Protein AF-A0A7S0RV40-F1 (afdb_monomer_lite)

Sequence (396 aa):
MDTGHDGCLHHLDVVRLVKSFLKDMLQREVRYLLARLQEWDVTGEGKASLEEIYQALELVKIFRVGQGMGGKARAVSPGRPVSPGRTSVAFAGIKAAERQSVAAGFKEGFLRERVAQLEAELTSAQRREGVLEGDAKRADILRRDLALAKARIEELEKDYMKLDVLAKMDAASASGDDKLHAAWEAASQFKKRYMEHKGELDTIRLAAARMQAQLDETHKLLHEEHKRRFKLEDDNTRLNLELQRIKDLENRLNQERTDRVKLEREYLTLQSKALSAPGAALGEVRQLREELFGLRRDKALAEQKEAEVRRELSAVREQLDGMSLEQYRGWQREYGELKKRVVALELELQAANDKLDVYRRTEPPPSSNIIFGGKEGPSFIDRRPDADKNEDEVRR

pLDDT: mean 75.07, std 17.57, range [32.22, 95.62]

Organism: NCBI:txid1034604

InterPro domains:
  IPR031139 RPGRIP1 family [PTHR14240] (6-364)

Secondary structure (DSSP, 8-state):
--SS-SSEEEHHHHHHHHHHH-TT--HHHHHHHHHHHHHH-TT-SSEEEHHHHHHHT---------S--------------------------S--SSSHHHHHHHHHHHHHHHHHHHHHHHHHHHHHHHHHHHHHHHHHHHHHHHHHHHHHHHHHHHHHHHHHHHHHHGGGSS-HHHHHHHHHHHHHHHHHHHHHHHHHHHHHHHHHHHHHHHHHHHHHHHHHHHHHHHHHHHHHHHHHHHHHHHHHHHHHHHHHHHHHHHHHHHHHHHHHHHHHS-HHHHHHHHHHHHHHHHHHHHHHHHHHHHHHHHHHHHHHHHHHTT--HHHHHHHHHHHHHHHHHHHHHHHHHHHHHHHHHHHHHHSPPP--------------------S---GGGS--

Structure (mmCIF, N/CA/C/O backbone):
data_AF-A0A7S0RV40-F1
#
_entry.id   AF-A0A7S0RV40-F1
#
loop_
_atom_site.group_PDB
_atom_site.id
_atom_site.type_symbol
_atom_site.label_atom_id
_atom_site.label_alt_id
_atom_site.label_comp_id
_atom_site.label_asym_id
_atom_site.label_entity_id
_atom_site.label_seq_id
_atom_site.pdbx_PDB_ins_code
_atom_site.Cartn_x
_atom_site.Cartn_y
_atom_site.Cartn_z
_atom_site.occupancy
_atom_site.B_iso_or_equiv
_atom_site.auth_seq_id
_atom_site.auth_comp_id
_atom_site.auth_asym_id
_atom_site.auth_atom_id
_atom_site.pdbx_PDB_model_num
ATOM 1 N N . MET A 1 1 ? -22.979 -16.112 -16.544 1.00 68.19 1 MET A N 1
ATOM 2 C CA . MET A 1 1 ? -22.748 -16.903 -15.314 1.00 68.19 1 MET A CA 1
ATOM 3 C C . MET A 1 1 ? -23.850 -16.594 -14.326 1.00 68.19 1 MET A C 1
ATOM 5 O O . MET A 1 1 ? -24.476 -17.532 -13.874 1.00 68.19 1 MET A O 1
ATOM 9 N N . ASP A 1 2 ? -24.179 -15.321 -14.116 1.00 80.25 2 ASP A N 1
ATOM 10 C CA . ASP A 1 2 ? -25.489 -14.935 -13.593 1.00 80.25 2 ASP A CA 1
ATOM 11 C C . ASP A 1 2 ? -26.547 -15.069 -14.708 1.00 80.25 2 ASP A C 1
ATOM 13 O O . ASP A 1 2 ? -26.546 -14.300 -15.671 1.00 80.25 2 ASP A O 1
ATOM 17 N N . THR A 1 3 ? -27.363 -16.123 -14.647 1.00 78.69 3 THR A N 1
ATOM 18 C CA . THR A 1 3 ? -28.486 -16.346 -15.576 1.00 78.69 3 THR A CA 1
ATOM 19 C C . THR A 1 3 ? -29.749 -15.587 -15.174 1.00 78.69 3 THR A C 1
ATOM 21 O O . THR A 1 3 ? -30.667 -15.495 -15.984 1.00 78.69 3 THR A O 1
ATOM 24 N N . GLY A 1 4 ? -29.811 -15.090 -13.935 1.00 81.19 4 GLY A N 1
ATOM 25 C CA . GLY A 1 4 ? -30.948 -14.341 -13.402 1.00 81.19 4 GLY A CA 1
ATOM 26 C C . GLY A 1 4 ? -30.826 -12.831 -13.593 1.00 81.19 4 GLY A C 1
ATOM 27 O O . GLY A 1 4 ? -31.834 -12.138 -13.502 1.00 81.19 4 GLY A O 1
ATOM 28 N N . HIS A 1 5 ? -29.620 -12.336 -13.887 1.00 84.19 5 HIS A N 1
ATOM 29 C CA . HIS A 1 5 ? -29.285 -10.911 -13.917 1.00 84.19 5 HIS A CA 1
ATOM 30 C C . HIS A 1 5 ? -29.636 -10.192 -12.604 1.00 84.19 5 HIS A C 1
ATOM 32 O O . HIS A 1 5 ? -29.938 -8.999 -12.613 1.00 84.19 5 HIS A O 1
ATOM 38 N N . ASP A 1 6 ? -29.613 -10.917 -11.482 1.00 86.88 6 ASP A N 1
ATOM 39 C CA . ASP A 1 6 ? -29.912 -10.384 -10.152 1.00 86.88 6 ASP A CA 1
ATOM 40 C C . ASP A 1 6 ? -28.658 -9.851 -9.438 1.00 86.88 6 ASP A C 1
ATOM 42 O O . ASP A 1 6 ? -28.760 -9.302 -8.343 1.00 86.88 6 ASP A O 1
ATOM 46 N N . GLY A 1 7 ? -27.482 -9.954 -10.073 1.00 86.38 7 GLY A N 1
ATOM 47 C CA . GLY A 1 7 ? -26.217 -9.474 -9.517 1.00 86.38 7 GLY A CA 1
ATOM 48 C C . GLY A 1 7 ? -25.623 -10.403 -8.457 1.00 86.38 7 GLY A C 1
ATOM 49 O O . GLY A 1 7 ? -24.577 -10.084 -7.886 1.00 86.38 7 GLY A O 1
ATOM 50 N N . CYS A 1 8 ? -26.245 -11.561 -8.231 1.00 90.00 8 CYS A N 1
ATOM 51 C CA . CYS A 1 8 ? -25.804 -12.575 -7.288 1.00 90.00 8 CYS A CA 1
ATOM 52 C C . CYS A 1 8 ? -25.516 -13.888 -8.026 1.00 90.00 8 CYS A C 1
ATOM 54 O O . CYS A 1 8 ? -26.046 -14.172 -9.098 1.00 90.00 8 CYS A O 1
ATOM 56 N N . LEU A 1 9 ? -24.648 -14.724 -7.459 1.00 92.12 9 LEU A N 1
ATOM 57 C CA . LEU A 1 9 ? -24.398 -16.061 -7.995 1.00 92.12 9 LEU A CA 1
ATOM 58 C C . LEU A 1 9 ? -24.955 -17.096 -7.030 1.00 92.12 9 LEU A C 1
ATOM 60 O O . LEU A 1 9 ? -24.603 -17.115 -5.851 1.00 92.12 9 LEU A O 1
ATOM 64 N N . HIS A 1 10 ? -25.798 -18.000 -7.530 1.00 92.38 10 HIS A N 1
ATOM 65 C CA . HIS A 1 10 ? -26.238 -19.128 -6.716 1.00 92.38 10 HIS A CA 1
ATOM 66 C C . HIS A 1 10 ? -25.048 -20.056 -6.473 1.00 92.38 10 HIS A C 1
ATOM 68 O O . HIS A 1 10 ? -24.167 -20.199 -7.327 1.00 92.38 10 HIS A O 1
ATOM 74 N N . HIS A 1 11 ? -25.034 -20.760 -5.341 1.00 91.69 11 HIS A N 1
ATOM 75 C CA . HIS A 1 11 ? -23.917 -21.652 -5.001 1.00 91.69 11 HIS A CA 1
ATOM 76 C C . HIS A 1 11 ? -23.616 -22.690 -6.099 1.00 91.69 11 HIS A C 1
ATOM 78 O O . HIS A 1 11 ? -22.458 -23.010 -6.367 1.00 91.69 11 HIS A O 1
ATOM 84 N N . LEU A 1 12 ? -24.645 -23.167 -6.809 1.00 91.62 12 LEU A N 1
ATOM 85 C CA . LEU A 1 12 ? -24.481 -24.080 -7.945 1.00 91.62 12 LEU A CA 1
ATOM 86 C C . LEU A 1 12 ? -23.835 -23.418 -9.171 1.00 91.62 12 LEU A C 1
ATOM 88 O O . LEU A 1 12 ? -23.134 -24.092 -9.928 1.00 91.62 12 LEU A O 1
ATOM 92 N N . ASP A 1 13 ? -24.038 -22.119 -9.374 1.00 91.94 13 ASP A N 1
ATOM 93 C CA . ASP A 1 13 ? -23.397 -21.356 -10.448 1.00 91.94 13 ASP A CA 1
ATOM 94 C C . ASP A 1 13 ? -21.918 -21.142 -10.148 1.00 91.94 13 ASP A C 1
ATOM 96 O O . ASP A 1 13 ? -21.081 -21.320 -11.034 1.00 91.94 13 ASP A O 1
ATOM 100 N N . VAL A 1 14 ? -21.581 -20.878 -8.881 1.00 90.19 14 VAL A N 1
ATOM 101 C CA . VAL A 1 14 ? -20.189 -20.811 -8.416 1.00 90.19 14 VAL A CA 1
ATOM 102 C C . VAL A 1 14 ? -19.493 -22.161 -8.603 1.00 90.19 14 VAL A C 1
ATOM 104 O O . VAL A 1 14 ? -18.389 -22.220 -9.140 1.00 90.19 14 VAL A O 1
ATOM 107 N N . VAL A 1 15 ? -20.149 -23.274 -8.260 1.00 91.12 15 VAL A N 1
ATOM 108 C CA . VAL A 1 15 ? -19.604 -24.621 -8.507 1.00 91.12 15 VAL A CA 1
ATOM 109 C C . VAL A 1 15 ? -19.392 -24.880 -10.000 1.00 91.12 15 VAL A C 1
ATOM 111 O O . VAL A 1 15 ? -18.350 -25.415 -10.385 1.00 91.12 15 VAL A O 1
ATOM 114 N N . ARG A 1 16 ? -20.352 -24.502 -10.857 1.00 92.06 16 ARG A N 1
ATOM 115 C CA . ARG A 1 16 ? -20.216 -24.627 -12.319 1.00 92.06 16 ARG A CA 1
ATOM 116 C C . ARG A 1 16 ? -19.048 -23.797 -12.845 1.00 92.06 16 ARG A C 1
ATOM 118 O O . ARG A 1 16 ? -18.283 -24.293 -13.674 1.00 92.06 16 ARG A O 1
ATOM 125 N N . LEU A 1 17 ? -18.877 -22.582 -12.328 1.00 89.56 17 LEU A N 1
ATOM 126 C CA . LEU A 1 17 ? -17.760 -21.703 -12.653 1.00 89.56 17 LEU A CA 1
ATOM 127 C C . LEU A 1 17 ? -16.426 -22.343 -12.256 1.00 89.56 17 LEU A C 1
ATOM 129 O O . LEU A 1 17 ? -15.554 -22.499 -13.108 1.00 89.56 17 LEU A O 1
ATOM 133 N N . VAL A 1 18 ? -16.277 -22.795 -11.009 1.00 89.56 18 VAL A N 1
ATOM 134 C CA . VAL A 1 18 ? -15.032 -23.421 -10.532 1.00 89.56 18 VAL A CA 1
ATOM 135 C C . VAL A 1 18 ? -14.717 -24.696 -11.316 1.00 89.56 18 VAL A C 1
ATOM 137 O O . VAL A 1 18 ? -13.581 -24.890 -11.741 1.00 89.56 18 VAL A O 1
ATOM 140 N N . LYS A 1 19 ? -15.726 -25.523 -11.614 1.00 91.50 19 LYS A N 1
ATOM 141 C CA . LYS A 1 19 ? -15.559 -26.739 -12.426 1.00 91.50 19 LYS A CA 1
ATOM 142 C C . LYS A 1 19 ? -15.162 -26.444 -13.879 1.00 91.50 19 LYS A C 1
ATOM 144 O O . LYS A 1 19 ? -14.525 -27.275 -14.520 1.00 91.50 19 LYS A O 1
ATOM 149 N N . SER A 1 20 ? -15.505 -25.265 -14.407 1.00 93.06 20 SER A N 1
ATOM 150 C CA . SER A 1 20 ? -15.051 -24.843 -15.740 1.00 93.06 20 SER A CA 1
ATOM 151 C C . SER A 1 20 ? -13.543 -24.561 -15.783 1.00 93.06 20 SER A C 1
ATOM 153 O O . SER A 1 20 ? -12.906 -24.830 -16.802 1.00 93.06 20 SER A O 1
ATOM 155 N N . PHE A 1 21 ? -12.967 -24.102 -14.665 1.00 89.94 21 PHE A N 1
ATOM 156 C CA . PHE A 1 21 ? -11.524 -23.889 -14.509 1.00 89.94 21 PHE A CA 1
ATOM 157 C C . PHE A 1 21 ? -10.781 -25.160 -14.075 1.00 89.94 21 PHE A C 1
ATOM 159 O O . PHE A 1 21 ? -9.658 -25.393 -14.514 1.00 89.94 21 PHE A O 1
ATOM 166 N N . LEU A 1 22 ? -11.414 -26.000 -13.253 1.00 91.56 22 LEU A N 1
ATOM 167 C CA . LEU A 1 22 ? -10.867 -27.252 -12.727 1.00 91.56 22 LEU A CA 1
ATOM 168 C C . LEU A 1 22 ? -11.712 -28.432 -13.220 1.00 91.56 22 LEU A C 1
ATOM 170 O O . LEU A 1 22 ? -12.614 -28.910 -12.529 1.00 91.56 22 LEU A O 1
ATOM 174 N N . LYS A 1 23 ? -11.420 -28.899 -14.440 1.00 90.94 23 LYS A N 1
ATOM 175 C CA . LYS A 1 23 ? -12.205 -29.952 -15.111 1.00 90.94 23 LYS A CA 1
ATOM 176 C C . LYS A 1 23 ? -12.227 -31.286 -14.351 1.00 90.94 23 LYS A C 1
ATOM 178 O O . LYS A 1 23 ? -13.223 -31.999 -14.445 1.00 90.94 23 LYS A O 1
ATOM 183 N N . ASP A 1 24 ? -11.203 -31.553 -13.540 1.00 92.56 24 ASP A N 1
ATOM 184 C CA . ASP A 1 24 ? -11.029 -32.804 -12.787 1.00 92.56 24 ASP A CA 1
ATOM 185 C C . ASP A 1 24 ? -11.409 -32.688 -11.301 1.00 92.56 24 ASP A C 1
ATOM 187 O O . ASP A 1 24 ? -10.968 -33.480 -10.472 1.00 92.56 24 ASP A O 1
ATOM 191 N N . MET A 1 25 ? -12.234 -31.699 -10.942 1.00 92.69 25 MET A N 1
ATOM 192 C CA . MET A 1 25 ? -12.665 -31.505 -9.558 1.00 92.69 25 MET A CA 1
ATOM 193 C C . MET A 1 25 ? -13.502 -32.698 -9.067 1.00 92.69 25 MET A C 1
ATOM 195 O O . MET A 1 25 ? -14.575 -33.006 -9.607 1.00 92.69 25 MET A O 1
ATOM 199 N N . LEU A 1 26 ? -13.017 -33.365 -8.020 1.00 93.25 26 LEU A N 1
ATOM 200 C CA . LEU A 1 26 ? -13.635 -34.555 -7.443 1.00 93.25 26 LEU A CA 1
ATOM 201 C C . LEU A 1 26 ? -14.956 -34.192 -6.752 1.00 93.25 26 LEU A C 1
ATOM 203 O O . LEU A 1 26 ? -15.130 -33.114 -6.185 1.00 93.25 26 LEU A O 1
ATOM 207 N N . GLN A 1 27 ? -15.902 -35.133 -6.701 1.00 92.75 27 GLN A N 1
ATOM 208 C CA . GLN A 1 27 ? -17.216 -34.878 -6.093 1.00 92.75 27 GLN A CA 1
ATOM 209 C C . GLN A 1 27 ? -17.134 -34.537 -4.593 1.00 92.75 27 GLN A C 1
ATOM 211 O O . GLN A 1 27 ? -17.989 -33.823 -4.066 1.00 92.75 27 GLN A O 1
ATOM 216 N N . ARG A 1 28 ? -16.082 -35.000 -3.907 1.00 90.31 28 ARG A N 1
ATOM 217 C CA . ARG A 1 28 ? -15.794 -34.638 -2.513 1.00 90.31 28 ARG A CA 1
ATOM 218 C C . ARG A 1 28 ? -15.360 -33.174 -2.373 1.00 90.31 28 ARG A C 1
ATOM 220 O O . ARG A 1 28 ? -15.757 -32.526 -1.412 1.00 90.31 28 ARG A O 1
ATOM 227 N N . GLU A 1 29 ? -14.614 -32.650 -3.341 1.00 87.44 29 GLU A N 1
ATOM 228 C CA . GLU A 1 29 ? -14.170 -31.250 -3.384 1.00 87.44 29 GLU A CA 1
ATOM 229 C C . GLU A 1 29 ? -15.336 -30.317 -3.711 1.00 87.44 29 GLU A C 1
ATOM 231 O O . GLU A 1 29 ? -15.474 -29.266 -3.095 1.00 87.44 29 GLU A O 1
ATOM 236 N N . VAL A 1 30 ? -16.249 -30.749 -4.588 1.00 90.44 30 VAL A N 1
ATOM 237 C CA . VAL A 1 30 ? -17.499 -30.022 -4.865 1.00 90.44 30 VAL A CA 1
ATOM 238 C C . VAL A 1 30 ? -18.345 -29.879 -3.596 1.00 90.44 30 VAL A C 1
ATOM 240 O O . VAL A 1 30 ? -18.838 -28.793 -3.300 1.00 90.44 30 VAL A O 1
ATOM 243 N N . ARG A 1 31 ? -18.500 -30.963 -2.819 1.00 90.06 31 ARG A N 1
ATOM 244 C CA . ARG A 1 31 ? -19.218 -30.919 -1.532 1.00 90.06 31 ARG A CA 1
ATOM 245 C C . ARG A 1 31 ? -18.524 -30.007 -0.524 1.00 90.06 31 ARG A C 1
ATOM 247 O O . ARG A 1 31 ? -19.204 -29.278 0.186 1.00 90.06 31 ARG A O 1
ATOM 254 N N . TYR A 1 32 ? -17.193 -30.040 -0.478 1.00 88.62 32 TYR A N 1
ATOM 255 C CA . TYR A 1 32 ? -16.414 -29.160 0.390 1.00 88.62 32 TYR A CA 1
ATOM 256 C C . TYR A 1 32 ? -16.593 -27.681 0.016 1.00 88.62 32 TYR A C 1
ATOM 258 O O . TYR A 1 32 ? -16.829 -26.856 0.893 1.00 88.62 32 TYR A O 1
ATOM 266 N N . LEU A 1 33 ? -16.555 -27.354 -1.280 1.00 86.31 33 LEU A N 1
ATOM 267 C CA . LEU A 1 33 ? -16.785 -26.000 -1.782 1.00 86.31 33 LEU A CA 1
ATOM 268 C C . LEU A 1 33 ? -18.194 -25.499 -1.441 1.00 86.31 33 LEU A C 1
ATOM 270 O O . LEU A 1 33 ? -18.339 -24.373 -0.983 1.00 86.31 33 LEU A O 1
ATOM 274 N N . LEU A 1 34 ? -19.221 -26.336 -1.612 1.00 89.38 34 LEU A N 1
ATOM 275 C CA . LEU A 1 34 ? -20.594 -25.985 -1.235 1.00 89.38 34 LEU A CA 1
ATOM 276 C C . LEU A 1 34 ? -20.742 -25.743 0.270 1.00 89.38 34 LEU A C 1
ATOM 278 O O . LEU A 1 34 ? -21.387 -24.776 0.656 1.00 89.38 34 LEU A O 1
ATOM 282 N N . ALA A 1 35 ? -20.120 -26.580 1.106 1.00 90.00 35 ALA A N 1
ATOM 283 C CA . ALA A 1 35 ? -20.128 -26.382 2.553 1.00 90.00 35 ALA A CA 1
ATOM 284 C C . ALA A 1 35 ? -19.457 -25.054 2.945 1.00 90.00 35 ALA A C 1
ATOM 286 O O . ALA A 1 35 ? -19.979 -24.332 3.786 1.00 90.00 35 ALA A O 1
ATOM 287 N N . ARG A 1 36 ? -18.349 -24.687 2.285 1.00 86.75 36 ARG A N 1
ATOM 288 C CA . ARG A 1 36 ? -17.683 -23.394 2.507 1.00 86.75 36 ARG A CA 1
ATOM 289 C C . ARG A 1 36 ? -18.497 -22.199 2.024 1.00 86.75 36 ARG A C 1
ATOM 291 O O . ARG A 1 36 ? -18.567 -21.209 2.737 1.00 86.75 36 ARG A O 1
ATOM 298 N N . LEU A 1 37 ? -19.142 -22.298 0.863 1.00 87.12 37 LEU A N 1
ATOM 299 C CA . LEU A 1 37 ? -20.047 -21.249 0.382 1.00 87.12 37 LEU A CA 1
ATOM 300 C C . LEU A 1 37 ? -21.222 -21.046 1.344 1.00 87.12 37 LEU A C 1
ATOM 302 O O . LEU A 1 37 ? -21.591 -19.914 1.620 1.00 87.12 37 LEU A O 1
ATOM 306 N N . GLN A 1 38 ? -21.749 -22.128 1.921 1.00 89.00 38 GLN A N 1
ATOM 307 C CA . GLN A 1 38 ? -22.815 -22.055 2.918 1.00 89.00 38 GLN A CA 1
ATOM 308 C C . GLN A 1 38 ? -22.361 -21.428 4.248 1.00 89.00 38 GLN A C 1
ATOM 310 O O . GLN A 1 38 ? -23.159 -20.775 4.906 1.00 89.00 38 GLN A O 1
ATOM 315 N N . GLU A 1 39 ? -21.098 -21.595 4.649 1.00 85.88 39 GLU A N 1
ATOM 316 C CA . GLU A 1 39 ? -20.540 -20.887 5.813 1.00 85.88 39 GLU A CA 1
ATOM 317 C C . GLU A 1 39 ? -20.381 -19.377 5.568 1.00 85.88 39 GLU A C 1
ATOM 319 O O . GLU A 1 39 ? -20.422 -18.598 6.520 1.00 85.88 39 GLU A O 1
ATOM 324 N N . TRP A 1 40 ? -20.176 -18.964 4.314 1.00 80.56 40 TRP A N 1
ATOM 325 C CA . TRP A 1 40 ? -20.038 -17.556 3.924 1.00 80.56 40 TRP A CA 1
ATOM 326 C C . TRP A 1 40 ? -21.368 -16.867 3.636 1.00 80.56 40 TRP A C 1
ATOM 328 O O . TRP A 1 40 ? -21.446 -15.646 3.736 1.00 80.56 40 TRP A O 1
ATOM 338 N N . ASP A 1 41 ? -22.407 -17.635 3.330 1.00 86.25 41 ASP A N 1
ATOM 339 C CA . ASP A 1 41 ? -23.774 -17.150 3.200 1.00 86.25 41 ASP A CA 1
ATOM 340 C C . ASP A 1 41 ? -24.376 -16.873 4.586 1.00 86.25 41 ASP A C 1
ATOM 342 O O . ASP A 1 41 ? -25.164 -17.646 5.135 1.00 86.25 41 ASP A O 1
ATOM 346 N N . VAL A 1 42 ? -23.974 -15.741 5.171 1.00 75.12 42 VAL A N 1
ATOM 347 C CA . VAL A 1 42 ? -24.464 -15.268 6.476 1.00 75.12 42 VAL A CA 1
ATOM 348 C C . VAL A 1 42 ? -25.978 -15.019 6.439 1.00 75.12 42 VAL A C 1
ATOM 350 O O . VAL A 1 42 ? -26.647 -15.121 7.468 1.00 75.12 42 VAL A O 1
ATOM 353 N N . THR A 1 43 ? -26.521 -14.711 5.258 1.00 80.62 43 THR A N 1
ATOM 354 C CA . THR A 1 43 ? -27.946 -14.427 5.050 1.00 80.62 43 THR A CA 1
ATOM 355 C C . THR A 1 43 ? -28.812 -15.680 4.904 1.00 80.62 43 THR A C 1
ATOM 357 O O . THR A 1 43 ? -30.011 -15.628 5.172 1.00 80.62 43 THR A O 1
ATOM 360 N N . GLY A 1 44 ? -28.214 -16.818 4.540 1.00 85.44 44 GLY A N 1
ATOM 361 C CA . GLY A 1 44 ? -28.905 -18.086 4.309 1.00 85.44 44 GLY A CA 1
ATOM 362 C C . GLY A 1 44 ? -29.765 -18.110 3.042 1.00 85.44 44 GLY A C 1
ATOM 363 O O . GLY A 1 44 ? -30.660 -18.951 2.933 1.00 85.44 44 GLY A O 1
ATOM 364 N N . GLU A 1 45 ? -29.534 -17.197 2.096 1.00 86.00 45 GLU A N 1
ATOM 365 C CA . GLU A 1 45 ? -30.343 -17.064 0.876 1.00 86.00 45 GLU A CA 1
ATOM 366 C C . GLU A 1 45 ? -29.947 -18.061 -0.229 1.00 86.00 45 GLU A C 1
ATOM 368 O O . GLU A 1 45 ? -30.623 -18.174 -1.255 1.00 86.00 45 GLU A O 1
ATOM 373 N N . GLY A 1 46 ? -28.861 -18.818 -0.038 1.00 88.31 46 GLY A N 1
ATOM 374 C CA . GLY A 1 46 ? -28.305 -19.750 -1.023 1.00 88.31 46 GLY A CA 1
ATOM 375 C C . GLY A 1 46 ? -27.618 -19.052 -2.200 1.00 88.31 46 GLY A C 1
ATOM 376 O O . GLY A 1 46 ? -27.368 -19.676 -3.244 1.00 88.31 46 GLY A O 1
ATOM 377 N N . LYS A 1 47 ? -27.339 -17.757 -2.043 1.00 91.38 47 LYS A N 1
ATOM 378 C CA . LYS A 1 47 ? -26.718 -16.882 -3.030 1.00 91.38 47 LYS A CA 1
ATOM 379 C C . LYS A 1 47 ? -25.507 -16.221 -2.392 1.00 91.38 47 LYS A C 1
ATOM 381 O O . LYS A 1 47 ? -25.565 -15.804 -1.247 1.00 91.38 47 LYS A O 1
ATOM 386 N N . ALA A 1 48 ? -24.440 -16.097 -3.167 1.00 86.31 48 ALA A N 1
ATOM 387 C CA . ALA A 1 48 ? -23.276 -15.325 -2.780 1.00 86.31 48 ALA A CA 1
ATOM 388 C C . ALA A 1 48 ? -23.228 -14.068 -3.649 1.00 86.31 48 ALA A C 1
ATOM 390 O O . ALA A 1 48 ? -23.234 -14.145 -4.888 1.00 86.31 48 ALA A O 1
ATOM 391 N N . SER A 1 49 ? -23.204 -12.908 -2.997 1.00 86.31 49 SER A N 1
ATOM 392 C CA . SER A 1 49 ? -22.964 -11.644 -3.682 1.00 86.31 49 SER A CA 1
ATOM 393 C C . SER A 1 49 ? -21.534 -11.609 -4.222 1.00 86.31 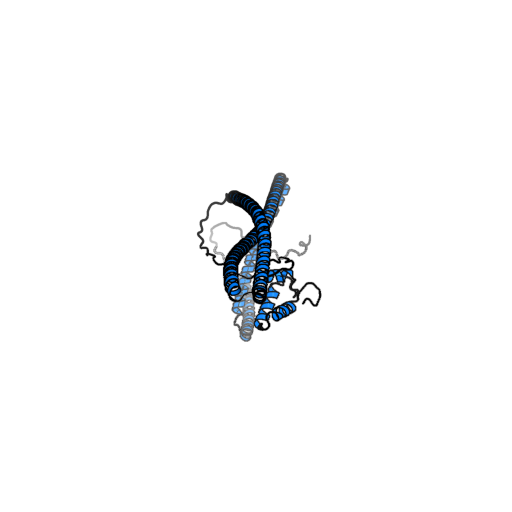49 SER A C 1
ATOM 395 O O . SER A 1 49 ? -20.624 -12.295 -3.743 1.00 86.31 49 SER A O 1
ATOM 397 N N . LEU A 1 50 ? -21.314 -10.790 -5.247 1.00 79.44 50 LEU A N 1
ATOM 398 C CA . LEU A 1 50 ? -19.989 -10.637 -5.840 1.00 79.44 50 LEU A CA 1
ATOM 399 C C . LEU A 1 50 ? -18.949 -10.171 -4.799 1.00 79.44 50 LEU A C 1
ATOM 401 O O . LEU A 1 50 ? -17.811 -10.638 -4.821 1.00 79.44 50 LEU A O 1
ATOM 405 N N . GLU A 1 51 ? -19.343 -9.291 -3.873 1.00 78.81 51 GLU A N 1
ATOM 406 C CA . GLU A 1 51 ? -18.483 -8.787 -2.795 1.00 78.81 51 GLU A CA 1
ATOM 407 C C . GLU A 1 51 ? -18.071 -9.892 -1.817 1.00 78.81 51 GLU A C 1
ATOM 409 O O . GLU A 1 51 ? -16.889 -10.003 -1.490 1.00 78.81 51 GLU A O 1
ATOM 414 N N . GLU A 1 52 ? -19.005 -10.757 -1.419 1.00 77.69 52 GLU A N 1
ATOM 415 C CA . GLU A 1 52 ? -18.724 -11.895 -0.535 1.00 77.69 52 GLU A CA 1
ATOM 416 C C . GLU A 1 52 ? -17.797 -12.907 -1.202 1.00 77.69 52 GLU A C 1
ATOM 418 O O . GLU A 1 52 ? -16.864 -13.386 -0.566 1.00 77.69 52 GLU A O 1
ATOM 423 N N . ILE A 1 53 ? -17.981 -13.187 -2.497 1.00 75.94 53 ILE A N 1
ATOM 424 C CA . ILE A 1 53 ? -17.071 -14.064 -3.249 1.00 75.94 53 ILE A CA 1
ATOM 425 C C . ILE A 1 53 ? -15.662 -13.457 -3.303 1.00 75.94 53 ILE A C 1
ATOM 427 O O . ILE A 1 53 ? -14.678 -14.175 -3.119 1.00 75.94 53 ILE A O 1
ATOM 431 N N . TYR A 1 54 ? -15.541 -12.143 -3.522 1.00 74.81 54 TYR A N 1
ATOM 432 C CA . TYR A 1 54 ? -14.243 -11.459 -3.505 1.00 74.81 54 TYR A CA 1
ATOM 433 C C . TYR A 1 54 ? -13.578 -11.499 -2.132 1.00 74.81 54 TYR A C 1
ATOM 435 O O . TYR A 1 54 ? -12.372 -11.733 -2.035 1.00 74.81 54 TYR A O 1
ATOM 443 N N . GLN A 1 55 ? -14.359 -11.291 -1.076 1.00 71.94 55 GLN A N 1
ATOM 444 C CA . GLN A 1 55 ? -13.875 -11.349 0.294 1.00 71.94 55 GLN A CA 1
ATOM 445 C C . GLN A 1 55 ? -13.428 -12.767 0.661 1.00 71.94 55 GLN A C 1
ATOM 447 O O . GLN A 1 55 ? -12.352 -12.957 1.223 1.00 71.94 55 GLN A O 1
ATOM 452 N N . ALA A 1 56 ? -14.225 -13.763 0.285 1.00 67.69 56 ALA A N 1
ATOM 453 C CA . ALA A 1 56 ? -14.019 -15.162 0.608 1.00 67.69 56 ALA A CA 1
ATOM 454 C C . ALA A 1 56 ? -12.859 -15.813 -0.146 1.00 67.69 56 ALA A C 1
ATOM 456 O O . ALA A 1 56 ? -12.177 -16.693 0.381 1.00 67.69 56 ALA A O 1
ATOM 457 N N . LEU A 1 57 ? -12.608 -15.375 -1.379 1.00 63.59 57 LEU A N 1
ATOM 458 C CA . LEU A 1 57 ? -11.445 -15.837 -2.115 1.00 63.59 57 LEU A CA 1
ATOM 459 C C . LEU A 1 57 ? -10.140 -15.297 -1.517 1.00 63.59 57 LEU A C 1
ATOM 461 O O . LEU A 1 57 ? -9.096 -15.822 -1.884 1.00 63.59 57 LEU A O 1
ATOM 465 N N . GLU A 1 58 ? -10.165 -14.263 -0.654 1.00 60.09 58 GLU A N 1
ATOM 466 C CA . GLU A 1 58 ? -8.983 -13.504 -0.179 1.00 60.09 58 GLU A CA 1
ATOM 467 C C . GLU A 1 58 ? -7.989 -13.155 -1.316 1.00 60.09 58 GLU A C 1
ATOM 469 O O . GLU A 1 58 ? -6.830 -12.786 -1.105 1.00 60.09 58 GLU A O 1
ATOM 474 N N . LEU A 1 59 ? -8.452 -13.256 -2.564 1.00 45.94 59 LEU A N 1
ATOM 475 C CA . LEU A 1 59 ? -7.670 -13.134 -3.771 1.00 45.94 59 LEU A CA 1
ATOM 476 C C . LEU A 1 59 ? -7.868 -11.711 -4.275 1.00 45.94 59 LEU A C 1
ATOM 478 O O . LEU A 1 59 ? -8.755 -11.419 -5.067 1.00 45.94 59 LEU A O 1
ATOM 482 N N . VAL A 1 60 ? -6.913 -10.881 -3.858 1.00 40.12 60 VAL A N 1
ATOM 483 C CA . VAL A 1 60 ? -6.320 -9.813 -4.669 1.00 40.12 60 VAL A CA 1
ATOM 484 C C . VAL A 1 60 ? -7.129 -8.509 -4.755 1.00 40.12 60 VAL A C 1
ATOM 486 O O . VAL A 1 60 ? -8.198 -8.429 -5.349 1.00 40.12 60 VAL A O 1
ATOM 489 N N . LYS A 1 61 ? -6.510 -7.436 -4.228 1.00 42.75 61 LYS A N 1
ATOM 490 C CA . LYS A 1 61 ? -6.735 -6.027 -4.600 1.00 42.75 61 LYS A CA 1
ATOM 491 C C . LYS A 1 61 ? -7.130 -5.922 -6.077 1.00 42.75 61 LYS A C 1
ATOM 493 O O . LYS A 1 61 ? -6.290 -6.134 -6.952 1.00 42.75 61 LYS A O 1
ATOM 498 N N . ILE A 1 62 ? -8.367 -5.523 -6.356 1.00 40.59 62 ILE A N 1
ATOM 499 C CA . ILE A 1 62 ? -8.774 -5.153 -7.709 1.00 40.59 62 ILE A CA 1
ATOM 500 C C . ILE A 1 62 ? -8.086 -3.826 -8.042 1.00 40.59 62 ILE A C 1
ATOM 502 O O . ILE A 1 62 ? -8.599 -2.745 -7.761 1.00 40.59 62 ILE A O 1
ATOM 506 N N . PHE A 1 63 ? -6.907 -3.897 -8.653 1.00 38.62 63 PHE A N 1
ATOM 507 C CA . PHE A 1 63 ? -6.462 -2.818 -9.519 1.00 38.62 63 PHE A CA 1
ATOM 508 C C . PHE A 1 63 ? -7.374 -2.850 -10.745 1.00 38.62 63 PHE A C 1
ATOM 510 O O . PHE A 1 63 ? -7.402 -3.835 -11.485 1.00 38.62 63 PHE A O 1
ATOM 517 N N . ARG A 1 64 ? -8.135 -1.775 -10.975 1.00 38.97 64 ARG A N 1
ATOM 518 C CA . ARG A 1 64 ? -8.691 -1.505 -12.305 1.00 38.97 64 ARG A CA 1
ATOM 519 C C . ARG A 1 64 ? -7.506 -1.289 -13.245 1.00 38.97 64 ARG A C 1
ATOM 521 O O . ARG A 1 64 ? -6.975 -0.189 -13.334 1.00 38.97 64 ARG A O 1
ATOM 528 N N . VAL A 1 65 ? -7.058 -2.351 -13.905 1.00 39.38 65 VAL A N 1
ATOM 529 C CA . VAL A 1 65 ? -6.008 -2.266 -14.919 1.00 39.38 65 VAL A CA 1
ATOM 530 C C . VAL A 1 65 ? -6.665 -1.848 -16.228 1.00 39.38 65 VAL A C 1
ATOM 532 O O . VAL A 1 65 ? -7.379 -2.627 -16.859 1.00 39.38 65 VAL A O 1
ATOM 535 N N . GLY A 1 66 ? -6.408 -0.608 -16.640 1.00 36.34 66 GLY A N 1
ATOM 536 C CA . GLY A 1 66 ? -6.404 -0.278 -18.057 1.00 36.34 66 GLY A CA 1
ATOM 537 C C . GLY A 1 66 ? -5.385 -1.179 -18.757 1.00 36.34 66 GLY A C 1
ATOM 538 O O . GLY A 1 66 ? -4.218 -1.199 -18.390 1.00 36.34 66 GLY A O 1
ATOM 539 N N . GLN A 1 67 ? -5.878 -1.985 -19.692 1.00 38.47 67 GLN A N 1
ATOM 540 C CA . GLN A 1 67 ? -5.184 -2.663 -20.790 1.00 38.47 67 GLN A CA 1
ATOM 541 C C . GLN A 1 67 ? -3.639 -2.532 -20.827 1.00 38.47 67 GLN A C 1
ATOM 543 O O . GLN A 1 67 ? -3.109 -1.542 -21.321 1.00 38.47 67 GLN A O 1
ATOM 548 N N . GLY A 1 68 ? -2.913 -3.579 -20.406 1.00 35.25 68 GLY A N 1
ATOM 549 C CA . GLY A 1 68 ? -1.473 -3.702 -20.679 1.00 35.25 68 GLY A CA 1
ATOM 550 C C . GLY A 1 68 ? -0.722 -4.763 -19.860 1.00 35.25 68 GLY A C 1
ATOM 551 O O . GLY A 1 68 ? -0.427 -4.534 -18.697 1.00 35.25 68 GLY A O 1
ATOM 552 N N . MET A 1 69 ? -0.432 -5.911 -20.496 1.00 40.38 69 MET A N 1
ATOM 553 C CA . MET A 1 69 ? 0.749 -6.808 -20.362 1.00 40.38 69 MET A CA 1
ATOM 554 C C . MET A 1 69 ? 1.628 -6.621 -19.095 1.00 40.38 69 MET A C 1
ATOM 556 O O . MET A 1 69 ? 2.218 -5.568 -18.915 1.00 40.38 69 MET A O 1
ATOM 560 N N . GLY A 1 70 ? 1.840 -7.573 -18.179 1.00 39.69 70 GLY A N 1
ATOM 561 C CA . GLY A 1 70 ? 2.270 -8.966 -18.351 1.00 39.69 70 GLY A CA 1
ATOM 562 C C . GLY A 1 70 ? 3.680 -9.162 -17.746 1.00 39.69 70 GLY A C 1
ATOM 563 O O . GLY A 1 70 ? 4.645 -8.648 -18.297 1.00 39.69 70 GLY A O 1
ATOM 564 N N . GLY A 1 71 ? 3.833 -9.909 -16.634 1.00 37.03 71 GLY A N 1
ATOM 565 C CA . GLY A 1 71 ? 5.171 -10.226 -16.086 1.00 37.03 71 GLY A CA 1
ATOM 566 C C . GLY A 1 71 ? 5.273 -10.799 -14.657 1.00 37.03 71 GLY A C 1
ATOM 567 O O . GLY A 1 71 ? 5.568 -10.071 -13.724 1.00 37.03 71 GLY A O 1
ATOM 568 N N . LYS A 1 72 ? 5.075 -12.121 -14.529 1.00 39.75 72 LYS A N 1
ATOM 569 C CA . LYS A 1 72 ? 5.692 -13.132 -13.620 1.00 39.75 72 LYS A CA 1
ATOM 570 C C . LYS A 1 72 ? 6.249 -12.749 -12.215 1.00 39.75 72 LYS A C 1
ATOM 572 O O . LYS A 1 72 ? 7.272 -12.088 -12.127 1.00 39.75 72 LYS A O 1
ATOM 577 N N . ALA A 1 73 ? 5.677 -13.415 -11.188 1.00 40.22 73 ALA A N 1
ATOM 578 C CA . ALA A 1 73 ? 6.251 -14.084 -9.982 1.00 40.22 73 ALA A CA 1
ATOM 579 C C . ALA A 1 73 ? 7.325 -13.356 -9.117 1.00 40.22 73 ALA A C 1
ATOM 581 O O . ALA A 1 73 ? 8.272 -12.783 -9.630 1.00 40.22 73 ALA A O 1
ATOM 582 N N . ARG A 1 74 ? 7.348 -13.433 -7.774 1.00 39.28 74 ARG A N 1
ATOM 583 C CA . ARG A 1 74 ? 7.267 -14.629 -6.908 1.00 39.28 74 ARG A CA 1
ATOM 584 C C . ARG A 1 74 ? 7.139 -14.221 -5.423 1.00 39.28 74 ARG A C 1
ATOM 586 O O . ARG A 1 74 ? 7.657 -13.186 -5.017 1.00 39.28 74 ARG A O 1
ATOM 593 N N . ALA A 1 75 ? 6.508 -15.087 -4.632 1.00 54.03 75 ALA A N 1
ATOM 594 C CA . ALA A 1 75 ? 6.370 -15.016 -3.177 1.00 54.03 75 ALA A CA 1
ATOM 595 C C . ALA A 1 75 ? 7.641 -15.446 -2.421 1.00 54.03 75 ALA A C 1
ATOM 597 O O . ALA A 1 75 ? 8.281 -16.406 -2.849 1.00 54.03 75 ALA A O 1
ATOM 598 N N . VAL A 1 76 ? 7.916 -14.818 -1.265 1.00 33.62 76 VAL A N 1
ATOM 599 C CA . VAL A 1 76 ? 8.575 -15.436 -0.094 1.00 33.62 76 VAL A CA 1
ATOM 600 C C . VAL A 1 76 ? 8.083 -14.746 1.191 1.00 33.62 76 VAL A C 1
ATOM 602 O O . VAL A 1 76 ? 8.285 -13.554 1.391 1.00 33.62 76 VAL A O 1
ATOM 605 N N . SER A 1 77 ? 7.465 -15.519 2.080 1.00 43.84 77 SER A N 1
ATOM 606 C CA . SER A 1 77 ? 7.567 -15.363 3.541 1.00 43.84 77 SER A CA 1
ATOM 607 C C . SER A 1 77 ? 8.274 -16.622 4.053 1.00 43.84 77 SER A C 1
ATOM 609 O O . SER A 1 77 ? 8.138 -17.665 3.404 1.00 43.84 77 SER A O 1
ATOM 611 N N . PRO A 1 78 ? 9.041 -16.572 5.158 1.00 52.12 78 PRO A N 1
ATOM 612 C CA . PRO A 1 78 ? 8.412 -16.930 6.438 1.00 52.12 78 PRO A CA 1
ATOM 613 C C . PRO A 1 78 ? 9.069 -16.312 7.693 1.00 52.12 78 PRO A C 1
ATOM 615 O O . PRO A 1 78 ? 10.239 -15.943 7.684 1.00 52.12 78 PRO A O 1
ATOM 618 N N . GLY A 1 79 ? 8.349 -16.317 8.821 1.00 32.22 79 GLY A N 1
ATOM 619 C CA . GLY A 1 79 ? 9.000 -16.308 10.139 1.00 32.22 79 GLY A CA 1
ATOM 620 C C . GLY A 1 79 ? 8.236 -15.603 11.253 1.00 32.22 79 GLY A C 1
ATOM 621 O O . GLY A 1 79 ? 8.421 -14.416 11.490 1.00 32.22 79 GLY A O 1
ATOM 622 N N . ARG A 1 80 ? 7.429 -16.368 11.988 1.00 47.19 80 ARG A N 1
ATOM 623 C CA . ARG A 1 80 ? 6.840 -16.013 13.287 1.00 47.19 80 ARG A CA 1
ATOM 624 C C . ARG A 1 80 ? 7.658 -16.723 14.374 1.00 47.19 80 ARG A C 1
ATOM 626 O O . ARG A 1 80 ? 7.929 -17.908 14.179 1.00 47.19 80 ARG A O 1
ATOM 633 N N . PRO A 1 81 ? 7.959 -16.102 15.528 1.00 40.91 81 PRO A N 1
ATOM 634 C CA . PRO A 1 81 ? 8.188 -16.878 16.733 1.00 40.91 81 PRO A CA 1
ATOM 635 C C . PRO A 1 81 ? 7.112 -16.646 17.795 1.00 40.91 81 PRO A C 1
ATOM 637 O O . PRO A 1 81 ? 6.478 -15.600 17.919 1.00 40.91 81 PRO A O 1
ATOM 640 N N . VAL A 1 82 ? 6.911 -17.749 18.497 1.00 41.22 82 VAL A N 1
ATOM 641 C CA . VAL A 1 82 ? 5.951 -18.101 19.533 1.00 41.22 82 VAL A CA 1
ATOM 642 C C . VAL A 1 82 ? 6.265 -17.375 20.847 1.00 41.22 82 VAL A C 1
ATOM 644 O O . VAL A 1 82 ? 7.426 -17.208 21.209 1.00 41.22 82 VAL A O 1
ATOM 647 N N . SER A 1 83 ? 5.222 -16.986 21.582 1.00 41.88 83 SER A N 1
ATOM 648 C CA . SER A 1 83 ? 5.308 -16.528 22.974 1.00 41.88 83 SER A CA 1
ATOM 649 C C . SER A 1 83 ? 5.474 -17.694 23.958 1.00 41.88 83 SER A C 1
ATOM 651 O O . SER A 1 83 ? 4.793 -18.707 23.818 1.00 41.88 83 SER A O 1
ATOM 653 N N . PRO A 1 84 ? 6.215 -17.484 25.054 1.00 48.03 84 PRO A N 1
ATOM 654 C CA . PRO A 1 84 ? 5.847 -17.980 26.379 1.00 48.03 84 PRO A CA 1
ATOM 655 C C . PRO A 1 84 ? 5.660 -16.760 27.304 1.00 48.03 84 PRO A C 1
ATOM 657 O O . PRO A 1 84 ? 6.343 -15.755 27.170 1.00 48.03 84 PRO A O 1
ATOM 660 N N . GLY A 1 85 ? 4.687 -16.675 28.198 1.00 34.53 85 GLY A N 1
ATOM 661 C CA . GLY A 1 85 ? 4.364 -17.608 29.264 1.00 34.53 85 GLY A CA 1
ATOM 662 C C . GLY A 1 85 ? 4.090 -16.735 30.497 1.00 34.53 85 GLY A C 1
ATOM 663 O O . GLY A 1 85 ? 4.834 -15.801 30.782 1.00 34.53 85 GLY A O 1
ATOM 664 N N . ARG A 1 86 ? 2.962 -16.978 31.162 1.00 41.66 86 ARG A N 1
ATOM 665 C CA . ARG A 1 86 ? 2.486 -16.262 32.354 1.00 41.66 86 ARG A CA 1
ATOM 666 C C . ARG A 1 86 ? 3.490 -16.332 33.510 1.00 41.66 86 ARG A C 1
ATOM 668 O O . ARG A 1 86 ? 3.911 -17.427 33.866 1.00 41.66 86 ARG A O 1
ATOM 675 N N . THR A 1 87 ? 3.648 -15.225 34.230 1.00 34.75 87 THR A N 1
ATOM 676 C CA . THR A 1 87 ? 3.752 -15.240 35.695 1.00 34.75 87 THR A CA 1
ATOM 677 C C . THR A 1 87 ? 2.861 -14.152 36.282 1.00 34.75 87 THR A C 1
ATOM 679 O O . THR A 1 87 ? 2.855 -12.996 35.865 1.00 34.75 87 THR A O 1
ATOM 682 N N . SER A 1 88 ? 2.033 -14.586 37.222 1.00 44.97 88 SER A N 1
ATOM 683 C CA . SER A 1 88 ? 1.154 -13.786 38.056 1.00 44.97 88 SER A CA 1
ATOM 684 C C . SER A 1 88 ? 1.951 -13.037 39.117 1.00 44.97 88 SER A C 1
ATOM 686 O O . SER A 1 88 ? 2.677 -13.673 39.879 1.00 44.97 88 SER A O 1
ATOM 688 N N . VAL A 1 89 ? 1.701 -11.738 39.271 1.00 34.91 89 VAL A N 1
ATOM 689 C CA . VAL A 1 89 ? 1.749 -11.098 40.589 1.00 34.91 89 VAL A CA 1
ATOM 690 C C . VAL A 1 89 ? 0.652 -10.045 40.654 1.00 34.91 89 VAL A C 1
ATOM 692 O O . VAL A 1 89 ? 0.582 -9.136 39.829 1.00 34.91 89 VAL A O 1
ATOM 695 N N . ALA A 1 90 ? -0.241 -10.217 41.621 1.00 45.06 90 ALA A N 1
ATOM 696 C CA . ALA A 1 90 ? -1.199 -9.214 42.035 1.00 45.06 90 ALA A CA 1
ATOM 697 C C . ALA A 1 90 ? -0.461 -8.112 42.803 1.00 45.06 90 ALA A C 1
ATOM 699 O O . ALA A 1 90 ? 0.249 -8.434 43.748 1.00 45.06 90 ALA A O 1
ATOM 700 N N . PHE A 1 91 ? -0.634 -6.850 42.405 1.00 39.44 91 PHE A N 1
ATOM 701 C CA . PHE A 1 91 ? -0.927 -5.692 43.266 1.00 39.44 91 PHE A CA 1
ATOM 702 C C . PHE A 1 91 ? -0.859 -4.390 42.447 1.00 39.44 91 PHE A C 1
ATOM 704 O O . PHE A 1 91 ? -0.112 -4.295 41.480 1.00 39.44 91 PHE A O 1
ATOM 711 N N . ALA A 1 92 ? -1.600 -3.382 42.913 1.00 36.22 92 ALA A N 1
ATOM 712 C CA . ALA A 1 92 ? -1.613 -1.983 42.472 1.00 36.22 92 ALA A CA 1
ATOM 713 C C . ALA A 1 92 ? -2.452 -1.655 41.222 1.00 36.22 92 ALA A C 1
ATOM 715 O O . ALA A 1 92 ? -1.975 -1.532 40.094 1.00 36.22 92 ALA A O 1
ATOM 716 N N . GLY A 1 93 ? -3.737 -1.402 41.481 1.00 49.75 93 GLY A N 1
ATOM 717 C CA . GLY A 1 93 ? -4.527 -0.482 40.674 1.00 49.75 93 GLY A CA 1
ATOM 718 C C . GLY A 1 93 ? -4.011 0.958 40.791 1.00 49.75 93 GLY A C 1
ATOM 719 O O . GLY A 1 93 ? -3.330 1.318 41.747 1.00 49.75 93 GLY A O 1
ATOM 720 N N . ILE A 1 94 ? -4.431 1.775 39.821 1.00 47.97 94 ILE A N 1
ATOM 721 C CA . ILE A 1 94 ? -4.197 3.222 39.688 1.00 47.97 94 ILE A CA 1
ATOM 722 C C . ILE A 1 94 ? -2.796 3.591 39.155 1.00 47.97 94 ILE A C 1
ATOM 724 O O . ILE A 1 94 ? -1.925 3.993 39.916 1.00 47.97 94 ILE A O 1
ATOM 728 N N . LYS A 1 95 ? -2.603 3.478 37.824 1.00 45.59 95 LYS A N 1
ATOM 729 C CA . LYS A 1 95 ? -1.793 4.373 36.939 1.00 45.59 95 LYS A CA 1
ATOM 730 C C . LYS A 1 95 ? -1.607 3.791 35.516 1.00 45.59 95 LYS A C 1
ATOM 732 O O . LYS A 1 95 ? -0.505 3.747 34.979 1.00 45.59 95 LYS A O 1
ATOM 737 N N . ALA A 1 96 ? -2.685 3.329 34.876 1.00 38.75 96 ALA A N 1
ATOM 738 C CA . ALA A 1 96 ? -2.622 2.753 33.521 1.00 38.75 96 ALA A CA 1
ATOM 739 C C . ALA A 1 96 ? -2.974 3.741 32.385 1.00 38.75 96 ALA A C 1
ATOM 741 O O . ALA A 1 96 ? -2.678 3.459 31.229 1.00 38.75 96 ALA A O 1
ATOM 742 N N . ALA A 1 97 ? -3.549 4.910 32.685 1.00 46.72 97 ALA A N 1
ATOM 743 C CA . ALA A 1 97 ? -4.033 5.842 31.656 1.00 46.72 97 ALA A CA 1
ATOM 744 C C . ALA A 1 97 ? -2.967 6.821 31.115 1.00 46.72 97 ALA A C 1
ATOM 746 O O . ALA A 1 97 ? -3.177 7.443 30.080 1.00 46.72 97 ALA A O 1
ATOM 747 N N . GLU A 1 98 ? -1.808 6.943 31.768 1.00 42.84 98 GLU A N 1
ATOM 748 C CA . GLU A 1 98 ? -0.814 7.984 31.446 1.00 42.84 98 GLU A CA 1
ATOM 749 C C . GLU A 1 98 ? 0.406 7.456 30.669 1.00 42.84 98 GLU A C 1
ATOM 751 O O . GLU A 1 98 ? 1.190 8.221 30.120 1.00 42.84 98 GLU A O 1
ATOM 756 N N . ARG A 1 99 ? 0.552 6.129 30.543 1.00 44.66 99 ARG A N 1
ATOM 757 C CA . ARG A 1 99 ? 1.643 5.506 29.766 1.00 44.66 99 ARG A CA 1
ATOM 758 C C . ARG A 1 99 ? 1.281 5.198 28.308 1.00 44.66 99 ARG A C 1
ATOM 760 O O . ARG A 1 99 ? 2.170 4.878 27.527 1.00 44.66 99 ARG A O 1
ATOM 767 N N . GLN A 1 100 ? 0.011 5.326 27.916 1.00 48.50 100 GLN A N 1
ATOM 768 C CA . GLN A 1 100 ? -0.421 5.132 26.523 1.00 48.50 100 GLN A CA 1
ATOM 769 C C . GLN A 1 100 ? -0.312 6.402 25.658 1.00 48.50 100 GLN A C 1
ATOM 771 O O . GLN A 1 100 ? -0.176 6.281 24.443 1.00 48.50 100 GLN A O 1
ATOM 776 N N . SER A 1 101 ? -0.291 7.607 26.244 1.00 48.59 101 SER A N 1
ATOM 777 C CA . SER A 1 101 ? -0.162 8.864 25.482 1.00 48.59 101 SER A CA 1
ATOM 778 C C . SER A 1 101 ? 1.257 9.098 24.947 1.00 48.59 101 SER A C 1
ATOM 780 O O . SER A 1 101 ? 1.421 9.574 23.826 1.00 48.59 101 SER A O 1
ATOM 782 N N . VAL A 1 102 ? 2.287 8.686 25.692 1.00 48.81 102 VAL A N 1
ATOM 783 C CA . VAL A 1 102 ? 3.698 8.844 25.288 1.00 48.81 102 VAL A CA 1
ATOM 784 C C . VAL A 1 102 ? 4.059 7.917 24.117 1.00 48.81 102 VAL A C 1
ATOM 786 O O . VAL A 1 102 ? 4.811 8.296 23.223 1.00 48.81 102 VAL A O 1
ATOM 789 N N . ALA A 1 103 ? 3.469 6.718 24.068 1.00 49.25 103 ALA A N 1
ATOM 790 C CA . ALA A 1 103 ? 3.683 5.760 22.980 1.00 49.25 103 ALA A CA 1
ATOM 791 C C . ALA A 1 103 ? 2.969 6.156 21.670 1.00 49.25 103 ALA A C 1
ATOM 793 O O . ALA A 1 103 ? 3.442 5.806 20.588 1.00 49.25 103 ALA A O 1
ATOM 794 N N . ALA A 1 104 ? 1.852 6.888 21.754 1.00 51.97 104 ALA A N 1
ATOM 795 C CA . ALA A 1 104 ? 1.143 7.405 20.583 1.00 51.97 104 ALA A CA 1
ATOM 796 C C . ALA A 1 104 ? 1.919 8.552 19.910 1.00 51.97 104 ALA A C 1
ATOM 798 O O . ALA A 1 104 ? 2.120 8.513 18.697 1.00 51.97 104 ALA A O 1
ATOM 799 N N . GLY A 1 105 ? 2.458 9.495 20.695 1.00 54.44 105 GLY A N 1
ATOM 800 C CA . GLY A 1 105 ? 3.272 10.602 20.171 1.00 54.44 105 GLY A CA 1
ATOM 801 C C . GLY A 1 105 ? 4.582 10.149 19.512 1.00 54.44 105 GLY A C 1
ATOM 802 O O . GLY A 1 105 ? 5.003 10.726 18.514 1.00 54.44 105 GLY A O 1
ATOM 803 N N . PHE A 1 106 ? 5.194 9.064 20.001 1.00 56.94 106 PHE A N 1
ATOM 804 C CA . PHE A 1 106 ? 6.393 8.482 19.379 1.00 56.94 106 PHE A CA 1
ATOM 805 C C . PHE A 1 106 ? 6.111 7.866 18.003 1.00 56.94 106 PHE A C 1
ATOM 807 O O . PHE A 1 106 ? 6.914 8.009 17.083 1.00 56.94 106 PHE A O 1
ATOM 814 N N . LYS A 1 107 ? 4.963 7.194 17.842 1.00 62.47 107 LYS A N 1
ATOM 815 C CA . LYS A 1 107 ? 4.550 6.637 16.546 1.00 62.47 107 LYS A CA 1
ATOM 816 C C . LYS A 1 107 ? 4.173 7.729 15.554 1.00 62.47 107 LYS A C 1
ATOM 818 O O . LYS A 1 107 ? 4.523 7.616 14.386 1.00 62.47 107 LYS A O 1
ATOM 823 N N . GLU A 1 108 ? 3.498 8.779 16.010 1.00 62.94 108 GLU A N 1
ATOM 824 C CA . GLU A 1 108 ? 3.155 9.921 15.163 1.00 62.94 108 GLU A CA 1
ATOM 825 C C . GLU A 1 108 ? 4.411 10.672 14.694 1.00 62.94 108 GLU A C 1
ATOM 827 O O . GLU A 1 108 ? 4.554 10.945 13.504 1.00 62.94 108 GLU A O 1
ATOM 832 N N . GLY A 1 109 ? 5.363 10.928 15.599 1.00 68.69 109 GLY A N 1
ATOM 833 C CA . GLY A 1 109 ? 6.656 11.528 15.257 1.00 68.69 109 GLY A CA 1
ATOM 834 C C . GLY A 1 109 ? 7.444 10.686 14.253 1.00 68.69 109 GLY A C 1
ATOM 835 O O . GLY A 1 109 ? 7.913 11.212 13.248 1.00 68.69 109 GLY A O 1
ATOM 836 N N . PHE A 1 110 ? 7.497 9.368 14.464 1.00 70.94 110 PHE A N 1
ATOM 837 C CA . PHE A 1 110 ? 8.153 8.436 13.544 1.00 70.94 110 PHE A CA 1
ATOM 838 C C . PHE A 1 110 ? 7.493 8.407 12.157 1.00 70.94 110 PHE A C 1
ATOM 840 O O . PHE A 1 110 ? 8.184 8.398 11.141 1.00 70.94 110 PHE A O 1
ATOM 847 N N . LEU A 1 111 ? 6.158 8.418 12.090 1.00 65.88 111 LEU A N 1
ATOM 848 C CA . LEU A 1 111 ? 5.436 8.451 10.816 1.00 65.88 111 LEU A CA 1
ATOM 849 C C . LEU A 1 111 ? 5.644 9.779 10.082 1.00 65.88 111 LEU A C 1
ATOM 851 O O . LEU A 1 111 ? 5.867 9.763 8.876 1.00 65.88 111 LEU A O 1
ATOM 855 N N . ARG A 1 112 ? 5.644 10.915 10.790 1.00 69.25 112 ARG A N 1
ATOM 856 C CA . ARG A 1 112 ? 5.949 12.229 10.197 1.00 69.25 112 ARG A CA 1
ATOM 857 C C . ARG A 1 112 ? 7.378 12.295 9.661 1.00 69.25 112 ARG A C 1
ATOM 859 O O . ARG A 1 112 ? 7.587 12.773 8.551 1.00 69.25 112 ARG A O 1
ATOM 866 N N . GLU A 1 113 ? 8.347 11.775 10.410 1.00 74.06 113 GLU A N 1
ATOM 867 C CA . GLU A 1 113 ? 9.741 11.694 9.966 1.00 74.06 113 GLU A CA 1
ATOM 868 C C . GLU A 1 113 ? 9.891 10.769 8.751 1.00 74.06 113 GLU A C 1
ATOM 870 O O . GLU A 1 113 ? 10.588 11.103 7.793 1.00 74.06 113 GLU A O 1
ATOM 875 N N . ARG A 1 114 ? 9.173 9.639 8.730 1.00 75.12 114 ARG A N 1
ATOM 876 C CA . ARG A 1 114 ? 9.174 8.724 7.586 1.00 75.12 114 ARG A CA 1
ATOM 877 C C . ARG A 1 114 ? 8.527 9.339 6.346 1.00 75.12 114 ARG A C 1
ATOM 879 O O . ARG A 1 114 ? 9.042 9.139 5.251 1.00 75.12 114 ARG A O 1
ATOM 886 N N . VAL A 1 115 ? 7.440 10.096 6.504 1.00 69.31 115 VAL A N 1
ATOM 887 C CA . VAL A 1 115 ? 6.813 10.850 5.407 1.00 69.31 115 VAL A CA 1
ATOM 888 C C . VAL A 1 115 ? 7.789 11.889 4.856 1.00 69.31 115 VAL A C 1
ATOM 890 O O . VAL A 1 115 ? 8.015 11.909 3.652 1.00 69.31 115 VAL A O 1
ATOM 893 N N . ALA A 1 116 ? 8.460 12.658 5.718 1.00 76.81 116 ALA A N 1
ATOM 894 C CA . ALA A 1 116 ? 9.468 13.628 5.286 1.00 76.81 116 ALA A CA 1
ATOM 895 C C . ALA A 1 116 ? 10.651 12.967 4.547 1.00 76.81 116 ALA A C 1
ATOM 897 O O . ALA A 1 116 ? 11.138 13.495 3.547 1.00 76.81 116 ALA A O 1
ATOM 898 N N . GLN A 1 117 ? 11.094 11.784 4.992 1.00 77.19 117 GLN A N 1
ATOM 899 C CA . GLN A 1 117 ? 12.106 10.994 4.279 1.00 77.19 117 GLN A CA 1
ATOM 900 C C . GLN A 1 117 ? 11.617 10.550 2.897 1.00 77.19 117 GLN A C 1
ATOM 902 O O . GLN A 1 117 ? 12.355 10.670 1.924 1.00 77.19 117 GLN A O 1
ATOM 907 N N . LEU A 1 118 ? 10.376 10.074 2.787 1.00 68.50 118 LEU A N 1
ATOM 908 C CA . LEU A 1 118 ? 9.804 9.637 1.513 1.00 68.50 118 LEU A CA 1
ATOM 909 C C . LEU A 1 118 ? 9.564 10.803 0.549 1.00 68.50 118 LEU A C 1
ATOM 911 O O . LEU A 1 118 ? 9.768 10.645 -0.649 1.00 68.50 11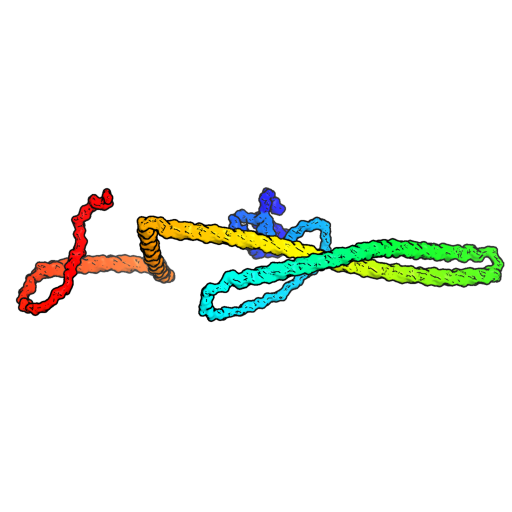8 LEU A O 1
ATOM 915 N N . GLU A 1 119 ? 9.197 11.984 1.045 1.00 74.31 119 GLU A N 1
ATOM 916 C CA . GLU A 1 119 ? 9.109 13.210 0.241 1.00 74.31 119 GLU A CA 1
ATOM 917 C C . GLU A 1 119 ? 10.493 13.647 -0.274 1.00 74.31 119 GLU A C 1
ATOM 919 O O . GLU A 1 119 ? 10.649 14.015 -1.444 1.00 74.31 119 GLU A O 1
ATOM 924 N N . ALA A 1 120 ? 11.534 13.541 0.558 1.00 79.50 120 ALA A N 1
ATOM 925 C CA . ALA A 1 120 ? 12.914 13.778 0.135 1.00 79.50 120 ALA A CA 1
ATOM 926 C C . ALA A 1 120 ? 13.388 12.737 -0.901 1.00 79.50 120 ALA A C 1
ATOM 928 O O . ALA A 1 120 ? 14.035 13.082 -1.893 1.00 79.50 120 ALA A O 1
ATOM 929 N N . GLU A 1 121 ? 13.026 11.466 -0.726 1.00 73.69 121 GLU A N 1
ATOM 930 C CA . GLU A 1 121 ? 13.313 10.407 -1.697 1.00 73.69 121 GLU A CA 1
ATOM 931 C C . GLU A 1 121 ? 12.556 10.631 -3.015 1.00 73.69 121 GLU A C 1
ATOM 933 O O . GLU A 1 121 ? 13.167 10.522 -4.080 1.00 73.69 121 GLU A O 1
ATOM 938 N N . LEU A 1 122 ? 11.283 11.038 -2.967 1.00 72.88 122 LEU A N 1
ATOM 939 C CA . LEU A 1 122 ? 10.466 11.364 -4.139 1.00 72.88 122 LEU A CA 1
ATOM 940 C C . LEU A 1 122 ? 11.060 12.536 -4.925 1.00 72.88 122 LEU A C 1
ATOM 942 O O . LEU A 1 122 ? 11.237 12.441 -6.136 1.00 72.88 122 LEU A O 1
ATOM 946 N N . THR A 1 123 ? 11.429 13.623 -4.246 1.00 75.25 123 THR A N 1
ATOM 947 C CA . THR A 1 123 ? 12.074 14.773 -4.903 1.00 75.25 123 THR A CA 1
ATOM 948 C C . THR A 1 123 ? 13.437 14.398 -5.486 1.00 75.25 123 THR A C 1
ATOM 950 O O . THR A 1 123 ? 13.798 14.859 -6.571 1.00 75.25 123 THR A O 1
ATOM 953 N N . SER A 1 124 ? 14.189 13.508 -4.828 1.00 76.50 124 SER A N 1
ATOM 954 C CA . SER A 1 124 ? 15.426 12.958 -5.391 1.00 76.50 124 SER A CA 1
ATOM 955 C C . SER A 1 124 ? 15.167 12.093 -6.633 1.00 76.50 124 SER A C 1
ATOM 957 O O . SER A 1 124 ? 15.912 12.191 -7.609 1.00 76.50 124 SER A O 1
ATOM 959 N N . ALA A 1 125 ? 14.088 11.303 -6.639 1.00 68.25 125 ALA A N 1
ATOM 960 C CA . ALA A 1 125 ? 13.679 10.466 -7.763 1.00 68.25 125 ALA A CA 1
ATOM 961 C C . ALA A 1 125 ? 13.195 11.311 -8.952 1.00 68.25 125 ALA A C 1
ATOM 963 O O . ALA A 1 125 ? 13.582 11.036 -10.084 1.00 68.25 125 ALA A O 1
ATOM 964 N N . GLN A 1 126 ? 12.456 12.393 -8.701 1.00 72.19 126 GLN A N 1
ATOM 965 C CA . GLN A 1 126 ? 12.051 13.373 -9.719 1.00 72.19 126 GLN A CA 1
ATOM 966 C C . GLN A 1 126 ? 13.251 14.123 -10.315 1.00 72.19 126 GLN A C 1
ATOM 968 O O . GLN A 1 126 ? 13.299 14.404 -11.509 1.00 72.19 126 GLN A O 1
ATOM 973 N N . ARG A 1 127 ? 14.283 14.423 -9.518 1.00 77.75 127 ARG A N 1
ATOM 974 C CA . ARG A 1 127 ? 15.530 14.986 -10.067 1.00 77.75 127 ARG A CA 1
ATOM 975 C C . ARG A 1 127 ? 16.262 13.981 -10.953 1.00 77.75 127 ARG A C 1
ATOM 977 O O . ARG A 1 127 ? 16.763 14.361 -12.008 1.00 77.75 127 ARG A O 1
ATOM 984 N N . ARG A 1 128 ? 16.306 12.705 -10.554 1.00 72.44 128 ARG A N 1
ATOM 985 C CA . ARG A 1 128 ? 16.870 11.628 -11.388 1.00 72.44 128 ARG A CA 1
ATOM 986 C C . ARG A 1 128 ? 16.058 11.416 -12.661 1.00 72.44 128 ARG A C 1
ATOM 988 O O . ARG A 1 128 ? 16.652 11.183 -13.702 1.00 72.44 128 ARG A O 1
ATOM 995 N N . GLU A 1 129 ? 14.738 11.568 -12.606 1.00 70.88 129 GLU A N 1
ATOM 996 C CA . GLU A 1 129 ? 13.874 11.572 -13.787 1.00 70.88 129 GLU A CA 1
ATOM 997 C C . GLU A 1 129 ? 14.298 12.620 -14.808 1.00 70.88 129 GLU A C 1
ATOM 999 O O . GLU A 1 129 ? 14.494 12.270 -15.965 1.00 70.88 129 GLU A O 1
ATOM 1004 N N . GLY A 1 130 ? 14.520 13.865 -14.381 1.00 76.81 130 GLY A N 1
ATOM 1005 C CA . GLY A 1 130 ? 14.989 14.914 -15.288 1.00 76.81 130 GLY A CA 1
ATOM 1006 C C . GLY A 1 130 ? 16.336 14.580 -15.942 1.00 76.81 130 GLY A C 1
ATOM 1007 O O . GLY A 1 130 ? 16.547 14.876 -17.118 1.00 76.81 130 GLY A O 1
ATOM 1008 N N . VAL A 1 131 ? 17.237 13.908 -15.215 1.00 78.50 131 VAL A N 1
ATOM 1009 C CA . VAL A 1 131 ? 18.514 13.418 -15.768 1.00 78.50 131 VAL A CA 1
ATOM 1010 C C . VAL A 1 131 ? 18.280 12.299 -16.788 1.00 78.50 131 VAL A C 1
ATOM 1012 O O . VAL A 1 131 ? 18.822 12.364 -17.889 1.00 78.50 131 VAL A O 1
ATOM 1015 N N . LEU A 1 132 ? 17.429 11.323 -16.464 1.00 69.50 132 LEU A N 1
ATOM 1016 C CA . LEU A 1 132 ? 17.090 10.202 -17.346 1.00 69.50 132 LEU A CA 1
ATOM 1017 C C . LEU A 1 132 ? 16.335 10.651 -18.598 1.00 69.50 132 LEU A C 1
ATOM 1019 O O . LEU A 1 132 ? 16.524 10.075 -19.662 1.00 69.50 132 LEU A O 1
ATOM 1023 N N . GLU A 1 133 ? 15.511 11.693 -18.506 1.00 75.56 133 GLU A N 1
ATOM 1024 C CA . GLU A 1 133 ? 14.850 12.298 -19.662 1.00 75.56 133 GLU A CA 1
ATOM 1025 C C . GLU A 1 133 ? 15.874 12.986 -20.583 1.00 75.56 133 GLU A C 1
ATOM 1027 O O . GLU A 1 133 ? 15.787 12.902 -21.811 1.00 75.56 133 GLU A O 1
ATOM 1032 N N . GLY A 1 134 ? 16.900 13.614 -19.998 1.00 77.88 134 GLY A N 1
ATOM 1033 C CA . GLY A 1 134 ? 18.074 14.094 -20.728 1.00 77.88 134 GLY A CA 1
ATOM 1034 C C . GLY A 1 134 ? 18.855 12.959 -21.398 1.00 77.88 134 GLY A C 1
ATOM 1035 O O . GLY A 1 134 ? 19.260 13.083 -22.555 1.00 77.88 134 GLY A O 1
ATOM 1036 N N . ASP A 1 135 ? 19.025 11.829 -20.712 1.00 73.56 135 ASP A N 1
ATOM 1037 C CA . ASP A 1 135 ? 19.684 10.635 -21.254 1.00 73.56 135 ASP A CA 1
ATOM 1038 C C . ASP A 1 135 ? 18.859 9.956 -22.350 1.00 73.56 135 ASP A C 1
ATOM 1040 O O . ASP A 1 135 ? 19.427 9.510 -23.343 1.00 73.56 135 ASP A O 1
ATOM 1044 N N . ALA A 1 136 ? 17.529 9.958 -22.248 1.00 72.81 136 ALA A N 1
ATOM 1045 C CA . ALA A 1 136 ? 16.632 9.474 -23.293 1.00 72.81 136 ALA A CA 1
ATOM 1046 C C . ALA A 1 136 ? 16.753 10.320 -24.570 1.00 72.81 136 ALA A C 1
ATOM 1048 O O . ALA A 1 136 ? 16.877 9.777 -25.667 1.00 72.81 136 ALA A O 1
ATOM 1049 N N . LYS A 1 137 ? 16.831 11.651 -24.434 1.00 82.56 137 LYS A N 1
ATOM 1050 C CA . LYS A 1 137 ? 17.102 12.552 -25.569 1.00 82.56 137 LYS A CA 1
ATOM 1051 C C . LYS A 1 137 ? 18.473 12.271 -26.191 1.00 82.56 137 LYS A C 1
ATOM 1053 O O . LYS A 1 137 ? 18.595 12.260 -27.414 1.00 82.56 137 LYS A O 1
ATOM 1058 N N . ARG A 1 138 ? 19.496 11.990 -25.372 1.00 79.62 138 ARG A N 1
ATOM 1059 C CA . ARG A 1 138 ? 20.826 11.565 -25.853 1.00 79.62 138 ARG A CA 1
ATOM 1060 C C . ARG A 1 138 ? 20.776 10.215 -26.573 1.00 79.62 138 ARG A C 1
ATOM 1062 O O . ARG A 1 138 ? 21.376 10.080 -27.634 1.00 79.62 138 ARG A O 1
ATOM 1069 N N . ALA A 1 139 ? 20.022 9.249 -26.056 1.00 73.38 139 ALA A N 1
ATOM 1070 C CA . ALA A 1 139 ? 19.801 7.956 -26.696 1.00 73.38 139 ALA A CA 1
ATOM 1071 C C . ALA A 1 139 ? 19.118 8.106 -28.066 1.00 73.38 139 ALA A C 1
ATOM 1073 O O . ALA A 1 139 ? 19.518 7.456 -29.029 1.00 73.38 139 ALA A O 1
ATOM 1074 N N . ASP A 1 140 ? 18.144 9.006 -28.197 1.00 80.81 140 ASP A N 1
ATOM 1075 C CA . ASP A 1 140 ? 17.499 9.281 -29.485 1.00 80.81 140 ASP A CA 1
ATOM 1076 C C . ASP A 1 140 ? 18.447 9.921 -30.506 1.00 80.81 140 ASP A C 1
ATOM 1078 O O . ASP A 1 140 ? 18.361 9.615 -31.696 1.00 80.81 140 ASP A O 1
ATOM 1082 N N . ILE A 1 141 ? 19.376 10.772 -30.062 1.00 86.06 141 ILE A N 1
ATOM 1083 C CA . ILE A 1 141 ? 20.447 11.303 -30.921 1.00 86.06 141 ILE A CA 1
ATOM 1084 C C . ILE A 1 141 ? 21.360 10.160 -31.379 1.00 86.06 141 ILE A C 1
ATOM 1086 O O . ILE A 1 141 ? 21.530 9.969 -32.579 1.00 86.06 141 ILE A O 1
ATOM 1090 N N . LEU A 1 142 ? 21.833 9.319 -30.453 1.00 79.62 142 LEU A N 1
ATOM 1091 C CA . LEU A 1 142 ? 22.680 8.166 -30.782 1.00 79.62 142 LEU A CA 1
ATOM 1092 C C .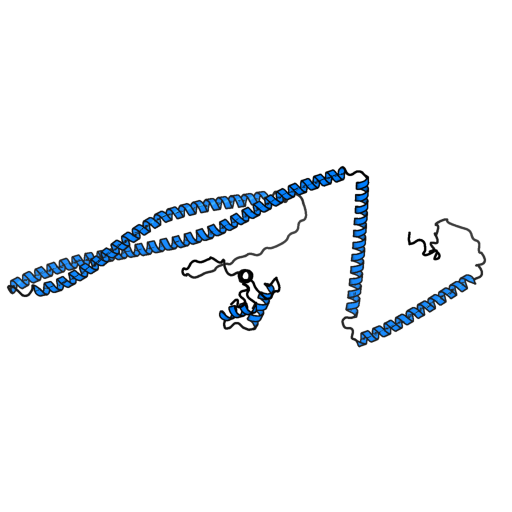 LEU A 1 142 ? 21.988 7.174 -31.729 1.00 79.62 142 LEU A C 1
ATOM 1094 O O . LEU A 1 142 ? 22.634 6.617 -32.611 1.00 79.62 142 LEU A O 1
ATOM 1098 N N . ARG A 1 143 ? 20.671 6.963 -31.602 1.00 81.81 143 ARG A N 1
ATOM 1099 C CA . ARG A 1 143 ? 19.894 6.135 -32.543 1.00 81.81 143 ARG A CA 1
ATOM 1100 C C . ARG A 1 143 ? 19.877 6.724 -33.950 1.00 81.81 143 ARG A C 1
ATOM 1102 O O . ARG A 1 143 ? 20.006 5.968 -34.913 1.00 81.81 143 ARG A O 1
ATOM 1109 N N . ARG A 1 144 ? 19.713 8.047 -34.076 1.00 88.44 144 ARG A N 1
ATOM 1110 C CA . ARG A 1 144 ? 19.792 8.735 -35.375 1.00 88.44 144 ARG A CA 1
ATOM 1111 C C . ARG A 1 144 ? 21.193 8.612 -35.966 1.00 88.44 144 ARG A C 1
ATOM 1113 O O . ARG A 1 144 ? 21.314 8.224 -37.123 1.00 88.44 144 ARG A O 1
ATOM 1120 N N . ASP A 1 145 ? 22.229 8.843 -35.168 1.00 81.94 145 ASP A N 1
ATOM 1121 C CA . ASP A 1 145 ? 23.623 8.752 -35.614 1.00 81.94 145 ASP A CA 1
ATOM 1122 C C . ASP A 1 145 ? 23.994 7.324 -36.037 1.00 81.94 145 ASP A C 1
ATOM 1124 O O . ASP A 1 145 ? 24.647 7.118 -37.059 1.00 81.94 145 ASP A O 1
ATOM 1128 N N . LEU A 1 146 ? 23.509 6.313 -35.311 1.00 79.75 146 LEU A N 1
ATOM 1129 C CA . LEU A 1 146 ? 23.683 4.903 -35.662 1.00 79.75 146 LEU A CA 1
ATOM 1130 C C . LEU A 1 146 ? 22.955 4.560 -36.972 1.00 79.75 146 LEU A C 1
ATOM 1132 O O . LEU A 1 146 ? 23.502 3.831 -37.800 1.00 79.75 146 LEU A O 1
ATOM 1136 N N . ALA A 1 147 ? 21.755 5.102 -37.199 1.00 86.12 147 ALA A N 1
ATOM 1137 C CA . ALA A 1 147 ? 21.043 4.939 -38.467 1.00 86.12 147 ALA A CA 1
ATOM 1138 C C . ALA A 1 147 ? 21.803 5.583 -39.642 1.00 86.12 147 ALA A C 1
ATOM 1140 O O . ALA A 1 147 ? 21.933 4.957 -40.694 1.00 86.12 147 ALA A O 1
ATOM 1141 N N . LEU A 1 148 ? 22.368 6.779 -39.447 1.00 87.31 148 LEU A N 1
ATOM 1142 C CA . LEU A 1 148 ? 23.210 7.448 -40.446 1.00 87.31 148 LEU A CA 1
ATOM 1143 C C . LEU A 1 148 ? 24.496 6.661 -40.729 1.00 87.31 148 LEU A C 1
ATOM 1145 O O . LEU A 1 148 ? 24.862 6.469 -41.887 1.00 87.31 148 LEU A O 1
ATOM 1149 N N . ALA A 1 149 ? 25.152 6.145 -39.689 1.00 79.00 149 ALA A N 1
ATOM 1150 C CA . ALA A 1 149 ? 26.337 5.303 -39.825 1.00 79.00 149 ALA A CA 1
ATOM 1151 C C . ALA A 1 149 ? 26.038 4.007 -40.597 1.00 79.00 149 ALA A C 1
ATOM 1153 O O . ALA A 1 149 ? 26.817 3.618 -41.466 1.00 79.00 149 ALA A O 1
ATOM 1154 N N . LYS A 1 150 ? 24.894 3.360 -40.329 1.00 80.69 150 LYS A N 1
ATOM 1155 C CA . LYS A 1 150 ? 24.432 2.181 -41.083 1.00 80.69 150 LYS A CA 1
ATOM 1156 C C . LYS A 1 150 ? 24.177 2.504 -42.553 1.00 80.69 150 LYS A C 1
ATOM 1158 O O . LYS A 1 150 ? 24.674 1.786 -43.413 1.00 80.69 150 LYS A O 1
ATOM 1163 N N . ALA A 1 151 ? 23.483 3.604 -42.840 1.00 86.56 151 ALA A N 1
ATOM 1164 C CA . ALA A 1 151 ? 23.250 4.044 -44.214 1.00 86.56 151 ALA A CA 1
ATOM 1165 C C . ALA A 1 151 ? 24.570 4.326 -44.953 1.00 86.56 151 ALA A C 1
ATOM 1167 O O . ALA A 1 151 ? 24.741 3.918 -46.100 1.00 86.56 151 ALA A O 1
ATOM 1168 N N . ARG A 1 152 ? 25.547 4.948 -44.277 1.00 83.62 152 ARG A N 1
ATOM 1169 C CA . ARG A 1 152 ? 26.871 5.205 -44.855 1.00 83.62 152 ARG A CA 1
ATOM 1170 C C . ARG A 1 152 ? 27.652 3.921 -45.141 1.00 83.62 152 ARG A C 1
ATOM 1172 O O . ARG A 1 152 ? 28.339 3.855 -46.158 1.00 83.62 152 ARG A O 1
ATOM 1179 N N . ILE A 1 153 ? 27.545 2.910 -44.276 1.00 77.00 153 ILE A N 1
ATOM 1180 C CA . ILE A 1 153 ? 28.119 1.579 -44.532 1.00 77.00 153 ILE A CA 1
ATOM 1181 C C . ILE A 1 153 ? 27.504 0.983 -45.804 1.00 77.00 153 ILE A C 1
ATOM 1183 O O . ILE A 1 153 ? 28.245 0.554 -46.683 1.00 77.00 153 ILE A O 1
ATOM 1187 N N . GLU A 1 154 ? 26.177 1.018 -45.943 1.00 84.38 154 GLU A N 1
ATOM 1188 C CA . GLU A 1 154 ? 25.489 0.487 -47.128 1.00 84.38 154 GLU A CA 1
ATOM 1189 C C . GLU A 1 154 ? 25.870 1.224 -48.425 1.00 84.38 154 GLU A C 1
ATOM 1191 O O . GLU A 1 154 ? 25.969 0.606 -49.486 1.00 84.38 154 GLU A O 1
ATOM 1196 N N . GLU A 1 155 ? 26.088 2.541 -48.370 1.00 85.69 155 GLU A N 1
ATOM 1197 C CA . GLU A 1 155 ? 26.590 3.322 -49.510 1.00 85.69 155 GLU A CA 1
ATOM 1198 C C . GLU A 1 155 ? 28.011 2.916 -49.906 1.00 85.69 155 GLU A C 1
ATOM 1200 O O . GLU A 1 155 ? 28.260 2.638 -51.079 1.00 85.69 155 GLU A O 1
ATOM 1205 N N . LEU A 1 156 ? 28.928 2.837 -48.938 1.00 75.50 156 LEU A N 1
ATOM 1206 C CA . LEU A 1 156 ? 30.317 2.444 -49.190 1.00 75.50 156 LEU A CA 1
ATOM 1207 C C . LEU A 1 156 ? 30.409 1.013 -49.736 1.00 75.50 156 LEU A C 1
ATOM 1209 O O . LEU A 1 156 ? 31.201 0.750 -50.641 1.00 75.50 156 LEU A O 1
ATOM 1213 N N . GLU A 1 157 ? 29.566 0.100 -49.247 1.00 76.81 157 GLU A N 1
ATOM 1214 C CA . GLU A 1 157 ? 29.456 -1.261 -49.781 1.00 76.81 157 GLU A CA 1
ATOM 1215 C C . GLU A 1 157 ? 28.957 -1.263 -51.241 1.00 76.81 157 GLU A C 1
ATOM 1217 O O . GLU A 1 157 ? 29.484 -2.007 -52.071 1.00 76.81 157 GLU A O 1
ATOM 1222 N N . LYS A 1 158 ? 28.002 -0.394 -51.607 1.00 79.75 158 LYS A N 1
ATOM 1223 C CA . LYS A 1 158 ? 27.531 -0.246 -53.001 1.00 79.75 158 LYS A CA 1
ATOM 1224 C C . LYS A 1 158 ? 28.585 0.370 -53.919 1.00 79.75 158 LYS A C 1
ATOM 1226 O O . LYS A 1 158 ? 28.732 -0.078 -55.057 1.00 79.75 158 LYS A O 1
ATOM 1231 N N . ASP A 1 159 ? 29.299 1.389 -53.456 1.00 75.44 159 ASP A N 1
ATOM 1232 C CA . ASP A 1 159 ? 30.339 2.057 -54.243 1.00 75.44 159 ASP A CA 1
ATOM 1233 C C . ASP A 1 159 ? 31.547 1.143 -54.469 1.00 75.44 159 ASP A C 1
ATOM 1235 O O . ASP A 1 159 ? 32.090 1.095 -55.576 1.00 75.44 159 ASP A O 1
ATOM 1239 N N . TYR A 1 160 ? 31.894 0.325 -53.472 1.00 69.25 160 TYR A N 1
ATOM 1240 C CA . TYR A 1 160 ? 32.884 -0.740 -53.618 1.00 69.25 160 TYR A CA 1
ATOM 1241 C C . TYR A 1 160 ? 32.521 -1.712 -54.752 1.00 69.25 160 TYR A C 1
ATOM 1243 O O . TYR A 1 160 ? 33.351 -1.995 -55.618 1.00 69.25 160 TYR A O 1
ATOM 1251 N N . MET A 1 161 ? 31.260 -2.155 -54.808 1.00 73.31 161 MET A N 1
ATOM 1252 C CA . MET A 1 161 ? 30.786 -3.067 -55.857 1.00 73.31 161 MET A CA 1
ATOM 1253 C C . MET A 1 161 ? 30.813 -2.435 -57.258 1.00 73.31 161 MET A C 1
ATOM 1255 O O . MET A 1 161 ? 31.020 -3.141 -58.242 1.00 73.31 161 MET A O 1
ATOM 1259 N N . LYS A 1 162 ? 30.638 -1.112 -57.378 1.00 73.38 162 LYS A N 1
ATOM 1260 C CA . LYS A 1 162 ? 30.708 -0.398 -58.668 1.00 73.38 162 LYS A CA 1
ATOM 1261 C C . LYS A 1 162 ? 32.140 -0.201 -59.163 1.00 73.38 162 LYS A C 1
ATOM 1263 O O . LYS A 1 162 ? 32.385 -0.299 -60.366 1.00 73.38 162 LYS A O 1
ATOM 1268 N N . LEU A 1 163 ? 33.085 0.065 -58.262 1.00 63.97 163 LEU A N 1
ATOM 1269 C CA . LEU A 1 163 ? 34.491 0.244 -58.633 1.00 63.97 163 LEU A CA 1
ATOM 1270 C C . LEU A 1 163 ? 35.118 -1.048 -59.185 1.00 63.97 163 LEU A C 1
ATOM 1272 O O . LEU A 1 163 ? 35.894 -0.977 -60.136 1.00 63.97 163 LEU A O 1
ATOM 1276 N N . ASP A 1 164 ? 34.725 -2.218 -58.667 1.00 61.22 164 ASP A N 1
ATOM 1277 C CA . ASP A 1 164 ? 35.156 -3.523 -59.205 1.00 61.22 164 ASP A CA 1
ATOM 1278 C C . ASP A 1 164 ? 34.649 -3.778 -60.644 1.00 61.22 164 ASP A C 1
ATOM 1280 O O . ASP A 1 164 ? 35.252 -4.533 -61.407 1.00 61.22 164 ASP A O 1
ATOM 1284 N N . VAL A 1 165 ? 33.554 -3.127 -61.055 1.00 59.44 165 VAL A N 1
ATOM 1285 C CA . VAL A 1 165 ? 33.014 -3.216 -62.425 1.00 59.44 165 VAL A CA 1
ATOM 1286 C C . VAL A 1 165 ? 33.747 -2.268 -63.378 1.00 59.44 165 VAL A C 1
ATOM 1288 O O . VAL A 1 165 ? 34.078 -2.663 -64.494 1.00 59.44 165 VAL A O 1
ATOM 1291 N N . LEU A 1 166 ? 34.055 -1.044 -62.942 1.00 56.69 166 LEU A N 1
ATOM 1292 C CA . LEU A 1 166 ? 34.750 -0.047 -63.769 1.00 56.69 166 LEU A CA 1
ATOM 1293 C C . LEU A 1 166 ? 36.217 -0.417 -64.028 1.00 56.69 166 LEU A C 1
ATOM 1295 O O . LEU A 1 166 ? 36.689 -0.290 -65.156 1.00 56.69 166 LEU A O 1
ATOM 1299 N N . ALA A 1 167 ? 36.907 -0.987 -63.034 1.00 59.34 167 ALA A N 1
ATOM 1300 C CA . ALA A 1 167 ? 38.272 -1.491 -63.201 1.00 59.34 167 ALA A CA 1
ATOM 1301 C C . ALA A 1 167 ? 38.386 -2.594 -64.278 1.00 59.34 167 ALA A C 1
ATOM 1303 O O . ALA A 1 167 ? 39.443 -2.762 -64.883 1.00 59.34 167 ALA A O 1
ATOM 1304 N N . LYS A 1 168 ? 37.295 -3.323 -64.561 1.00 58.84 168 LYS A N 1
ATOM 1305 C CA . LYS A 1 168 ? 37.239 -4.343 -65.624 1.00 58.84 168 LYS A CA 1
ATOM 1306 C C . LYS A 1 168 ? 37.037 -3.745 -67.024 1.00 58.84 168 LYS A C 1
ATOM 1308 O O . LYS A 1 168 ? 37.349 -4.423 -67.998 1.00 58.84 168 LYS A O 1
ATOM 1313 N N . MET A 1 169 ? 36.541 -2.508 -67.144 1.00 57.66 169 MET A N 1
ATOM 1314 C CA . MET A 1 169 ? 36.252 -1.864 -68.437 1.00 57.66 169 MET A CA 1
ATOM 1315 C C . MET A 1 169 ? 37.434 -1.058 -69.003 1.00 57.66 169 MET A C 1
ATOM 1317 O O . MET A 1 169 ? 37.668 -1.110 -70.209 1.00 57.66 169 MET A O 1
ATOM 1321 N N . ASP A 1 170 ? 38.223 -0.379 -68.164 1.00 55.22 170 ASP A N 1
ATOM 1322 C CA . ASP A 1 170 ? 39.340 0.472 -68.626 1.00 55.22 170 ASP A CA 1
ATOM 1323 C C . ASP A 1 170 ? 40.570 -0.315 -69.133 1.00 55.22 170 ASP A C 1
ATOM 1325 O O . ASP A 1 170 ? 41.443 0.233 -69.808 1.00 55.22 170 ASP A O 1
ATOM 1329 N N . ALA A 1 171 ? 40.626 -1.631 -68.902 1.00 55.75 171 ALA A N 1
ATOM 1330 C CA . ALA A 1 171 ? 41.704 -2.504 -69.377 1.00 55.75 171 ALA A CA 1
ATOM 1331 C C . ALA A 1 171 ? 41.737 -2.705 -70.916 1.00 55.75 171 ALA A C 1
ATOM 1333 O O . ALA A 1 171 ? 42.683 -3.295 -71.447 1.00 55.75 171 ALA A O 1
ATOM 1334 N N . ALA A 1 172 ? 40.739 -2.215 -71.663 1.00 56.06 172 ALA A N 1
ATOM 1335 C CA . ALA A 1 172 ? 40.552 -2.560 -73.074 1.00 56.06 172 ALA A CA 1
ATOM 1336 C C . ALA A 1 172 ? 41.408 -1.762 -74.102 1.00 56.06 172 ALA A C 1
ATOM 1338 O O . ALA A 1 172 ? 41.629 -2.273 -75.200 1.00 56.06 172 ALA A O 1
ATOM 1339 N N . SER A 1 173 ? 41.977 -0.578 -73.801 1.00 55.72 173 SER A N 1
ATOM 1340 C CA . SER A 1 173 ? 42.200 0.445 -74.870 1.00 55.72 173 SER A CA 1
ATOM 1341 C C . SER A 1 173 ? 43.633 0.930 -75.239 1.00 55.72 173 SER A C 1
ATOM 1343 O O . SER A 1 173 ? 43.751 1.758 -76.131 1.00 55.72 173 SER A O 1
ATOM 1345 N N . ALA A 1 174 ? 44.733 0.475 -74.623 1.00 55.56 174 ALA A N 1
ATOM 1346 C CA . ALA A 1 174 ? 46.111 1.046 -74.779 1.00 55.56 174 ALA A CA 1
ATOM 1347 C C . ALA A 1 174 ? 47.298 0.094 -75.196 1.00 55.56 174 ALA A C 1
ATOM 1349 O O . ALA A 1 174 ? 47.107 -1.091 -75.446 1.00 55.56 174 ALA A O 1
ATOM 1350 N N . SER A 1 175 ? 48.530 0.628 -75.296 1.00 61.62 175 SER A N 1
ATOM 1351 C CA . SER A 1 175 ? 49.873 -0.020 -75.385 1.00 61.62 175 SER A CA 1
ATOM 1352 C C . SER A 1 175 ? 50.125 -1.254 -74.500 1.00 61.62 175 SER A C 1
ATOM 1354 O O . SER A 1 175 ? 49.898 -1.111 -73.316 1.00 61.62 175 SER A O 1
ATOM 1356 N N . GLY A 1 176 ? 50.628 -2.410 -74.960 1.00 61.97 176 GLY A N 1
ATOM 1357 C CA . GLY A 1 176 ? 50.782 -3.629 -74.129 1.00 61.97 176 GLY A CA 1
ATOM 1358 C C . GLY A 1 176 ? 51.595 -3.472 -72.827 1.00 61.97 176 GLY A C 1
ATOM 1359 O O . GLY A 1 176 ? 51.137 -3.918 -71.775 1.00 61.97 176 GLY A O 1
ATOM 1360 N N . ASP A 1 177 ? 52.744 -2.792 -72.875 1.00 68.50 177 ASP A N 1
ATOM 1361 C CA . ASP A 1 177 ? 53.629 -2.621 -71.706 1.00 68.50 177 ASP A CA 1
ATOM 1362 C C . ASP A 1 177 ? 53.255 -1.404 -70.845 1.00 68.50 177 ASP A C 1
ATOM 1364 O O . ASP A 1 177 ? 53.198 -1.505 -69.617 1.00 68.50 177 ASP A O 1
ATOM 1368 N N . ASP A 1 178 ? 52.878 -0.282 -71.465 1.00 68.50 178 ASP A N 1
ATOM 1369 C CA . ASP A 1 178 ? 52.347 0.884 -70.742 1.00 68.50 178 ASP A CA 1
ATOM 1370 C C . ASP A 1 178 ? 51.022 0.551 -70.038 1.00 68.50 178 ASP A C 1
ATOM 1372 O O . ASP A 1 178 ? 50.755 1.036 -68.938 1.00 68.50 178 ASP A O 1
ATOM 1376 N N . LYS A 1 179 ? 50.213 -0.351 -70.619 1.00 65.31 179 LYS A N 1
ATOM 1377 C CA . LYS A 1 179 ? 49.034 -0.941 -69.970 1.00 65.31 179 LYS A CA 1
ATOM 1378 C C . LYS A 1 179 ? 49.405 -1.691 -68.710 1.00 65.31 179 LYS A C 1
ATOM 1380 O O . LYS A 1 179 ? 48.682 -1.570 -67.732 1.00 65.31 179 LYS A O 1
ATOM 1385 N N . LEU A 1 180 ? 50.467 -2.495 -68.733 1.00 71.38 180 LEU A N 1
ATOM 1386 C CA . LEU A 1 180 ? 50.848 -3.304 -67.578 1.00 71.38 180 LEU A CA 1
ATOM 1387 C C . LEU A 1 180 ? 51.316 -2.421 -66.423 1.00 71.38 180 LEU A C 1
ATOM 1389 O O . LEU A 1 180 ? 50.875 -2.629 -65.293 1.00 71.38 180 LEU A O 1
ATOM 1393 N N . HIS A 1 181 ? 52.128 -1.399 -66.704 1.00 75.12 181 HIS A N 1
ATOM 1394 C CA . HIS A 1 181 ? 52.558 -0.448 -65.679 1.00 75.12 181 HIS A CA 1
ATOM 1395 C C . HIS A 1 181 ? 51.400 0.403 -65.148 1.00 75.12 181 HIS A C 1
ATOM 1397 O O . HIS A 1 181 ? 51.203 0.466 -63.932 1.00 75.12 181 HIS A O 1
ATOM 1403 N N . ALA A 1 182 ? 50.579 0.981 -66.030 1.00 74.06 182 ALA A N 1
ATOM 1404 C CA . ALA A 1 182 ? 49.412 1.764 -65.624 1.00 74.06 182 ALA A CA 1
ATOM 1405 C C . ALA A 1 182 ? 48.377 0.912 -64.865 1.00 74.06 182 ALA A C 1
ATOM 1407 O O . ALA A 1 182 ? 47.823 1.361 -63.862 1.00 74.06 182 ALA A O 1
ATOM 1408 N N . ALA A 1 183 ? 48.152 -0.340 -65.282 1.00 73.38 183 ALA A N 1
ATOM 1409 C CA . ALA A 1 183 ? 47.269 -1.271 -64.582 1.00 73.38 183 ALA A CA 1
ATOM 1410 C C . ALA A 1 183 ? 47.823 -1.661 -63.209 1.00 73.38 183 ALA A C 1
ATOM 1412 O O . ALA A 1 183 ? 47.055 -1.789 -62.256 1.00 73.38 183 ALA A O 1
ATOM 1413 N N . TRP A 1 184 ? 49.141 -1.822 -63.076 1.00 79.06 184 TRP A N 1
ATOM 1414 C CA . TRP A 1 184 ? 49.766 -2.140 -61.795 1.00 79.06 184 TRP A CA 1
ATOM 1415 C C . TRP A 1 184 ? 49.701 -0.963 -60.813 1.00 79.06 184 TRP A C 1
ATOM 1417 O O . TRP A 1 184 ? 49.351 -1.154 -59.646 1.00 79.06 184 TRP A O 1
ATOM 1427 N N . GLU A 1 185 ? 49.953 0.264 -61.277 1.00 80.00 185 GLU A N 1
ATOM 1428 C CA . GLU A 1 185 ? 49.785 1.471 -60.460 1.00 80.00 185 GLU A CA 1
ATOM 1429 C C . GLU A 1 185 ? 48.322 1.688 -60.058 1.00 80.00 185 GLU A C 1
ATOM 1431 O O . GLU A 1 185 ? 48.042 1.939 -58.882 1.00 80.00 185 GLU A O 1
ATOM 1436 N N . ALA A 1 186 ? 47.378 1.508 -60.987 1.00 76.50 186 ALA A N 1
ATOM 1437 C CA . ALA A 1 186 ? 45.946 1.577 -60.700 1.00 76.50 186 ALA A CA 1
ATOM 1438 C C . ALA A 1 186 ? 45.514 0.505 -59.685 1.00 76.50 186 ALA A C 1
ATOM 1440 O O . ALA A 1 186 ? 44.800 0.812 -58.728 1.00 76.50 186 ALA A O 1
ATOM 1441 N N . ALA A 1 187 ? 46.000 -0.734 -59.822 1.00 75.50 187 ALA A N 1
ATOM 1442 C CA . ALA A 1 187 ? 45.731 -1.814 -58.873 1.00 75.50 187 ALA A CA 1
ATOM 1443 C C . ALA A 1 187 ? 46.323 -1.527 -57.481 1.00 75.50 187 ALA A C 1
ATOM 1445 O O . ALA A 1 187 ? 45.684 -1.802 -56.463 1.00 75.50 187 ALA A O 1
ATOM 1446 N N . SER A 1 188 ? 47.518 -0.932 -57.416 1.00 81.81 188 SER A N 1
ATOM 1447 C CA . SER A 1 188 ? 48.156 -0.525 -56.158 1.00 81.81 188 SER A CA 1
ATOM 1448 C C . SER A 1 188 ? 47.381 0.603 -55.464 1.00 81.81 188 SER A C 1
ATOM 1450 O O . SER A 1 188 ? 47.088 0.518 -54.267 1.00 81.81 188 SER A O 1
ATOM 1452 N N . GLN A 1 189 ? 46.955 1.622 -56.220 1.00 79.31 189 GLN A N 1
ATOM 1453 C CA . GLN A 1 189 ? 46.104 2.701 -55.710 1.00 79.31 189 GLN A CA 1
ATOM 1454 C C . GLN A 1 189 ? 44.739 2.180 -55.245 1.00 79.31 189 GLN A C 1
ATOM 1456 O O . GLN A 1 189 ? 44.261 2.581 -54.182 1.00 79.31 189 GLN A O 1
ATOM 1461 N N . PHE A 1 190 ? 44.135 1.248 -55.989 1.00 80.75 190 PHE A N 1
ATOM 1462 C CA . PHE A 1 190 ? 42.883 0.604 -55.598 1.00 80.75 190 PHE A CA 1
ATOM 1463 C C . PHE A 1 190 ? 43.042 -0.189 -54.300 1.00 80.75 190 PHE A C 1
ATOM 1465 O O . PHE A 1 190 ? 42.245 -0.029 -53.379 1.00 80.75 190 PHE A O 1
ATOM 1472 N N . LYS A 1 191 ? 44.113 -0.981 -54.175 1.00 86.12 191 LYS A N 1
ATOM 1473 C CA . LYS A 1 191 ? 44.422 -1.722 -52.945 1.00 86.12 191 LYS A CA 1
ATOM 1474 C C . LYS A 1 191 ? 44.601 -0.785 -51.751 1.00 86.12 191 LYS A C 1
ATOM 1476 O O . LYS A 1 191 ? 44.108 -1.095 -50.669 1.00 86.12 191 LYS A O 1
ATOM 1481 N N . LYS A 1 192 ? 45.274 0.356 -51.935 1.00 90.00 192 LYS A N 1
ATOM 1482 C CA . LYS A 1 192 ? 45.437 1.365 -50.879 1.00 90.00 192 LYS A CA 1
ATOM 1483 C C . LYS A 1 192 ? 44.084 1.932 -50.436 1.00 90.00 192 LYS A C 1
ATOM 1485 O O . LYS A 1 192 ? 43.770 1.843 -49.253 1.00 90.00 192 LYS A O 1
ATOM 1490 N N . ARG A 1 193 ? 43.257 2.405 -51.379 1.00 84.75 193 ARG A N 1
ATOM 1491 C CA . ARG A 1 193 ? 41.903 2.918 -51.084 1.00 84.75 193 ARG A CA 1
ATOM 1492 C C . ARG A 1 193 ? 41.011 1.858 -50.444 1.00 84.75 193 ARG A C 1
ATOM 1494 O O . ARG A 1 193 ? 40.265 2.157 -49.523 1.00 84.75 193 ARG A O 1
ATOM 1501 N N . TYR A 1 194 ? 41.115 0.606 -50.885 1.00 86.25 194 TYR A N 1
ATOM 1502 C CA . TYR A 1 194 ? 40.391 -0.508 -50.281 1.00 86.25 194 TYR A CA 1
ATOM 1503 C C . TYR A 1 194 ? 40.790 -0.725 -48.820 1.00 86.25 194 TYR A C 1
ATOM 1505 O O . TYR A 1 194 ? 39.922 -0.893 -47.969 1.00 86.25 194 TYR A O 1
ATOM 1513 N N . MET A 1 195 ? 42.090 -0.706 -48.511 1.00 91.38 195 MET A N 1
ATOM 1514 C CA . MET A 1 195 ? 42.561 -0.859 -47.133 1.00 91.38 195 MET A CA 1
ATOM 1515 C C . MET A 1 195 ? 42.145 0.325 -46.249 1.00 91.38 195 MET A C 1
ATOM 1517 O O . MET A 1 195 ? 41.767 0.103 -45.100 1.00 91.38 195 MET A O 1
ATOM 1521 N N . GLU A 1 196 ? 42.159 1.549 -46.783 1.00 89.19 196 GLU A N 1
ATOM 1522 C CA . GLU A 1 196 ? 41.668 2.754 -46.098 1.00 89.19 196 GLU A CA 1
ATOM 1523 C C . GLU A 1 196 ? 40.163 2.648 -45.807 1.00 89.19 196 GLU A C 1
ATOM 1525 O O . GLU A 1 196 ? 39.765 2.704 -44.644 1.00 89.19 196 GLU A O 1
ATOM 1530 N N . HIS A 1 197 ? 39.336 2.363 -46.819 1.00 88.12 197 HIS A N 1
ATOM 1531 C CA . HIS A 1 197 ? 37.889 2.199 -46.643 1.00 88.12 197 HIS A CA 1
ATOM 1532 C C . HIS A 1 197 ? 37.522 1.019 -45.747 1.00 88.12 197 HIS A C 1
ATOM 1534 O O . HIS A 1 197 ? 36.575 1.108 -44.969 1.00 88.12 197 HIS A O 1
ATOM 1540 N N . LYS A 1 198 ? 38.274 -0.085 -45.805 1.00 90.62 198 LYS A N 1
ATOM 1541 C CA . LYS A 1 198 ? 38.084 -1.203 -44.878 1.00 90.62 198 LYS A CA 1
ATOM 1542 C C . LYS A 1 198 ? 38.361 -0.768 -43.436 1.00 90.62 198 LYS A C 1
ATOM 1544 O O . LYS A 1 198 ? 37.573 -1.092 -42.553 1.00 90.62 198 LYS A O 1
ATOM 1549 N N . GLY A 1 199 ? 39.429 -0.003 -43.204 1.00 92.44 199 GLY A N 1
ATOM 1550 C CA . GLY A 1 199 ? 39.745 0.557 -41.887 1.00 92.44 199 GLY A CA 1
ATOM 1551 C C . GLY A 1 199 ? 38.683 1.538 -41.379 1.00 92.44 199 GLY A C 1
ATOM 1552 O O . GLY A 1 199 ? 38.287 1.469 -40.212 1.00 92.44 199 GLY A O 1
ATOM 1553 N N . GLU A 1 200 ? 38.169 2.411 -42.250 1.00 92.06 200 GLU A N 1
ATOM 1554 C CA . GLU A 1 200 ? 37.045 3.307 -41.942 1.00 92.06 200 GLU A CA 1
ATOM 1555 C C . GLU A 1 200 ? 35.791 2.512 -41.566 1.00 92.06 200 GLU A C 1
ATOM 1557 O O . GLU A 1 200 ? 35.165 2.776 -40.540 1.00 92.06 200 GLU A O 1
ATOM 1562 N N . LEU A 1 201 ? 35.455 1.492 -42.354 1.00 88.62 201 LEU A N 1
ATOM 1563 C CA . LEU A 1 201 ? 34.277 0.661 -42.147 1.00 88.62 201 LEU A CA 1
ATOM 1564 C C . LEU A 1 201 ? 34.366 -0.147 -40.844 1.00 88.62 201 LEU A C 1
ATOM 1566 O O . LEU A 1 201 ? 33.393 -0.196 -40.090 1.00 88.62 201 LEU A O 1
ATOM 1570 N N . ASP A 1 202 ? 35.532 -0.708 -40.523 1.00 91.75 202 ASP A N 1
ATOM 1571 C CA . ASP A 1 202 ? 35.773 -1.382 -39.241 1.00 91.75 202 ASP A CA 1
ATOM 1572 C C . ASP A 1 202 ? 35.662 -0.399 -38.058 1.00 91.75 202 ASP A C 1
ATOM 1574 O O . ASP A 1 202 ? 35.086 -0.731 -37.017 1.00 91.75 202 ASP A O 1
ATOM 1578 N N . THR A 1 203 ? 36.121 0.844 -38.235 1.00 94.19 203 THR A N 1
ATOM 1579 C CA . THR A 1 203 ? 35.994 1.908 -37.224 1.00 94.19 203 THR A CA 1
ATOM 1580 C C . THR A 1 203 ? 34.532 2.298 -36.995 1.00 94.19 203 THR A C 1
ATOM 1582 O O . THR A 1 203 ? 34.095 2.404 -35.845 1.00 94.19 203 THR A O 1
ATOM 1585 N N . ILE A 1 204 ? 33.744 2.448 -38.067 1.00 91.12 204 ILE A N 1
ATOM 1586 C CA . ILE A 1 204 ? 32.307 2.746 -37.980 1.00 91.12 204 ILE A CA 1
ATOM 1587 C C . ILE A 1 204 ? 31.558 1.574 -37.335 1.00 91.12 204 ILE A C 1
ATOM 1589 O O . ILE A 1 204 ? 30.721 1.797 -36.461 1.00 91.12 204 ILE A O 1
ATOM 1593 N N . ARG A 1 205 ? 31.882 0.321 -37.690 1.00 90.06 205 ARG A N 1
ATOM 1594 C CA . ARG A 1 205 ? 31.293 -0.873 -37.054 1.00 90.06 205 ARG A CA 1
ATOM 1595 C C . ARG A 1 205 ? 31.570 -0.910 -35.554 1.00 90.06 205 ARG A C 1
ATOM 1597 O O . ARG A 1 205 ? 30.654 -1.165 -34.771 1.00 90.06 205 ARG A O 1
ATOM 1604 N N . LEU A 1 206 ? 32.801 -0.608 -35.141 1.00 93.94 206 LEU A N 1
ATOM 1605 C CA . LEU A 1 206 ? 33.165 -0.544 -33.726 1.00 93.94 206 LEU A CA 1
ATOM 1606 C C . LEU A 1 206 ? 32.417 0.583 -32.995 1.00 93.94 206 LEU A C 1
ATOM 1608 O O . LEU A 1 206 ? 31.926 0.374 -31.885 1.00 93.94 206 LEU A O 1
ATOM 1612 N N . ALA A 1 207 ? 32.295 1.761 -33.613 1.00 91.00 207 ALA A N 1
ATOM 1613 C CA . ALA A 1 207 ? 31.529 2.876 -33.059 1.00 91.00 207 ALA A CA 1
ATOM 1614 C C . ALA A 1 207 ? 30.037 2.530 -32.920 1.00 91.00 207 ALA A C 1
ATOM 1616 O O . ALA A 1 207 ? 29.453 2.753 -31.861 1.00 91.00 207 ALA A O 1
ATOM 1617 N N . ALA A 1 208 ? 29.438 1.908 -33.939 1.00 88.38 208 ALA A N 1
ATOM 1618 C CA . ALA A 1 208 ? 28.052 1.449 -33.906 1.00 88.38 208 ALA A CA 1
ATOM 1619 C C . ALA A 1 208 ? 27.815 0.405 -32.803 1.00 88.38 208 ALA A C 1
ATOM 1621 O O . ALA A 1 208 ? 26.823 0.496 -32.084 1.00 88.38 208 ALA A O 1
ATOM 1622 N N . ALA A 1 209 ? 28.743 -0.539 -32.613 1.00 92.88 209 ALA A N 1
ATOM 1623 C CA . ALA A 1 209 ? 28.663 -1.523 -31.532 1.00 92.88 209 ALA A CA 1
ATOM 1624 C C . ALA A 1 209 ? 28.725 -0.867 -30.141 1.00 92.88 209 ALA A C 1
ATOM 1626 O O . ALA A 1 209 ? 27.965 -1.242 -29.248 1.00 92.88 209 ALA A O 1
ATOM 1627 N N . ARG A 1 210 ? 29.582 0.148 -29.957 1.00 94.19 210 ARG A N 1
ATOM 1628 C CA . ARG A 1 210 ? 29.647 0.923 -28.704 1.00 94.19 210 ARG A CA 1
ATOM 1629 C C . ARG A 1 210 ? 28.361 1.705 -28.446 1.00 94.19 210 ARG A C 1
ATOM 1631 O O . ARG A 1 210 ? 27.848 1.654 -27.333 1.00 94.19 210 ARG A O 1
ATOM 1638 N N . MET A 1 211 ? 27.826 2.383 -29.463 1.00 90.81 211 MET A N 1
ATOM 1639 C CA . MET A 1 211 ? 26.552 3.104 -29.347 1.00 90.81 211 MET A CA 1
ATOM 1640 C C . MET A 1 211 ? 25.400 2.152 -29.013 1.00 90.81 211 MET A C 1
ATOM 1642 O O . MET A 1 211 ? 24.582 2.459 -28.151 1.00 90.81 211 MET A O 1
ATOM 1646 N N . GLN A 1 212 ? 25.365 0.966 -29.627 1.00 92.31 212 GLN A N 1
ATOM 1647 C CA . GLN A 1 212 ? 24.367 -0.055 -29.310 1.00 92.31 212 GLN A CA 1
ATOM 1648 C C . GLN A 1 212 ? 24.468 -0.518 -27.849 1.00 92.31 212 GLN A C 1
ATOM 1650 O O . GLN A 1 212 ? 23.453 -0.577 -27.162 1.00 92.31 212 GLN A O 1
ATOM 1655 N N . ALA A 1 213 ? 25.679 -0.780 -27.347 1.00 93.75 213 ALA A N 1
ATOM 1656 C CA . ALA A 1 213 ? 25.881 -1.169 -25.952 1.00 93.75 213 ALA A CA 1
ATOM 1657 C C . ALA A 1 213 ? 25.420 -0.077 -24.965 1.00 93.75 213 ALA A C 1
ATOM 1659 O O . ALA A 1 213 ? 24.787 -0.390 -23.958 1.00 93.75 213 ALA A O 1
ATOM 1660 N N . GLN A 1 214 ? 25.675 1.199 -25.279 1.00 93.12 214 GLN A N 1
ATOM 1661 C CA . GLN A 1 214 ? 25.192 2.335 -24.484 1.00 93.12 214 GLN A CA 1
ATOM 1662 C C . GLN A 1 214 ? 23.658 2.441 -24.496 1.00 93.12 214 GLN A C 1
ATOM 1664 O O . GLN A 1 214 ? 23.044 2.712 -23.463 1.00 93.12 214 GLN A O 1
ATOM 1669 N N . LEU A 1 215 ? 23.013 2.193 -25.640 1.00 91.25 215 LEU A N 1
ATOM 1670 C CA . LEU A 1 215 ? 21.550 2.147 -25.725 1.00 91.25 215 LEU A CA 1
ATOM 1671 C C . LEU A 1 215 ? 20.970 1.012 -24.872 1.00 91.25 215 LEU A C 1
ATOM 1673 O O . LEU A 1 215 ? 20.013 1.223 -24.129 1.00 91.25 215 LEU A O 1
ATOM 1677 N N . ASP A 1 216 ? 21.577 -0.171 -24.914 1.00 94.00 216 ASP A N 1
ATOM 1678 C CA . ASP A 1 216 ? 21.121 -1.307 -24.113 1.00 94.00 216 ASP A CA 1
ATOM 1679 C C . ASP A 1 216 ? 21.304 -1.056 -22.604 1.00 94.00 216 ASP A C 1
ATOM 1681 O O . ASP A 1 216 ? 20.463 -1.458 -21.796 1.00 94.00 216 ASP A O 1
ATOM 1685 N N . GLU A 1 217 ? 22.376 -0.368 -22.201 1.00 94.31 217 GLU A N 1
ATOM 1686 C CA . GLU A 1 217 ? 22.618 0.026 -20.809 1.00 94.31 217 GLU A CA 1
ATOM 1687 C C . GLU A 1 217 ? 21.617 1.083 -20.321 1.00 94.31 217 GLU A C 1
ATOM 1689 O O . GLU A 1 217 ? 20.999 0.904 -19.270 1.00 94.31 217 GLU A O 1
ATOM 1694 N N . THR A 1 218 ? 21.371 2.135 -21.108 1.00 93.25 218 THR A N 1
ATOM 1695 C CA . THR A 1 218 ? 20.365 3.160 -20.766 1.00 93.25 218 THR A CA 1
ATOM 1696 C C . THR A 1 218 ? 18.960 2.568 -20.660 1.00 93.25 218 THR A C 1
ATOM 1698 O O . THR A 1 218 ? 18.219 2.911 -19.740 1.00 93.25 218 THR A O 1
ATOM 1701 N N . HIS A 1 219 ? 18.603 1.611 -21.524 1.00 92.06 219 HIS A N 1
ATOM 1702 C CA . HIS A 1 219 ? 17.335 0.884 -21.423 1.00 92.06 219 HIS A CA 1
ATOM 1703 C C . HIS A 1 219 ? 17.219 0.075 -20.129 1.00 92.06 219 HIS A C 1
ATOM 1705 O O . HIS A 1 219 ? 16.156 0.068 -19.504 1.00 92.06 219 HIS A O 1
ATOM 1711 N N . LYS A 1 220 ? 18.297 -0.602 -19.711 1.00 95.44 220 LYS A N 1
ATOM 1712 C CA . LYS A 1 220 ? 18.320 -1.344 -18.441 1.00 95.44 220 LYS A CA 1
ATOM 1713 C C . LYS A 1 220 ? 18.131 -0.406 -17.251 1.00 95.44 220 LYS A C 1
ATOM 1715 O O . LYS A 1 220 ? 17.277 -0.679 -16.411 1.00 95.44 220 LYS A O 1
ATOM 1720 N N . LEU A 1 221 ? 18.861 0.710 -17.215 1.00 91.38 221 LEU A N 1
ATOM 1721 C CA . LEU A 1 221 ? 18.744 1.713 -16.151 1.00 91.38 221 LEU A CA 1
ATOM 1722 C C . LEU A 1 221 ? 17.334 2.313 -16.089 1.00 91.38 221 LEU A C 1
ATOM 1724 O O . LEU A 1 221 ? 16.748 2.404 -15.011 1.00 91.38 221 LEU A O 1
ATOM 1728 N N . LEU A 1 222 ? 16.748 2.644 -17.241 1.00 90.25 222 LEU A N 1
ATOM 1729 C CA . LEU A 1 222 ? 15.381 3.160 -17.320 1.00 90.25 222 LEU A CA 1
ATOM 1730 C C . LEU A 1 222 ? 14.353 2.134 -16.816 1.00 90.25 222 LEU A C 1
ATOM 1732 O O . LEU A 1 222 ? 13.438 2.483 -16.071 1.00 90.25 222 LEU A O 1
ATOM 1736 N N . HIS A 1 223 ? 14.525 0.853 -17.154 1.00 93.19 223 HIS A N 1
ATOM 1737 C CA . HIS A 1 223 ? 13.654 -0.214 -16.661 1.00 93.19 223 HIS A CA 1
ATOM 1738 C C . HIS A 1 223 ? 13.757 -0.408 -15.138 1.00 93.19 223 HIS A C 1
ATOM 1740 O O . HIS A 1 223 ? 12.740 -0.590 -14.462 1.00 93.19 223 HIS A O 1
ATOM 1746 N N . GLU A 1 224 ? 14.967 -0.343 -14.575 1.00 91.94 224 GLU A N 1
ATOM 1747 C CA . GLU A 1 224 ? 15.169 -0.393 -13.124 1.00 91.94 224 GLU A CA 1
ATOM 1748 C C . GLU A 1 224 ? 14.515 0.790 -12.409 1.00 91.94 224 GLU A C 1
ATOM 1750 O O . GLU A 1 224 ? 13.886 0.607 -11.365 1.00 91.94 224 GLU A O 1
ATOM 1755 N N . GLU A 1 225 ? 14.613 1.986 -12.982 1.00 89.62 225 GLU A N 1
ATOM 1756 C CA . GLU A 1 225 ? 13.989 3.193 -12.443 1.00 89.62 225 GLU A CA 1
ATOM 1757 C C . GLU A 1 225 ? 12.461 3.124 -12.515 1.00 89.62 225 GLU A C 1
ATOM 1759 O O . GLU A 1 225 ? 11.798 3.400 -11.518 1.00 89.62 225 GLU A O 1
ATOM 1764 N N . HIS A 1 226 ? 11.883 2.627 -13.614 1.00 90.19 226 HIS A N 1
ATOM 1765 C CA . HIS A 1 226 ? 10.441 2.359 -13.690 1.00 90.19 226 HIS A CA 1
ATOM 1766 C C . HIS A 1 226 ? 9.991 1.373 -12.603 1.00 90.19 226 HIS A C 1
ATOM 1768 O O . HIS A 1 226 ? 8.985 1.593 -11.930 1.00 90.19 226 HIS A O 1
ATOM 1774 N N . LYS A 1 227 ? 10.769 0.309 -12.365 1.00 93.25 227 LYS A N 1
ATOM 1775 C CA . LYS A 1 227 ? 10.485 -0.665 -11.302 1.00 93.25 227 LYS A CA 1
ATOM 1776 C C . LYS A 1 227 ? 10.595 -0.052 -9.903 1.00 93.25 227 LYS A C 1
ATOM 1778 O O . LYS A 1 227 ? 9.829 -0.430 -9.018 1.00 93.25 227 LYS A O 1
ATOM 1783 N N . ARG A 1 228 ? 11.547 0.861 -9.677 1.00 91.25 228 ARG A N 1
ATOM 1784 C CA . ARG A 1 228 ? 11.682 1.599 -8.408 1.00 91.25 228 ARG A CA 1
ATOM 1785 C C . ARG A 1 228 ? 10.504 2.544 -8.192 1.00 91.25 228 ARG A C 1
ATOM 1787 O O . ARG A 1 228 ? 9.934 2.523 -7.108 1.00 91.25 228 ARG A O 1
ATOM 1794 N N . ARG A 1 229 ? 10.099 3.299 -9.216 1.00 87.69 229 ARG A N 1
ATOM 1795 C CA . ARG A 1 229 ? 8.934 4.196 -9.146 1.00 87.69 229 ARG A CA 1
ATOM 1796 C C . ARG A 1 229 ? 7.654 3.454 -8.826 1.00 87.69 229 ARG A C 1
ATOM 1798 O O . ARG A 1 229 ? 6.983 3.823 -7.875 1.00 87.69 229 ARG A O 1
ATOM 1805 N N . PHE A 1 230 ? 7.388 2.360 -9.534 1.00 91.62 230 PHE A N 1
ATOM 1806 C CA . PHE A 1 230 ? 6.199 1.549 -9.288 1.00 91.62 230 PHE A CA 1
ATOM 1807 C C . PHE A 1 230 ? 6.117 1.075 -7.826 1.00 91.62 230 PHE A C 1
ATOM 1809 O O . PHE A 1 230 ? 5.069 1.156 -7.196 1.00 91.62 230 PHE A O 1
ATOM 1816 N N . LYS A 1 231 ? 7.248 0.652 -7.239 1.00 91.88 231 LYS A N 1
ATOM 1817 C CA . LYS A 1 231 ? 7.305 0.289 -5.812 1.00 91.88 231 LYS A CA 1
ATOM 1818 C C . LYS A 1 231 ? 7.033 1.473 -4.885 1.00 91.88 231 LYS A C 1
ATOM 1820 O O . LYS A 1 231 ? 6.307 1.318 -3.912 1.00 91.88 231 LYS A O 1
ATOM 1825 N N . LEU A 1 232 ? 7.621 2.633 -5.173 1.00 88.44 232 LEU A N 1
ATOM 1826 C CA . LEU A 1 232 ? 7.411 3.840 -4.371 1.00 88.44 232 LEU A CA 1
ATOM 1827 C C . LEU A 1 232 ? 5.961 4.338 -4.457 1.00 88.44 232 LEU A C 1
ATOM 1829 O O . LEU A 1 232 ? 5.427 4.805 -3.457 1.00 88.44 232 LEU A O 1
ATOM 1833 N N . GLU A 1 233 ? 5.308 4.208 -5.611 1.00 90.06 233 GLU A N 1
ATOM 1834 C CA . GLU A 1 233 ? 3.883 4.513 -5.789 1.00 90.06 233 GLU A CA 1
ATOM 1835 C C . GLU A 1 233 ? 2.994 3.552 -4.987 1.00 90.06 233 GLU A C 1
ATOM 1837 O O . GLU A 1 233 ? 2.102 3.996 -4.260 1.00 90.06 233 GLU A O 1
ATOM 1842 N N . ASP A 1 234 ? 3.275 2.247 -5.035 1.00 91.94 234 ASP A N 1
ATOM 1843 C CA . ASP A 1 234 ? 2.584 1.244 -4.214 1.00 91.94 234 ASP A CA 1
ATOM 1844 C C . ASP A 1 234 ? 2.742 1.525 -2.707 1.00 91.94 234 ASP A C 1
ATOM 1846 O O . ASP A 1 234 ? 1.763 1.480 -1.954 1.00 91.94 234 ASP A O 1
ATOM 1850 N N . ASP A 1 235 ? 3.950 1.870 -2.255 1.00 89.75 235 ASP A N 1
ATOM 1851 C CA . ASP A 1 235 ? 4.205 2.226 -0.856 1.00 89.75 235 ASP A CA 1
ATOM 1852 C C . ASP A 1 235 ? 3.508 3.540 -0.466 1.00 89.75 235 ASP A C 1
ATOM 1854 O O . ASP A 1 235 ? 2.931 3.634 0.619 1.00 89.75 235 ASP A O 1
ATOM 1858 N N . ASN A 1 236 ? 3.486 4.537 -1.355 1.00 88.25 236 ASN A N 1
ATOM 1859 C CA . ASN A 1 236 ? 2.789 5.806 -1.137 1.00 88.25 236 ASN A CA 1
ATOM 1860 C C . ASN A 1 236 ? 1.274 5.592 -0.988 1.00 88.25 236 ASN A C 1
ATOM 1862 O O . ASN A 1 236 ? 0.670 6.059 -0.021 1.00 88.25 236 ASN A O 1
ATOM 1866 N N . THR A 1 237 ? 0.655 4.808 -1.880 1.00 92.81 237 THR A N 1
ATOM 1867 C CA . THR A 1 237 ? -0.780 4.486 -1.769 1.00 92.81 237 THR A CA 1
ATOM 1868 C C . THR A 1 237 ? -1.096 3.745 -0.472 1.00 92.81 237 THR A C 1
ATOM 1870 O O . THR A 1 237 ? -2.078 4.070 0.198 1.00 92.81 237 THR A O 1
ATOM 1873 N N . ARG A 1 238 ? -0.245 2.796 -0.062 1.00 93.31 238 ARG A N 1
ATOM 1874 C CA . ARG A 1 238 ? -0.389 2.095 1.219 1.00 93.31 238 ARG A CA 1
ATOM 1875 C C . ARG A 1 238 ? -0.297 3.054 2.407 1.00 93.31 238 ARG A C 1
ATOM 1877 O O . ARG A 1 238 ? -1.148 2.993 3.292 1.00 93.31 238 ARG A O 1
ATOM 1884 N N . LEU A 1 239 ? 0.706 3.928 2.433 1.00 90.25 239 LEU A N 1
ATOM 1885 C CA . LEU A 1 239 ? 0.897 4.881 3.528 1.00 90.25 239 LEU A CA 1
ATOM 1886 C C . LEU A 1 239 ? -0.237 5.906 3.604 1.00 90.25 239 LEU A C 1
ATOM 1888 O O . LEU A 1 239 ? -0.659 6.250 4.704 1.00 90.25 239 LEU A O 1
ATOM 1892 N N . ASN A 1 240 ? -0.803 6.328 2.472 1.00 90.06 240 ASN A N 1
ATOM 1893 C CA . ASN A 1 240 ? -1.984 7.195 2.462 1.00 90.06 240 ASN A CA 1
ATOM 1894 C C . ASN A 1 240 ? -3.209 6.521 3.092 1.00 90.06 240 ASN A C 1
ATOM 1896 O O . ASN A 1 240 ? -3.935 7.164 3.850 1.00 90.06 240 ASN A O 1
ATOM 1900 N N . LEU A 1 241 ? -3.416 5.222 2.844 1.00 91.69 241 LEU A N 1
ATOM 1901 C CA . LEU A 1 241 ? -4.480 4.455 3.503 1.00 91.69 241 LEU A CA 1
ATOM 1902 C C . LEU A 1 241 ? -4.233 4.321 5.013 1.00 91.69 241 LEU A C 1
ATOM 1904 O O . LEU A 1 241 ? -5.166 4.444 5.807 1.00 91.69 241 LEU A O 1
ATOM 1908 N N . GLU A 1 242 ? -2.982 4.097 5.428 1.00 91.19 242 GLU A N 1
ATOM 1909 C CA . GLU A 1 242 ? -2.612 4.053 6.849 1.00 91.19 242 GLU A CA 1
ATOM 1910 C C . GLU A 1 242 ? -2.821 5.421 7.529 1.00 91.19 242 GLU A C 1
ATOM 1912 O O . GLU A 1 242 ? -3.395 5.478 8.618 1.00 91.19 242 GLU A O 1
ATOM 1917 N N . LEU A 1 243 ? -2.464 6.526 6.867 1.00 90.69 243 LEU A N 1
ATOM 1918 C CA . LEU A 1 243 ? -2.728 7.890 7.341 1.00 90.69 243 LEU A CA 1
ATOM 1919 C C . LEU A 1 243 ? -4.226 8.187 7.453 1.00 90.69 243 LEU A C 1
ATOM 1921 O O . LEU A 1 243 ? -4.658 8.782 8.440 1.00 90.69 243 LEU A O 1
ATOM 1925 N N . GLN A 1 244 ? -5.032 7.766 6.476 1.00 91.31 244 GLN A N 1
ATOM 1926 C CA . GLN A 1 244 ? -6.486 7.929 6.532 1.00 91.31 244 GLN A CA 1
ATOM 1927 C C . GLN A 1 244 ? -7.081 7.156 7.715 1.00 91.31 244 GLN A C 1
ATOM 1929 O O . GLN A 1 244 ? -7.861 7.709 8.487 1.00 91.31 244 GLN A O 1
ATOM 1934 N N . ARG A 1 245 ? -6.625 5.918 7.935 1.00 93.31 245 ARG A N 1
ATOM 1935 C CA . ARG A 1 245 ? -7.035 5.114 9.091 1.00 93.31 245 ARG A CA 1
ATOM 1936 C C . ARG A 1 245 ? -6.660 5.771 10.422 1.00 93.31 245 ARG A C 1
ATOM 1938 O O . ARG A 1 245 ? -7.437 5.693 11.370 1.00 93.31 245 ARG A O 1
ATOM 1945 N N . ILE A 1 246 ? -5.487 6.400 10.514 1.00 90.62 246 ILE A N 1
ATOM 1946 C CA . ILE A 1 246 ? -5.076 7.139 11.718 1.00 90.62 246 ILE A CA 1
ATOM 1947 C C . ILE A 1 246 ? -5.996 8.339 11.948 1.00 90.62 246 ILE A C 1
ATOM 1949 O O . ILE A 1 246 ? -6.497 8.489 13.058 1.00 90.62 246 ILE A O 1
ATOM 1953 N N . LYS A 1 247 ? -6.305 9.122 10.907 1.00 92.44 247 LYS A N 1
ATOM 1954 C CA . LYS A 1 247 ? -7.255 10.245 11.003 1.00 92.44 247 LYS A CA 1
ATOM 1955 C C . LYS A 1 247 ? -8.636 9.796 11.486 1.00 92.44 247 LYS A C 1
ATOM 1957 O O . LYS A 1 247 ? -9.227 10.442 12.347 1.00 92.44 247 LYS A O 1
ATOM 1962 N N . ASP A 1 248 ? -9.135 8.663 10.996 1.00 93.25 248 ASP A N 1
ATOM 1963 C CA . ASP A 1 248 ? -10.413 8.106 11.454 1.00 93.25 248 ASP A CA 1
ATOM 1964 C C . ASP A 1 248 ? -10.367 7.705 12.936 1.00 93.25 248 ASP A C 1
ATOM 1966 O O . ASP A 1 248 ? -11.324 7.938 13.679 1.00 93.25 248 ASP A O 1
ATOM 1970 N N . LEU A 1 249 ? -9.250 7.127 13.392 1.00 92.19 249 LEU A N 1
ATOM 1971 C CA . LEU A 1 249 ? -9.045 6.785 14.802 1.00 92.19 249 LEU A CA 1
ATOM 1972 C C . LEU A 1 249 ? -8.911 8.028 15.690 1.00 92.19 249 LEU A C 1
ATOM 1974 O O . LEU A 1 249 ? -9.462 8.038 16.788 1.00 92.19 249 LEU A O 1
ATOM 1978 N N . GLU A 1 250 ? -8.230 9.076 15.228 1.00 92.00 250 GLU A N 1
ATOM 1979 C CA . GLU A 1 250 ? -8.135 10.363 15.927 1.00 92.00 250 GLU A CA 1
ATOM 1980 C C . GLU A 1 250 ? -9.507 11.025 16.065 1.00 92.00 250 GLU A C 1
ATOM 1982 O O . GLU A 1 250 ? -9.869 11.480 17.150 1.00 92.00 250 GLU A O 1
ATOM 1987 N N . ASN A 1 251 ? -10.309 11.009 14.998 1.00 93.56 251 ASN A N 1
ATOM 1988 C CA . ASN A 1 251 ? -11.678 11.518 15.024 1.00 93.56 251 ASN A CA 1
ATOM 1989 C C . ASN A 1 251 ? -12.548 10.740 16.018 1.00 93.56 251 ASN A C 1
ATOM 1991 O O . ASN A 1 251 ? -13.241 11.353 16.830 1.00 93.56 251 ASN A O 1
ATOM 1995 N N . ARG A 1 252 ? -12.460 9.402 16.027 1.00 92.25 252 ARG A N 1
ATOM 1996 C CA . ARG A 1 252 ? -13.155 8.561 17.020 1.00 92.25 252 ARG A CA 1
ATOM 1997 C C . ARG A 1 252 ? -12.686 8.851 18.443 1.00 92.25 252 ARG A C 1
ATOM 1999 O O . ARG A 1 252 ? -13.510 8.991 19.336 1.00 92.25 252 ARG A O 1
ATOM 2006 N N . LEU A 1 253 ? -11.380 8.994 18.661 1.00 92.06 253 LEU A N 1
ATOM 2007 C CA . LEU A 1 253 ? -10.830 9.324 19.976 1.00 92.06 253 LEU A CA 1
ATOM 2008 C C . LEU A 1 253 ? -11.323 10.690 20.469 1.00 92.06 253 LEU A C 1
ATOM 2010 O O . LEU A 1 253 ? -11.643 10.844 21.646 1.00 92.06 253 LEU A O 1
ATOM 2014 N N . ASN A 1 254 ? -11.385 11.683 19.583 1.00 92.62 254 ASN A N 1
ATOM 2015 C CA . ASN A 1 254 ? -11.914 13.002 19.911 1.00 92.62 254 ASN A CA 1
ATOM 2016 C C . ASN A 1 254 ? -13.411 12.938 20.227 1.00 92.62 254 ASN A C 1
ATOM 2018 O O . ASN A 1 254 ? -13.835 13.536 21.215 1.00 92.62 254 ASN A O 1
ATOM 2022 N N . GLN A 1 255 ? -14.184 12.157 19.470 1.00 95.00 255 GLN A N 1
ATOM 2023 C CA . GLN A 1 255 ? -15.596 11.913 19.757 1.00 95.00 255 GLN A CA 1
ATOM 2024 C C . GLN A 1 255 ? -15.784 11.301 21.155 1.00 95.00 255 GLN A C 1
ATOM 2026 O O . GLN A 1 255 ? -16.474 11.889 21.987 1.00 95.00 255 GLN A O 1
ATOM 2031 N N . GLU A 1 256 ? -15.070 10.219 21.472 1.00 94.38 256 GLU A N 1
ATOM 2032 C CA . GLU A 1 256 ? -15.101 9.570 22.794 1.00 94.38 256 GLU A CA 1
ATOM 2033 C C . GLU A 1 256 ? -14.700 10.523 23.931 1.00 94.38 256 GLU A C 1
ATOM 2035 O O . GLU A 1 256 ? -15.307 10.530 25.002 1.00 94.38 256 GLU A O 1
ATOM 2040 N N . ARG A 1 257 ? -13.702 11.390 23.707 1.00 93.94 257 ARG A N 1
ATOM 2041 C CA . ARG A 1 257 ? -13.328 12.437 24.675 1.00 93.94 257 ARG A CA 1
ATOM 2042 C C . ARG A 1 257 ? -14.469 13.423 24.908 1.00 93.94 257 ARG A C 1
ATOM 2044 O O . ARG A 1 257 ? -14.722 13.786 26.055 1.00 93.94 257 ARG A O 1
ATOM 2051 N N . THR A 1 258 ? -15.156 13.858 23.851 1.00 95.62 258 THR A N 1
ATOM 2052 C CA . THR A 1 258 ? -16.297 14.772 23.996 1.00 95.62 258 THR A CA 1
ATOM 2053 C C . THR A 1 258 ? -17.473 14.112 24.703 1.00 95.62 258 THR A C 1
ATOM 2055 O O . THR A 1 258 ? -18.080 14.737 25.573 1.00 95.62 258 THR A O 1
ATOM 2058 N N . ASP A 1 259 ? -17.763 12.850 24.393 1.00 94.50 259 ASP A N 1
ATOM 2059 C CA . ASP A 1 259 ? -18.873 12.117 24.997 1.00 94.50 259 ASP A CA 1
ATOM 2060 C C . ASP A 1 259 ? -18.593 11.788 26.463 1.00 94.50 259 ASP A C 1
ATOM 2062 O O . ASP A 1 259 ? -19.468 11.967 27.309 1.00 94.50 259 ASP A O 1
ATOM 2066 N N . ARG A 1 260 ? -17.342 11.475 26.815 1.00 93.12 260 ARG A N 1
ATOM 2067 C CA . ARG A 1 260 ? -16.918 11.376 28.215 1.00 93.12 260 ARG A CA 1
ATOM 2068 C C . ARG A 1 260 ? -17.163 12.672 28.989 1.00 93.12 260 ARG A C 1
ATOM 2070 O O . ARG A 1 260 ? -17.712 12.620 30.084 1.00 93.12 260 ARG A O 1
ATOM 2077 N N . VAL A 1 261 ? -16.796 13.829 28.434 1.00 95.00 261 VAL A N 1
ATOM 2078 C CA . VAL A 1 261 ? -17.040 15.128 29.091 1.00 95.00 261 VAL A CA 1
ATOM 2079 C C . VAL A 1 261 ? -18.541 15.400 29.254 1.00 95.00 261 VAL A C 1
ATOM 2081 O O . VAL A 1 261 ? -18.953 15.946 30.278 1.00 95.00 261 VAL A O 1
ATOM 2084 N N . LYS A 1 262 ? -19.378 15.016 28.279 1.00 95.06 262 LYS A N 1
ATOM 2085 C CA . LYS A 1 262 ? -20.844 15.116 28.408 1.00 95.06 262 LYS A CA 1
ATOM 2086 C C . LYS A 1 262 ? -21.364 14.227 29.537 1.00 95.06 262 LYS A C 1
ATOM 2088 O O . LYS A 1 262 ? -22.070 14.729 30.407 1.00 95.06 262 LYS A O 1
ATOM 2093 N N . LEU A 1 263 ? -20.951 12.961 29.574 1.00 93.62 263 LEU A N 1
ATOM 2094 C CA . LEU A 1 263 ? -21.341 12.014 30.621 1.00 93.62 263 LEU A CA 1
ATOM 2095 C C . LEU A 1 263 ? -20.877 12.464 32.011 1.00 93.62 263 LEU A C 1
ATOM 2097 O O . LEU A 1 263 ? -21.628 12.351 32.973 1.00 93.62 263 LEU A O 1
ATOM 2101 N N . GLU A 1 264 ? -19.674 13.030 32.134 1.00 93.38 264 GLU A N 1
ATOM 2102 C CA . GLU A 1 264 ? -19.184 13.600 33.396 1.00 93.38 264 GLU A CA 1
ATOM 2103 C C . GLU A 1 264 ? -20.052 14.787 33.856 1.00 93.38 264 GLU A C 1
ATOM 2105 O O . GLU A 1 264 ? -20.386 14.888 35.039 1.00 93.38 264 GLU A O 1
ATOM 2110 N N . ARG A 1 265 ? -20.498 15.657 32.936 1.00 95.50 265 ARG A N 1
ATOM 2111 C CA . ARG A 1 265 ? -21.436 16.752 33.255 1.00 95.50 265 ARG A CA 1
ATOM 2112 C C . ARG A 1 265 ? -22.812 16.238 33.670 1.00 95.50 265 ARG A C 1
ATOM 2114 O O . ARG A 1 265 ? -23.386 16.748 34.633 1.00 95.50 265 ARG A O 1
ATOM 2121 N N . GLU A 1 266 ? -23.345 15.245 32.966 1.00 93.56 266 GLU A N 1
ATOM 2122 C CA . GLU A 1 266 ? -24.622 14.610 33.307 1.00 93.56 266 GLU A CA 1
ATOM 2123 C C . GLU A 1 266 ? -24.551 13.930 34.673 1.00 93.56 266 GLU A C 1
ATOM 2125 O O . GLU A 1 266 ? -25.436 14.133 35.504 1.00 93.56 266 GLU A O 1
ATOM 2130 N N . TYR A 1 267 ? -23.461 13.210 34.946 1.00 92.75 267 TYR A N 1
ATOM 2131 C CA . TYR A 1 267 ? -23.199 12.590 36.240 1.00 92.75 267 TYR A CA 1
ATOM 2132 C C . TYR A 1 267 ? -23.186 13.624 37.370 1.00 92.75 267 TYR A C 1
ATOM 2134 O O . TYR A 1 267 ? -23.903 13.456 38.354 1.00 92.75 267 TYR A O 1
ATOM 2142 N N . LEU A 1 268 ? -22.441 14.726 37.220 1.00 93.25 268 LEU A N 1
ATOM 2143 C CA . LEU A 1 268 ? -22.412 15.805 38.216 1.00 93.25 268 LEU A CA 1
ATOM 2144 C C . LEU A 1 268 ? -23.789 16.460 38.397 1.00 93.25 268 LEU A C 1
ATOM 2146 O O . LEU A 1 268 ? -24.178 16.795 39.515 1.00 93.25 268 LEU A O 1
ATOM 2150 N N . THR A 1 269 ? -24.553 16.603 37.313 1.00 92.06 269 THR A N 1
ATOM 2151 C CA . THR A 1 269 ? -25.920 17.142 37.359 1.00 92.06 269 THR A CA 1
ATOM 2152 C C . THR A 1 269 ? -26.859 16.209 38.123 1.00 92.06 269 THR A C 1
ATOM 2154 O O . THR A 1 269 ? -27.626 16.665 38.969 1.00 92.06 269 THR A O 1
ATOM 2157 N N . LEU A 1 270 ? -26.794 14.900 37.865 1.00 87.62 270 LEU A N 1
ATOM 2158 C CA . LEU A 1 270 ? -27.560 13.887 38.593 1.00 87.62 270 LEU A CA 1
ATOM 2159 C C . LEU A 1 270 ? -27.144 13.817 40.062 1.00 87.62 270 LEU A C 1
ATOM 2161 O O . LEU A 1 270 ? -28.005 13.745 40.934 1.00 87.62 270 LEU A O 1
ATOM 2165 N N . GLN A 1 271 ? -25.844 13.900 40.344 1.00 88.38 271 GLN A N 1
ATOM 2166 C CA . GLN A 1 271 ? -25.320 13.947 41.704 1.00 88.38 271 GLN A CA 1
ATOM 2167 C C . GLN A 1 271 ? -25.844 15.178 42.454 1.00 88.38 271 GLN A C 1
ATOM 2169 O O . GLN A 1 271 ? -26.312 15.052 43.583 1.00 88.38 271 GLN A O 1
ATOM 2174 N N . SER A 1 272 ? -25.824 16.355 41.822 1.00 87.44 272 SER A N 1
ATOM 2175 C CA . SER A 1 272 ? -26.394 17.578 42.393 1.00 87.44 272 SER A CA 1
ATOM 2176 C C . SER A 1 272 ? -27.894 17.430 42.653 1.00 87.44 272 SER A C 1
ATOM 2178 O O . SER A 1 272 ? -28.334 17.714 43.764 1.00 87.44 272 SER A O 1
ATOM 2180 N N . LYS A 1 273 ? -28.657 16.901 41.684 1.00 82.75 273 LYS A N 1
ATOM 2181 C CA . LYS A 1 273 ? -30.094 16.624 41.842 1.00 82.75 273 LYS A CA 1
ATOM 2182 C C . LYS A 1 273 ? -30.378 15.665 42.996 1.00 82.75 273 LYS A C 1
ATOM 2184 O O . LYS A 1 273 ? -31.298 15.920 43.763 1.00 82.75 273 LYS A O 1
ATOM 2189 N N . ALA A 1 274 ? -29.586 14.602 43.139 1.00 78.75 274 ALA A N 1
ATOM 2190 C CA . ALA A 1 274 ? -29.717 13.633 44.224 1.00 78.75 274 ALA A CA 1
ATOM 2191 C C . ALA A 1 274 ? -29.436 14.260 45.599 1.00 78.75 274 ALA A C 1
ATOM 2193 O O . ALA A 1 274 ? -30.137 13.958 46.559 1.00 78.75 274 ALA A O 1
ATOM 2194 N N . LEU A 1 275 ? -28.450 15.159 45.690 1.00 79.75 275 LEU A N 1
ATOM 2195 C CA . LEU A 1 275 ? -28.144 15.897 46.921 1.00 79.75 275 LEU A CA 1
ATOM 2196 C C . LEU A 1 275 ? -29.197 16.966 47.250 1.00 79.75 275 LEU A C 1
ATOM 2198 O O . LEU A 1 275 ? -29.437 17.236 48.423 1.00 79.75 275 LEU A O 1
ATOM 2202 N N . SER A 1 276 ? -29.828 17.568 46.237 1.00 78.69 276 SER A N 1
ATOM 2203 C CA . SER A 1 276 ? -30.900 18.558 46.406 1.00 78.69 276 SER A CA 1
ATOM 2204 C C . SER A 1 276 ? -32.298 17.947 46.533 1.00 78.69 276 SER A C 1
ATOM 2206 O O . SER A 1 276 ? -33.266 18.679 46.737 1.00 78.69 276 SER A O 1
ATOM 2208 N N . ALA A 1 277 ? -32.433 16.632 46.357 1.00 74.38 277 ALA A N 1
ATOM 2209 C CA . ALA A 1 277 ? -33.722 15.969 46.429 1.00 74.38 277 ALA A CA 1
ATOM 2210 C C . ALA A 1 277 ? -34.248 16.046 47.878 1.00 74.38 277 ALA A C 1
ATOM 2212 O O . ALA A 1 277 ? -33.533 15.656 48.806 1.00 74.38 277 ALA A O 1
ATOM 2213 N N . PRO A 1 278 ? -35.473 16.557 48.110 1.00 69.44 278 PRO A N 1
ATOM 2214 C CA . PRO A 1 278 ? -36.044 16.633 49.450 1.00 69.44 278 PRO A CA 1
ATOM 2215 C C . PRO A 1 278 ? -36.142 15.232 50.067 1.00 69.44 278 PRO A C 1
ATOM 2217 O O . PRO A 1 278 ? -36.307 14.242 49.354 1.00 69.44 278 PRO A O 1
ATOM 2220 N N . GLY A 1 279 ? -36.059 15.140 51.399 1.00 61.03 279 GLY A N 1
ATOM 2221 C CA . GLY A 1 279 ? -35.919 13.876 52.142 1.00 61.03 279 GLY A CA 1
ATOM 2222 C C . GLY A 1 279 ? -36.932 12.768 51.805 1.00 61.03 279 GLY A C 1
ATOM 2223 O O . GLY A 1 279 ? -36.628 11.599 52.025 1.00 61.03 279 GLY A O 1
ATOM 2224 N N . ALA A 1 280 ? -38.082 13.104 51.213 1.00 58.69 280 ALA A N 1
ATOM 2225 C CA . ALA A 1 280 ? -39.053 12.147 50.681 1.00 58.69 280 ALA A CA 1
ATOM 2226 C C . ALA A 1 280 ? -38.496 11.284 49.525 1.00 58.69 280 ALA A C 1
ATOM 2228 O O . ALA A 1 280 ? -38.650 10.067 49.543 1.00 58.69 280 ALA A O 1
ATOM 2229 N N . ALA A 1 281 ? -37.752 11.873 48.582 1.00 62.69 281 ALA A N 1
ATOM 2230 C CA . ALA A 1 281 ? -37.140 11.144 47.465 1.00 62.69 281 ALA A CA 1
ATOM 2231 C C . ALA A 1 281 ? -35.950 10.270 47.914 1.00 62.69 281 ALA A C 1
ATOM 2233 O O . ALA A 1 281 ? -35.687 9.215 47.341 1.00 62.69 281 ALA A O 1
ATOM 2234 N N . LEU A 1 282 ? -35.250 10.657 48.989 1.00 64.50 282 LEU A N 1
ATOM 2235 C CA . LEU A 1 282 ? -34.260 9.790 49.646 1.00 64.50 282 LEU A CA 1
ATOM 2236 C C . LEU A 1 282 ? -34.916 8.574 50.324 1.00 64.50 282 LEU A C 1
ATOM 2238 O O . LEU A 1 282 ? -34.282 7.522 50.422 1.00 64.50 282 LEU A O 1
ATOM 2242 N N . GLY A 1 283 ? -36.169 8.710 50.772 1.00 67.88 283 GLY A N 1
ATOM 2243 C CA . GLY A 1 283 ? -36.998 7.604 51.252 1.00 67.88 283 GLY A CA 1
ATOM 2244 C C . GLY A 1 283 ? -37.304 6.602 50.141 1.00 67.88 283 GLY A C 1
ATOM 2245 O O . GLY A 1 283 ? -36.999 5.422 50.293 1.00 67.88 283 GLY A O 1
ATOM 2246 N N . GLU A 1 284 ? -37.781 7.081 48.991 1.00 68.38 284 GLU A N 1
ATOM 2247 C CA . GLU A 1 284 ? -38.061 6.236 47.819 1.00 68.38 284 GLU A CA 1
ATOM 2248 C C . GLU A 1 284 ? -36.801 5.526 47.296 1.00 68.38 284 GLU A C 1
ATOM 2250 O O . GLU A 1 284 ? -36.839 4.338 46.990 1.00 68.38 284 GLU A O 1
ATOM 2255 N N . VAL A 1 285 ? -35.640 6.193 47.277 1.00 69.56 285 VAL A N 1
ATOM 2256 C CA . VAL A 1 285 ? -34.367 5.555 46.880 1.00 69.56 285 VAL A CA 1
ATOM 2257 C C . VAL A 1 285 ? -33.933 4.464 47.867 1.00 69.56 285 VAL A C 1
ATOM 2259 O O . VAL A 1 285 ? -33.366 3.451 47.450 1.00 69.56 285 VAL A O 1
ATOM 2262 N N . ARG A 1 286 ? -34.184 4.629 49.174 1.00 76.12 286 ARG A N 1
ATOM 2263 C CA . ARG A 1 286 ? -33.933 3.561 50.161 1.00 76.12 286 ARG A CA 1
ATOM 2264 C C . ARG A 1 286 ? -34.881 2.386 49.958 1.00 76.12 286 ARG A C 1
ATOM 2266 O O . ARG A 1 286 ? -34.416 1.252 49.963 1.00 76.12 286 ARG A O 1
ATOM 2273 N N . GLN A 1 287 ? -36.155 2.668 49.713 1.00 78.19 287 GLN A N 1
ATOM 2274 C CA . GLN A 1 287 ? -37.183 1.659 49.487 1.00 78.19 287 GLN A CA 1
ATOM 2275 C C . GLN A 1 287 ? -36.893 0.840 48.220 1.00 78.19 287 GLN A C 1
ATOM 2277 O O . GLN A 1 287 ? -36.789 -0.381 48.285 1.00 78.19 287 GLN A O 1
ATOM 2282 N N . LEU A 1 288 ? -36.578 1.505 47.103 1.00 79.25 288 LEU A N 1
ATOM 2283 C CA . LEU A 1 288 ? -36.154 0.843 45.865 1.00 79.25 288 LEU A CA 1
ATOM 2284 C C . LEU A 1 288 ? -34.865 0.034 46.049 1.00 79.25 288 LEU A C 1
ATOM 2286 O O . LEU A 1 288 ? -34.700 -1.020 45.441 1.00 79.25 288 LEU A O 1
ATOM 2290 N N . ARG A 1 289 ? -33.930 0.495 46.891 1.00 81.19 289 ARG A N 1
ATOM 2291 C CA . ARG A 1 289 ? -32.705 -0.255 47.207 1.00 81.19 289 ARG A CA 1
ATOM 2292 C C . ARG A 1 289 ? -33.009 -1.525 48.004 1.00 81.19 289 ARG A C 1
ATOM 2294 O O . ARG A 1 289 ? -32.394 -2.553 47.726 1.00 81.19 289 ARG A O 1
ATOM 2301 N N . GLU A 1 290 ? -33.924 -1.465 48.968 1.00 83.50 290 GLU A N 1
ATOM 2302 C CA . GLU A 1 290 ? -34.394 -2.633 49.724 1.00 83.50 290 GLU A CA 1
ATOM 2303 C C . GLU A 1 290 ? -35.110 -3.637 48.817 1.00 83.50 290 GLU A C 1
ATOM 2305 O O . GLU A 1 290 ? -34.783 -4.824 48.856 1.00 83.50 290 GLU A O 1
ATOM 2310 N N . GLU A 1 291 ? -35.977 -3.165 47.919 1.00 82.50 291 GLU A N 1
ATOM 2311 C CA . GLU A 1 291 ? -36.634 -3.996 46.904 1.00 82.50 291 GLU A CA 1
ATOM 2312 C C . GLU A 1 291 ? -35.619 -4.667 45.967 1.00 82.50 291 GLU A C 1
ATOM 2314 O O . GLU A 1 291 ? -35.704 -5.867 45.711 1.00 82.50 291 GLU A O 1
ATOM 2319 N N . LEU A 1 292 ? -34.586 -3.945 45.515 1.00 82.19 292 LEU A N 1
ATOM 2320 C CA . LEU A 1 292 ? -33.523 -4.505 44.668 1.00 82.19 292 LEU A CA 1
ATOM 2321 C C . LEU A 1 292 ? -32.698 -5.574 45.403 1.00 82.19 292 LEU A C 1
ATOM 2323 O O . LEU A 1 292 ? -32.283 -6.568 44.800 1.00 82.19 292 LEU A O 1
ATOM 2327 N N . PHE A 1 293 ? -32.452 -5.398 46.705 1.00 86.25 293 PHE A N 1
ATOM 2328 C CA . PHE A 1 293 ? -31.811 -6.427 47.526 1.00 86.25 293 PHE A CA 1
ATOM 2329 C C . PHE A 1 293 ? -32.722 -7.638 47.755 1.00 86.25 293 PHE A C 1
ATOM 2331 O O . PHE A 1 293 ? -32.222 -8.763 47.699 1.00 86.25 293 PHE A O 1
ATOM 2338 N N . GLY A 1 294 ? -34.028 -7.425 47.949 1.00 87.94 294 GLY A N 1
ATOM 2339 C CA . GLY A 1 294 ? -35.036 -8.487 47.995 1.00 87.94 294 GLY A CA 1
ATOM 2340 C C . GLY A 1 294 ? -35.038 -9.308 46.708 1.00 87.94 294 GLY A C 1
ATOM 2341 O O . GLY A 1 294 ? -34.771 -10.504 46.740 1.00 87.94 294 GLY A O 1
ATOM 2342 N N . LEU A 1 295 ? -35.154 -8.643 45.557 1.00 82.62 295 LEU A N 1
ATOM 2343 C CA . LEU A 1 295 ? -35.125 -9.285 44.241 1.00 82.62 295 LEU A CA 1
ATOM 2344 C C . LEU A 1 295 ? -33.819 -10.041 43.970 1.00 82.62 295 LEU A C 1
ATOM 2346 O O . LEU A 1 295 ? -33.839 -11.124 43.389 1.00 82.62 295 LEU A O 1
ATOM 2350 N N . ARG A 1 296 ? -32.663 -9.514 44.398 1.00 83.31 296 ARG A N 1
ATOM 2351 C CA . ARG A 1 296 ? -31.383 -10.240 44.288 1.00 83.31 296 ARG A CA 1
ATOM 2352 C C . ARG A 1 296 ? -31.350 -11.492 45.160 1.00 83.31 296 ARG A C 1
ATOM 2354 O O . ARG A 1 296 ? -30.784 -12.498 44.737 1.00 83.31 296 ARG A O 1
ATOM 2361 N N . ARG A 1 297 ? -31.932 -11.433 46.359 1.00 89.56 297 ARG A N 1
ATOM 2362 C CA . ARG A 1 297 ? -32.034 -12.581 47.267 1.00 89.56 297 ARG A CA 1
ATOM 2363 C C . ARG A 1 297 ? -32.967 -13.645 46.701 1.00 89.56 297 ARG A C 1
ATOM 2365 O O . ARG A 1 297 ? -32.586 -14.810 46.655 1.00 89.56 297 ARG A O 1
ATOM 2372 N N . ASP A 1 298 ? -34.131 -13.236 46.215 1.00 86.12 298 ASP A N 1
ATOM 2373 C CA . ASP A 1 298 ? -35.118 -14.132 45.614 1.00 86.12 298 ASP A CA 1
ATOM 2374 C C . ASP A 1 298 ? -34.574 -14.777 44.340 1.00 86.12 298 ASP A C 1
ATOM 2376 O O . ASP A 1 298 ? -34.736 -15.979 44.139 1.00 86.12 298 ASP A O 1
ATOM 2380 N N . LYS A 1 299 ? -33.830 -14.016 43.527 1.00 87.19 299 LYS A N 1
ATOM 2381 C CA . LYS A 1 299 ? -33.110 -14.552 42.369 1.00 87.19 299 LYS A CA 1
ATOM 2382 C C . LYS A 1 299 ? -32.074 -15.604 42.775 1.00 87.19 299 LYS A C 1
ATOM 2384 O O . LYS A 1 299 ? -32.042 -16.667 42.168 1.00 87.19 299 LYS A O 1
ATOM 2389 N N . ALA A 1 300 ? -31.269 -15.350 43.807 1.00 85.31 300 ALA A N 1
ATOM 2390 C CA . ALA A 1 300 ? -30.292 -16.328 44.292 1.00 85.31 300 ALA A CA 1
ATOM 2391 C C . ALA A 1 300 ? -30.966 -17.610 44.821 1.00 85.31 300 ALA A C 1
ATOM 2393 O O . ALA A 1 300 ? -30.491 -18.714 44.563 1.00 85.31 300 ALA A O 1
ATOM 2394 N N . LEU A 1 301 ? -32.104 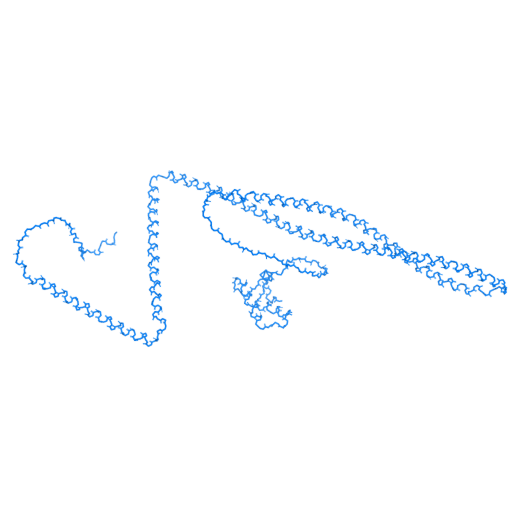-17.478 45.514 1.00 88.31 301 LEU A N 1
ATOM 2395 C CA . LEU A 1 301 ? -32.905 -18.621 45.960 1.00 88.31 301 LEU A CA 1
ATOM 2396 C C . LEU A 1 301 ? -33.517 -19.390 44.782 1.00 88.31 301 LEU A C 1
ATOM 2398 O O . LEU A 1 301 ? -33.555 -20.619 44.808 1.00 88.31 301 LEU A O 1
ATOM 2402 N N . ALA A 1 302 ? -33.983 -18.691 43.747 1.00 86.19 302 ALA A N 1
ATOM 2403 C CA . ALA A 1 302 ? -34.509 -19.311 42.537 1.00 86.19 302 ALA A CA 1
ATOM 2404 C C . ALA A 1 302 ? -33.417 -20.072 41.769 1.00 86.19 302 ALA A C 1
ATOM 2406 O O . ALA A 1 302 ? -33.637 -21.218 41.391 1.00 86.19 302 ALA A O 1
ATOM 2407 N N . GLU A 1 303 ? -32.226 -19.487 41.612 1.00 86.62 303 GLU A N 1
ATOM 2408 C CA . GLU A 1 303 ? -31.070 -20.140 40.981 1.00 86.62 303 GLU A CA 1
ATOM 2409 C C . GLU A 1 303 ? -30.620 -21.384 41.765 1.00 86.62 303 GLU A C 1
ATOM 2411 O O . GLU A 1 303 ? -30.295 -22.411 41.167 1.00 86.62 303 GLU A O 1
ATOM 2416 N N . GLN A 1 304 ? -30.650 -21.333 43.103 1.00 87.19 304 GLN A N 1
ATOM 2417 C CA . GLN A 1 304 ? -30.361 -22.500 43.940 1.00 87.19 304 GLN A CA 1
ATOM 2418 C C . GLN A 1 304 ? -31.388 -23.620 43.722 1.00 87.19 304 GLN A C 1
ATOM 2420 O O . GLN A 1 304 ? -30.997 -24.767 43.500 1.00 87.19 304 GLN A O 1
ATOM 2425 N N . LYS A 1 305 ? -32.685 -23.291 43.730 1.00 90.12 305 LYS A N 1
ATOM 2426 C CA . LYS A 1 305 ? -33.760 -24.261 43.459 1.00 90.12 305 LYS A CA 1
ATOM 2427 C C . LYS A 1 305 ? -33.655 -24.845 42.052 1.00 90.12 305 LYS A C 1
ATOM 2429 O O . LYS A 1 305 ? -33.819 -26.044 41.868 1.00 90.12 305 LYS A O 1
ATOM 2434 N N . GLU A 1 306 ? -33.336 -24.026 41.053 1.00 84.94 306 GLU A N 1
ATOM 2435 C CA . GLU A 1 306 ? -33.116 -24.489 39.680 1.00 84.94 306 GLU A CA 1
ATOM 2436 C C . GLU A 1 306 ? -31.918 -25.447 39.594 1.00 84.94 306 GLU A C 1
ATOM 2438 O O . GLU A 1 306 ? -31.975 -26.456 38.889 1.00 84.94 306 GLU A O 1
ATOM 2443 N N . ALA A 1 307 ? -30.838 -25.175 40.333 1.00 83.75 307 ALA A N 1
ATOM 2444 C CA . ALA A 1 307 ? -29.694 -26.076 40.420 1.00 83.75 307 ALA A CA 1
ATOM 2445 C C . ALA A 1 307 ? -30.046 -27.408 41.105 1.00 83.75 307 ALA A C 1
ATOM 2447 O O . ALA A 1 307 ? -29.566 -28.452 40.666 1.00 83.75 307 ALA A O 1
ATOM 2448 N N . GLU A 1 308 ? -30.887 -27.391 42.142 1.00 87.25 308 GLU A N 1
ATOM 2449 C CA . GLU A 1 308 ? -31.411 -28.602 42.791 1.00 87.25 308 GLU A CA 1
ATOM 2450 C C . GLU A 1 308 ? -32.266 -29.423 41.817 1.00 87.25 308 GLU A C 1
ATOM 2452 O O . GLU A 1 308 ? -31.959 -30.592 41.589 1.00 87.25 308 GLU A O 1
ATOM 2457 N N . VAL A 1 309 ? -33.217 -28.792 41.119 1.00 87.12 309 VAL A N 1
ATOM 2458 C CA . VAL A 1 309 ? -34.037 -29.451 40.085 1.00 87.12 309 VAL A CA 1
ATOM 2459 C C . VAL A 1 309 ? -33.170 -30.026 38.963 1.00 87.12 309 VAL A C 1
ATOM 2461 O O . VAL A 1 309 ? -33.420 -31.132 38.490 1.00 87.12 309 VAL A O 1
ATOM 2464 N N . ARG A 1 310 ? -32.112 -29.325 38.536 1.00 85.38 310 ARG A N 1
ATOM 2465 C CA . ARG A 1 310 ? -31.168 -29.860 37.540 1.00 85.38 310 ARG A CA 1
ATOM 2466 C C . ARG A 1 310 ? -30.444 -31.114 38.032 1.00 85.38 310 ARG A C 1
ATOM 2468 O O . ARG A 1 310 ? -30.283 -32.036 37.237 1.00 85.38 310 ARG A O 1
ATOM 2475 N N . ARG A 1 311 ? -30.025 -31.159 39.304 1.00 85.69 311 ARG A N 1
ATOM 2476 C CA . ARG A 1 311 ? -29.390 -32.350 39.905 1.00 85.69 311 ARG A CA 1
ATOM 2477 C C . ARG A 1 311 ? -30.371 -33.515 40.023 1.00 85.69 311 ARG A C 1
ATOM 2479 O O . ARG A 1 311 ? -30.006 -34.652 39.740 1.00 85.69 311 ARG A O 1
ATOM 2486 N N . GLU A 1 312 ? -31.613 -33.238 40.406 1.00 87.19 312 GLU A N 1
ATOM 2487 C CA . GLU A 1 312 ? -32.668 -34.252 40.461 1.00 87.19 312 GLU A CA 1
ATOM 2488 C C . GLU A 1 312 ? -32.974 -34.802 39.065 1.00 87.19 312 GLU A C 1
ATOM 2490 O O . GLU A 1 312 ? -33.012 -36.014 38.870 1.00 87.19 312 GLU A O 1
ATOM 2495 N N . LEU A 1 313 ? -33.096 -33.931 38.060 1.00 80.12 313 LEU A N 1
ATOM 2496 C CA . LEU A 1 313 ? -33.297 -34.343 36.671 1.00 80.12 313 LEU A CA 1
ATOM 2497 C C . LEU A 1 313 ? -32.118 -35.153 36.124 1.00 80.12 313 LEU A C 1
ATOM 2499 O O . LEU A 1 313 ? -32.351 -36.100 35.374 1.00 80.12 313 LEU A O 1
ATOM 2503 N N . SER A 1 314 ? -30.870 -34.818 36.473 1.00 81.25 314 SER A N 1
ATOM 2504 C CA . SER A 1 314 ? -29.720 -35.642 36.082 1.00 81.25 314 SER A CA 1
ATOM 2505 C C . SER A 1 314 ? -29.739 -37.004 36.770 1.00 81.25 314 SER A C 1
ATOM 2507 O O . SER A 1 314 ? -29.523 -38.001 36.093 1.00 81.25 314 SER A O 1
ATOM 2509 N N . ALA A 1 315 ? -30.083 -37.070 38.060 1.00 82.00 315 ALA A N 1
ATOM 2510 C CA . ALA A 1 315 ? -30.200 -38.337 38.782 1.00 82.00 315 ALA A CA 1
ATOM 2511 C C . ALA A 1 315 ? -31.306 -39.232 38.194 1.00 82.00 315 ALA A C 1
ATOM 2513 O O . ALA A 1 315 ? -31.102 -40.426 37.995 1.00 82.00 315 ALA A O 1
ATOM 2514 N N . VAL A 1 316 ? -32.458 -38.650 37.842 1.00 81.12 316 VAL A N 1
ATOM 2515 C CA . VAL A 1 316 ? -33.550 -39.373 37.168 1.00 81.12 316 VAL A CA 1
ATOM 2516 C C . VAL A 1 316 ? -33.125 -39.844 35.775 1.00 81.12 316 VAL A C 1
ATOM 2518 O O . VAL A 1 316 ? -33.459 -40.956 35.377 1.00 81.12 316 VAL A O 1
ATOM 2521 N N . ARG A 1 317 ? -32.367 -39.032 35.026 1.00 79.00 317 ARG A N 1
ATOM 2522 C CA . ARG A 1 317 ? -31.830 -39.435 33.716 1.00 79.00 317 ARG A CA 1
ATOM 2523 C C . ARG A 1 317 ? -30.819 -40.570 33.831 1.00 79.00 317 ARG A C 1
ATOM 2525 O O . ARG A 1 317 ? -30.931 -41.506 33.058 1.00 79.00 317 ARG A O 1
ATOM 2532 N N . GLU A 1 318 ? -29.902 -40.529 34.794 1.00 78.62 318 GLU A N 1
ATOM 2533 C CA . GLU A 1 318 ? -28.956 -41.626 35.054 1.00 78.62 318 GLU A CA 1
ATOM 2534 C C . GLU A 1 318 ? -29.670 -42.923 35.450 1.00 78.62 318 GLU A C 1
ATOM 2536 O O . GLU A 1 318 ? -29.261 -44.000 35.033 1.00 78.62 318 GLU A O 1
ATOM 2541 N N . GLN A 1 319 ? -30.765 -42.833 36.210 1.00 75.62 319 GLN A N 1
ATOM 2542 C CA . GLN A 1 319 ? -31.596 -43.997 36.537 1.00 75.62 319 GLN A CA 1
ATOM 2543 C C . GLN A 1 319 ? -32.341 -44.561 35.318 1.00 75.62 319 GLN A C 1
ATOM 2545 O O . GLN A 1 319 ? -32.657 -45.749 35.291 1.00 75.62 319 GLN A O 1
ATOM 2550 N N . LEU A 1 320 ? -32.644 -43.722 34.3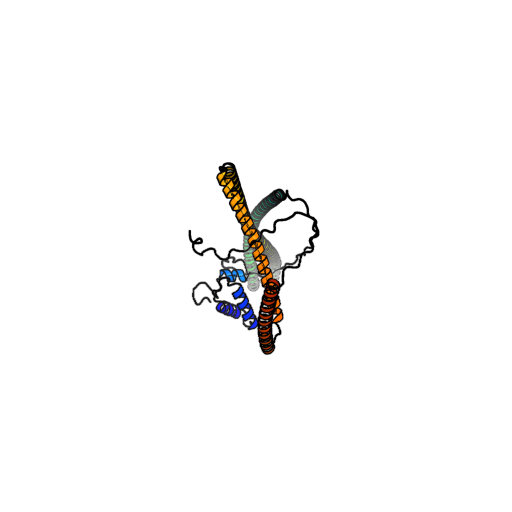24 1.00 72.88 320 LEU A N 1
ATOM 2551 C CA . LEU A 1 320 ? -33.337 -44.118 33.096 1.00 72.88 320 LEU A CA 1
ATOM 2552 C C . LEU A 1 320 ? -32.376 -44.578 31.988 1.00 72.88 320 LEU A C 1
ATOM 2554 O O . LEU A 1 320 ? -32.773 -45.394 31.153 1.00 72.88 320 LEU A O 1
ATOM 2558 N N . ASP A 1 321 ? -31.134 -44.091 31.966 1.00 69.62 321 ASP A N 1
ATOM 2559 C CA . ASP A 1 321 ? -30.125 -44.481 30.981 1.00 69.62 321 ASP A CA 1
ATOM 2560 C C . ASP A 1 321 ? -29.686 -45.936 31.213 1.00 69.62 321 ASP A C 1
ATOM 2562 O O . ASP A 1 321 ? -29.116 -46.296 32.240 1.00 69.62 321 ASP A O 1
ATOM 2566 N N . GLY A 1 322 ? -29.973 -46.801 30.237 1.00 66.44 322 GLY A N 1
ATOM 2567 C CA . GLY A 1 322 ? -29.693 -48.240 30.305 1.00 66.44 322 GLY A CA 1
ATOM 2568 C C . GLY A 1 322 ? -30.843 -49.099 30.842 1.00 66.44 322 GLY A C 1
ATOM 2569 O O . GLY A 1 322 ? -30.722 -50.326 30.844 1.00 66.44 322 GLY A O 1
ATOM 2570 N N . MET A 1 323 ? -31.971 -48.496 31.232 1.00 75.25 323 MET A N 1
ATOM 2571 C CA . MET A 1 323 ? -33.142 -49.239 31.695 1.00 75.25 323 MET A CA 1
ATOM 2572 C C . MET A 1 323 ? -33.983 -49.725 30.505 1.00 75.25 323 MET A C 1
ATOM 2574 O O . MET A 1 323 ? -34.417 -48.943 29.657 1.00 75.25 323 MET A O 1
ATOM 2578 N N . SER A 1 324 ? -34.220 -51.034 30.414 1.00 77.94 324 SER A N 1
ATOM 2579 C CA . SER A 1 324 ? -35.052 -51.600 29.346 1.00 77.94 324 SER A CA 1
ATOM 2580 C C . SER A 1 324 ? -36.536 -51.269 29.552 1.00 77.94 324 SER A C 1
ATOM 2582 O O . SER A 1 324 ? -36.998 -51.022 30.668 1.00 77.94 324 SER A O 1
ATOM 2584 N N . LEU A 1 325 ? -37.326 -51.303 28.474 1.00 72.81 325 LEU A N 1
ATOM 2585 C CA . LEU A 1 325 ? -38.765 -51.005 28.533 1.00 72.81 325 LEU A CA 1
ATOM 2586 C C . LEU A 1 325 ? -39.523 -51.944 29.496 1.00 72.81 325 LEU A C 1
ATOM 2588 O O . LEU A 1 325 ? -40.519 -51.555 30.107 1.00 72.81 325 LEU A O 1
ATOM 2592 N N . GLU A 1 326 ? -39.045 -53.181 29.643 1.00 76.50 326 GLU A N 1
ATOM 2593 C CA . GLU A 1 326 ? -39.587 -54.171 30.577 1.00 76.50 326 GLU A CA 1
ATOM 2594 C C . GLU A 1 326 ? -39.198 -53.871 32.027 1.00 76.50 326 GLU A C 1
ATOM 2596 O O . GLU A 1 326 ? -40.049 -53.965 32.913 1.00 76.50 326 GLU A O 1
ATOM 2601 N N . GLN A 1 327 ? -37.960 -53.426 32.265 1.00 78.75 327 GLN A N 1
ATOM 2602 C CA . GLN A 1 327 ? -37.503 -52.966 33.580 1.00 78.75 327 GLN A CA 1
ATOM 2603 C C . GLN A 1 327 ? -38.265 -51.716 34.032 1.00 78.75 327 GLN A C 1
ATOM 2605 O O . GLN A 1 327 ? -38.689 -51.652 35.181 1.00 78.75 327 GLN A O 1
ATOM 2610 N N . TYR A 1 328 ? -38.548 -50.773 33.127 1.00 79.12 328 TYR A N 1
ATOM 2611 C CA . TYR A 1 328 ? -39.386 -49.605 33.423 1.00 79.12 328 TYR A CA 1
ATOM 2612 C C . TYR A 1 328 ? -40.817 -49.981 33.819 1.00 79.12 328 TYR A C 1
ATOM 2614 O O . TYR A 1 328 ? -41.350 -49.466 34.801 1.00 79.12 328 TYR A O 1
ATOM 2622 N N . ARG A 1 329 ? -41.434 -50.937 33.113 1.00 81.00 329 ARG A N 1
ATOM 2623 C CA . ARG A 1 329 ? -42.765 -51.460 33.472 1.00 81.00 329 ARG A CA 1
ATOM 2624 C C . ARG A 1 329 ? -42.758 -52.271 34.771 1.00 81.00 329 ARG A C 1
ATOM 2626 O O . ARG A 1 329 ? -43.771 -52.303 35.468 1.00 81.00 329 ARG A O 1
ATOM 2633 N N . GLY A 1 330 ? -41.662 -52.964 35.085 1.00 83.25 330 GLY A N 1
ATOM 2634 C CA . GLY A 1 330 ? -41.446 -53.615 36.382 1.00 83.25 330 GLY A CA 1
ATOM 2635 C C . GLY A 1 330 ? -41.380 -52.586 37.507 1.00 83.25 330 GLY A C 1
ATOM 2636 O O . GLY A 1 330 ? -42.212 -52.612 38.409 1.00 83.25 330 GLY A O 1
ATOM 2637 N N . TRP A 1 331 ? -40.492 -51.604 37.363 1.00 84.69 331 TRP A N 1
ATOM 2638 C CA . TRP A 1 331 ? -40.311 -50.505 38.307 1.00 84.69 331 TRP A CA 1
ATOM 2639 C C . TRP A 1 331 ? -41.597 -49.697 38.534 1.00 84.69 331 TRP A C 1
ATOM 2641 O O . TRP A 1 331 ? -41.940 -49.401 39.671 1.00 84.69 331 TRP A O 1
ATOM 2651 N N . GLN A 1 332 ? -42.382 -49.405 37.488 1.00 83.31 332 GLN A N 1
ATOM 2652 C CA . GLN A 1 332 ? -43.688 -48.745 37.637 1.00 83.31 332 GLN A CA 1
ATOM 2653 C C . GLN A 1 332 ? -44.693 -49.567 38.458 1.00 83.31 332 GLN A C 1
ATOM 2655 O O . GLN A 1 332 ? -45.482 -48.993 39.212 1.00 83.31 332 GLN A O 1
ATOM 2660 N N . ARG A 1 333 ? -44.691 -50.900 38.312 1.00 85.12 333 ARG A N 1
ATOM 2661 C CA . ARG A 1 333 ? -45.564 -51.785 39.097 1.00 85.12 333 ARG A CA 1
ATOM 2662 C C . ARG A 1 333 ? -45.129 -51.821 40.555 1.00 85.12 333 ARG A C 1
ATOM 2664 O O . ARG A 1 333 ? -45.963 -51.576 41.421 1.00 85.12 333 ARG A O 1
ATOM 2671 N N . GLU A 1 334 ? -43.838 -52.025 40.804 1.00 85.62 334 GLU A N 1
ATOM 2672 C CA . GLU A 1 334 ? -43.253 -52.007 42.150 1.00 85.62 334 GLU A CA 1
ATOM 2673 C C . GLU A 1 334 ? -43.477 -50.657 42.841 1.00 85.62 334 GLU A C 1
ATOM 2675 O O . GLU A 1 334 ? -43.905 -50.609 43.991 1.00 85.62 334 GLU A O 1
ATOM 2680 N N . TYR A 1 335 ? -43.295 -49.546 42.123 1.00 85.56 335 TYR A N 1
ATOM 2681 C CA . TYR A 1 335 ? -43.582 -48.202 42.624 1.00 85.56 335 TYR A CA 1
ATOM 2682 C C . TYR A 1 335 ? -45.070 -48.018 42.959 1.00 85.56 335 TYR A C 1
ATOM 2684 O O . TYR A 1 335 ? -45.416 -47.447 43.995 1.00 85.56 335 TYR A O 1
ATOM 2692 N N . GLY A 1 336 ? -45.973 -48.532 42.118 1.00 88.56 336 GLY A N 1
ATOM 2693 C CA . GLY A 1 336 ? -47.413 -48.523 42.380 1.00 88.56 336 GLY A CA 1
ATOM 2694 C C . GLY A 1 336 ? -47.811 -49.363 43.599 1.00 88.56 336 GLY A C 1
ATOM 2695 O O . GLY A 1 336 ? -48.679 -48.953 44.372 1.00 88.56 336 GLY A O 1
ATOM 2696 N N . GLU A 1 337 ? -47.173 -50.515 43.798 1.00 89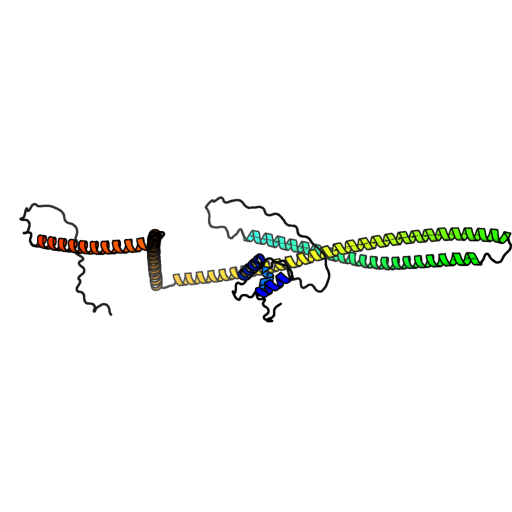.19 337 GLU A N 1
ATOM 2697 C CA . GLU A 1 337 ? -47.358 -51.369 44.976 1.00 89.19 337 GLU A CA 1
ATOM 2698 C C . GLU A 1 337 ? -46.811 -50.713 46.245 1.00 89.19 337 GLU A C 1
ATOM 2700 O O . GLU A 1 337 ? -47.522 -50.665 47.252 1.00 89.19 337 GLU A O 1
ATOM 2705 N N . LEU A 1 338 ? -45.614 -50.117 46.184 1.00 88.50 338 LEU A N 1
ATOM 2706 C CA . LEU A 1 338 ? -45.056 -49.326 47.280 1.00 88.50 338 LEU A CA 1
ATOM 2707 C C . LEU A 1 338 ? -45.980 -48.169 47.646 1.00 88.50 338 LEU A C 1
ATOM 2709 O O . LEU A 1 338 ? -46.263 -47.974 48.821 1.00 88.50 338 LEU A O 1
ATOM 2713 N N . LYS A 1 339 ? -46.505 -47.431 46.662 1.00 90.38 339 LYS A N 1
ATOM 2714 C CA . LYS A 1 339 ? -47.425 -46.316 46.920 1.00 90.38 339 LYS A CA 1
ATOM 2715 C C . LYS A 1 339 ? -48.690 -46.783 47.641 1.00 90.38 339 LYS A C 1
ATOM 2717 O O . LYS A 1 339 ? -49.115 -46.148 48.601 1.00 90.38 339 LYS A O 1
ATOM 2722 N N . LYS A 1 340 ? -49.270 -47.915 47.227 1.00 91.25 340 LYS A N 1
ATOM 2723 C CA . LYS A 1 340 ? -50.409 -48.529 47.933 1.00 91.25 340 LYS A CA 1
ATOM 2724 C C . LYS A 1 340 ? -50.033 -48.948 49.357 1.00 91.25 340 LYS A C 1
ATOM 2726 O O . LYS A 1 340 ? -50.828 -48.750 50.270 1.00 91.25 340 LYS A O 1
ATOM 2731 N N . ARG A 1 341 ? -48.829 -49.497 49.553 1.00 90.88 341 ARG A N 1
ATOM 2732 C CA . ARG A 1 341 ? -48.307 -49.894 50.869 1.00 90.88 341 ARG A CA 1
ATOM 2733 C C . ARG A 1 341 ? -48.096 -48.691 51.788 1.00 90.88 341 ARG A C 1
ATOM 2735 O O . ARG A 1 341 ? -48.462 -48.774 52.951 1.00 90.88 341 ARG A O 1
ATOM 2742 N N . VAL A 1 342 ? -47.555 -47.587 51.271 1.00 88.75 342 VAL A N 1
ATOM 2743 C CA . VAL A 1 342 ? -47.367 -46.335 52.020 1.00 88.75 342 VAL A CA 1
ATOM 2744 C C . VAL A 1 342 ? -48.714 -45.785 52.475 1.00 88.75 342 VAL A C 1
ATOM 2746 O O . VAL A 1 342 ? -48.879 -45.559 53.663 1.00 88.75 342 VAL A O 1
ATOM 2749 N N . VAL A 1 343 ? -49.704 -45.683 51.582 1.00 91.12 343 VAL A N 1
ATOM 2750 C CA . VAL A 1 343 ? -51.055 -45.218 51.955 1.00 91.12 343 VAL A CA 1
ATOM 2751 C C . VAL A 1 343 ? -51.703 -46.135 53.001 1.00 91.12 343 VAL A C 1
ATOM 2753 O O . VAL A 1 343 ? -52.348 -45.656 53.930 1.00 91.12 343 VAL A O 1
ATOM 2756 N N . ALA A 1 344 ? -51.522 -47.454 52.889 1.00 89.94 344 ALA A N 1
ATOM 2757 C CA . ALA A 1 344 ? -52.011 -48.397 53.894 1.00 89.94 344 ALA A CA 1
ATOM 2758 C C . ALA A 1 344 ? -51.333 -48.191 55.260 1.00 89.94 344 ALA A C 1
ATOM 2760 O O . ALA A 1 344 ? -52.018 -48.160 56.277 1.00 89.94 344 ALA A O 1
ATOM 2761 N N . LEU A 1 345 ? -50.011 -47.994 55.283 1.00 90.12 345 LEU A N 1
ATOM 2762 C CA . LEU A 1 345 ? -49.258 -47.711 56.508 1.00 90.12 345 LEU A CA 1
ATOM 2763 C C . LEU A 1 345 ? -49.612 -46.346 57.107 1.00 90.12 345 LEU A C 1
ATOM 2765 O O . LEU A 1 345 ? -49.693 -46.231 58.323 1.00 90.12 345 LEU A O 1
ATOM 2769 N N . GLU A 1 346 ? -49.853 -45.323 56.285 1.00 89.69 346 GLU A N 1
ATOM 2770 C CA . GLU A 1 346 ? -50.340 -44.014 56.738 1.00 89.69 346 GLU A CA 1
ATOM 2771 C C . GLU A 1 346 ? -51.719 -44.138 57.393 1.00 89.69 346 GLU A C 1
ATOM 2773 O O . GLU A 1 346 ? -51.934 -43.582 58.466 1.00 89.69 346 GLU A O 1
ATOM 2778 N N . LEU A 1 347 ? -52.631 -44.920 56.805 1.00 90.12 347 LEU A N 1
ATOM 2779 C CA . LEU A 1 347 ? -53.939 -45.221 57.396 1.00 90.12 347 LEU A CA 1
ATOM 2780 C C . LEU A 1 347 ? -53.820 -46.018 58.702 1.00 90.12 347 LEU A C 1
ATOM 2782 O O . LEU A 1 347 ? -54.521 -45.716 59.665 1.00 90.12 347 LEU A O 1
ATOM 2786 N N . GLU A 1 348 ? -52.938 -47.018 58.760 1.00 89.81 348 GLU A N 1
ATOM 2787 C CA . GLU A 1 348 ? -52.663 -47.780 59.984 1.00 89.81 348 GLU A CA 1
ATOM 2788 C C . GLU A 1 348 ? -52.059 -46.894 61.081 1.00 89.81 348 GLU A C 1
ATOM 2790 O O . GLU A 1 348 ? -52.456 -46.999 62.243 1.00 89.81 348 GLU A O 1
ATOM 2795 N N . LEU A 1 349 ? -51.142 -45.993 60.719 1.00 89.75 349 LEU A N 1
ATOM 2796 C CA . LEU A 1 349 ? -50.518 -45.033 61.629 1.00 89.75 349 LEU A CA 1
ATOM 2797 C C . LEU A 1 349 ? -51.542 -44.014 62.132 1.00 89.75 349 LEU A C 1
ATOM 2799 O O . LEU A 1 349 ? -51.590 -43.744 63.331 1.00 89.75 349 LEU A O 1
ATOM 2803 N N . GLN A 1 350 ? -52.400 -43.502 61.249 1.00 89.75 350 GLN A N 1
ATOM 2804 C CA . GLN A 1 350 ? -53.510 -42.628 61.617 1.00 89.75 350 GLN A CA 1
ATOM 2805 C C . GLN A 1 350 ? -54.460 -43.343 62.586 1.00 89.75 350 GLN A C 1
ATOM 2807 O O . GLN A 1 350 ? -54.751 -42.821 63.657 1.00 89.75 350 GLN A O 1
ATOM 2812 N N . ALA A 1 351 ? -54.855 -44.583 62.282 1.00 88.19 351 ALA A N 1
ATOM 2813 C CA . ALA A 1 351 ? -55.709 -45.383 63.156 1.00 88.19 351 ALA A CA 1
ATOM 2814 C C . ALA A 1 351 ? -55.046 -45.703 64.511 1.00 88.19 351 ALA A C 1
ATOM 2816 O O . ALA A 1 351 ? -55.730 -45.791 65.533 1.00 88.19 351 ALA A O 1
ATOM 2817 N N . ALA A 1 352 ? -53.724 -45.891 64.546 1.00 86.69 352 ALA A N 1
ATOM 2818 C CA . ALA A 1 352 ? -52.971 -46.080 65.784 1.00 86.69 352 ALA A CA 1
ATOM 2819 C C . ALA A 1 352 ? -52.900 -44.790 66.617 1.00 86.69 352 ALA A C 1
ATOM 2821 O O . ALA A 1 352 ? -53.082 -44.851 67.834 1.00 86.69 352 ALA A O 1
ATOM 2822 N N . ASN A 1 353 ? -52.695 -43.637 65.976 1.00 85.44 353 ASN A N 1
ATOM 2823 C CA . ASN A 1 353 ? -52.743 -42.329 66.629 1.00 85.44 353 ASN A CA 1
ATOM 2824 C C . ASN A 1 353 ? -54.136 -42.034 67.192 1.00 85.44 353 ASN A C 1
ATOM 2826 O O . ASN A 1 353 ? -54.245 -41.650 68.353 1.00 85.44 353 ASN A O 1
ATOM 2830 N N . ASP A 1 354 ? -55.195 -42.310 66.429 1.00 85.06 354 ASP A N 1
ATOM 2831 C CA . ASP A 1 354 ? -56.576 -42.147 66.890 1.00 85.06 354 ASP A CA 1
ATOM 2832 C C . ASP A 1 354 ? -56.869 -43.054 68.098 1.00 85.06 354 ASP A C 1
ATOM 2834 O O . ASP A 1 354 ? -57.476 -42.620 69.078 1.00 85.06 354 ASP A O 1
ATOM 2838 N N . LYS A 1 355 ? -56.378 -44.306 68.092 1.00 87.69 355 LYS A N 1
ATOM 2839 C CA . LYS A 1 355 ? -56.460 -45.203 69.261 1.00 87.69 355 LYS A CA 1
ATOM 2840 C C . LYS A 1 355 ? -55.692 -44.661 70.465 1.00 87.69 355 LYS A C 1
ATOM 2842 O O . LYS A 1 355 ? -56.215 -44.717 71.575 1.00 87.69 355 LYS A O 1
ATOM 2847 N N . LEU A 1 356 ? -54.472 -44.158 70.271 1.00 82.81 356 LEU A N 1
ATOM 2848 C CA . LEU A 1 356 ? -53.680 -43.546 71.343 1.00 82.81 356 LEU A CA 1
ATOM 2849 C C . LEU A 1 356 ? -54.382 -42.325 71.932 1.00 82.81 356 LEU A C 1
ATOM 2851 O O . LEU A 1 356 ? -54.387 -42.159 73.148 1.00 82.81 356 LEU A O 1
ATOM 2855 N N . ASP A 1 357 ? -55.015 -41.505 71.101 1.00 83.62 357 ASP A N 1
ATOM 2856 C CA . ASP A 1 357 ? -55.787 -40.357 71.562 1.00 83.62 357 ASP A CA 1
ATOM 2857 C C . ASP A 1 357 ? -57.045 -40.773 72.332 1.00 83.62 357 ASP A C 1
ATOM 2859 O O . ASP A 1 357 ? -57.391 -40.123 73.318 1.00 83.62 357 ASP A O 1
ATOM 2863 N N . VAL A 1 358 ? -57.699 -41.882 71.965 1.00 83.31 358 VAL A N 1
ATOM 2864 C CA . VAL A 1 358 ? -58.769 -42.474 72.787 1.00 83.31 358 VAL A CA 1
ATOM 2865 C C . VAL A 1 358 ? -58.218 -42.956 74.130 1.00 83.31 358 VAL A C 1
ATOM 2867 O O . VAL A 1 358 ? -58.777 -42.586 75.159 1.00 83.31 358 VAL A O 1
ATOM 2870 N N . TYR A 1 359 ? -57.102 -43.697 74.151 1.00 81.38 359 TYR A N 1
ATOM 2871 C CA . TYR A 1 359 ? -56.479 -44.146 75.402 1.00 81.38 359 TYR A CA 1
ATOM 2872 C C . TYR A 1 359 ? -56.087 -42.975 76.305 1.00 81.38 359 TYR A C 1
ATOM 2874 O O . TYR A 1 359 ? -56.444 -42.986 77.477 1.00 81.38 359 TYR A O 1
ATOM 2882 N N . ARG A 1 360 ? -55.475 -41.919 75.754 1.00 82.06 360 ARG A N 1
ATOM 2883 C CA . ARG A 1 360 ? -55.158 -40.674 76.477 1.00 82.06 360 ARG A CA 1
ATOM 2884 C C . ARG A 1 360 ? -56.392 -39.976 77.050 1.00 82.06 360 ARG A C 1
ATOM 2886 O O . ARG A 1 360 ? -56.281 -39.278 78.050 1.00 82.06 360 ARG A O 1
ATOM 2893 N N . ARG A 1 361 ? -57.560 -40.127 76.417 1.00 77.00 361 ARG A N 1
ATOM 2894 C CA . ARG A 1 361 ? -58.837 -39.574 76.904 1.00 77.00 361 ARG A CA 1
ATOM 2895 C C . ARG A 1 361 ? -59.525 -40.476 77.934 1.00 77.00 361 ARG A C 1
ATOM 2897 O O . ARG A 1 361 ? -60.308 -39.968 78.729 1.00 77.00 361 ARG A O 1
ATOM 2904 N N . THR A 1 362 ? -59.273 -41.787 77.908 1.00 72.81 362 THR A N 1
ATOM 2905 C CA . THR A 1 362 ? -59.872 -42.774 78.829 1.00 72.81 362 THR A CA 1
ATOM 2906 C C . THR A 1 362 ? -58.973 -43.169 79.998 1.00 72.81 362 THR A C 1
ATOM 2908 O O . THR A 1 362 ? -59.457 -43.802 80.935 1.00 72.81 362 THR A O 1
ATOM 2911 N N . GLU A 1 363 ? -57.684 -42.824 79.961 1.00 58.81 363 GLU A N 1
ATOM 2912 C CA . GLU A 1 363 ? -56.806 -42.941 81.120 1.00 58.81 363 GLU A CA 1
ATOM 2913 C C . GLU A 1 363 ? -57.378 -42.071 82.251 1.00 58.81 363 GLU A C 1
ATOM 2915 O O . GLU A 1 363 ? -57.539 -40.859 82.075 1.00 58.81 363 GLU A O 1
ATOM 2920 N N . PRO A 1 364 ? -57.730 -42.657 83.412 1.00 60.28 364 PRO A N 1
ATOM 2921 C CA . PRO A 1 364 ? -58.073 -41.856 84.574 1.00 60.28 364 PRO A CA 1
ATOM 2922 C C . PRO A 1 364 ? -56.857 -40.990 84.930 1.00 60.28 364 PRO A C 1
ATOM 2924 O O . PRO A 1 364 ? -55.723 -41.461 84.790 1.00 60.28 364 PRO A O 1
ATOM 2927 N N . PRO A 1 365 ? -57.064 -39.737 85.378 1.00 58.69 365 PRO A N 1
ATOM 2928 C CA . PRO A 1 365 ? -55.961 -38.841 85.694 1.00 58.69 365 PRO A CA 1
ATOM 2929 C C . PRO A 1 365 ? -54.990 -39.559 86.636 1.00 58.69 365 PRO A C 1
ATOM 2931 O O . PRO A 1 365 ? -55.459 -40.196 87.588 1.00 58.69 365 PRO A O 1
ATOM 2934 N N . PRO A 1 366 ? -53.664 -39.489 86.393 1.00 53.53 366 PRO A N 1
ATOM 2935 C CA . PRO A 1 366 ? -52.697 -40.071 87.304 1.00 53.53 366 PRO A CA 1
ATOM 2936 C C . PRO A 1 366 ? -52.992 -39.502 88.684 1.00 53.53 366 PRO A C 1
ATOM 2938 O O . PRO A 1 366 ? -52.953 -38.287 88.893 1.00 53.53 366 PRO A O 1
ATOM 2941 N N . SER A 1 367 ? -53.362 -40.387 89.607 1.00 51.97 367 SER A N 1
ATOM 2942 C CA . SER A 1 367 ? -53.540 -40.052 91.007 1.00 51.97 367 SER A CA 1
ATOM 2943 C C . SER A 1 367 ? -52.229 -39.451 91.499 1.00 51.97 367 SER A C 1
ATOM 2945 O O . SER A 1 367 ? -51.245 -40.159 91.702 1.00 51.97 367 SER A O 1
ATOM 2947 N N . SER A 1 368 ? -52.230 -38.124 91.582 1.00 48.50 368 SER A N 1
ATOM 2948 C CA . SER A 1 368 ? -51.404 -37.264 92.415 1.00 48.50 368 SER A CA 1
ATOM 2949 C C . SER A 1 368 ? -50.323 -37.986 93.226 1.00 48.50 368 SER A C 1
ATOM 2951 O O . SER A 1 368 ? -50.615 -38.563 94.270 1.00 48.50 368 SER A O 1
ATOM 2953 N N . ASN A 1 369 ? -49.064 -37.802 92.834 1.00 38.38 369 ASN A N 1
ATOM 2954 C CA . ASN A 1 369 ? -48.028 -37.529 93.821 1.00 38.38 369 ASN A CA 1
ATOM 2955 C C . ASN A 1 369 ? -47.561 -36.090 93.621 1.00 38.38 369 ASN A C 1
ATOM 2957 O O . ASN A 1 369 ? -46.762 -35.763 92.748 1.00 38.38 369 ASN A O 1
ATOM 2961 N N . ILE A 1 370 ? -48.155 -35.235 94.448 1.00 51.72 370 ILE A N 1
ATOM 2962 C CA . ILE A 1 370 ? -47.714 -33.887 94.772 1.00 51.72 370 ILE A CA 1
ATOM 2963 C C . ILE A 1 370 ? -46.304 -34.005 95.348 1.00 51.72 370 ILE A C 1
ATOM 2965 O O . ILE A 1 370 ? -46.170 -34.431 96.491 1.00 51.72 370 ILE A O 1
ATOM 2969 N N . ILE A 1 371 ? -45.270 -33.604 94.605 1.00 43.28 371 ILE A N 1
ATOM 2970 C CA . ILE A 1 371 ? -44.009 -33.145 95.199 1.00 43.28 371 ILE A CA 1
ATOM 2971 C C . ILE A 1 371 ? -43.513 -31.920 94.424 1.00 43.28 371 ILE A C 1
ATOM 2973 O O . ILE A 1 371 ? -43.295 -31.944 93.218 1.00 43.28 371 ILE A O 1
ATOM 2977 N N . PHE A 1 372 ? -43.393 -30.845 95.195 1.00 44.62 372 PHE A N 1
ATOM 2978 C CA . PHE A 1 372 ? -42.848 -29.527 94.912 1.00 44.62 372 PHE A CA 1
ATOM 2979 C C . PHE A 1 372 ? -41.625 -29.483 93.983 1.00 44.62 372 PHE A C 1
ATOM 2981 O O . PHE A 1 372 ? -40.653 -30.204 94.189 1.00 44.62 372 PHE A O 1
ATOM 2988 N N . GLY A 1 373 ? -41.593 -28.443 93.143 1.00 40.28 373 GLY A N 1
ATOM 2989 C CA . GLY A 1 373 ? -40.381 -27.643 92.978 1.00 40.28 373 GLY A CA 1
ATOM 2990 C C . GLY A 1 373 ? -39.913 -27.416 91.544 1.00 40.28 373 GLY A C 1
ATOM 2991 O O . GLY A 1 373 ? -39.279 -28.277 90.950 1.00 40.28 373 GLY A O 1
ATOM 2992 N N . GLY A 1 374 ? -40.057 -26.172 91.080 1.00 42.28 374 GLY A N 1
ATOM 2993 C CA . GLY A 1 374 ? -38.967 -25.531 90.348 1.00 42.28 374 GLY A CA 1
ATOM 2994 C C . GLY A 1 374 ? -39.253 -25.067 88.922 1.00 42.28 374 GLY A C 1
ATOM 2995 O O . GLY A 1 374 ? -39.359 -25.868 88.003 1.00 42.28 374 GLY A O 1
ATOM 2996 N N . LYS A 1 375 ? -39.133 -23.742 88.784 1.00 42.50 375 LYS A N 1
ATOM 2997 C CA . LYS A 1 375 ? -38.692 -22.964 87.617 1.00 42.50 375 LYS A CA 1
ATOM 2998 C C . LYS A 1 375 ? -39.739 -22.552 86.584 1.00 42.50 375 LYS A C 1
ATOM 3000 O O . LYS A 1 375 ? -40.174 -23.297 85.718 1.00 42.50 375 LYS A O 1
ATOM 3005 N N . GLU A 1 376 ? -40.016 -21.258 86.684 1.00 45.50 376 GLU A N 1
ATOM 3006 C CA . GLU A 1 376 ? -40.529 -20.368 85.660 1.00 45.50 376 GLU A CA 1
ATOM 3007 C C . GLU A 1 376 ? -39.715 -20.432 84.354 1.00 45.50 376 GLU A C 1
ATOM 3009 O O . GLU A 1 376 ? -38.482 -20.387 84.368 1.00 45.50 376 GLU A O 1
ATOM 3014 N N . GLY A 1 377 ? -40.452 -20.433 83.237 1.00 43.06 377 GLY A N 1
ATOM 3015 C CA . GLY A 1 377 ? -40.023 -19.978 81.911 1.00 43.06 377 GLY A CA 1
ATOM 3016 C C . GLY A 1 377 ? -39.984 -21.067 80.822 1.00 43.06 377 GLY A C 1
ATOM 3017 O O . GLY A 1 377 ? -39.453 -22.141 81.090 1.00 43.06 377 GLY A O 1
ATOM 3018 N N . PRO A 1 378 ? -40.424 -20.816 79.565 1.00 50.28 378 PRO A N 1
ATOM 3019 C CA . PRO A 1 378 ? -41.170 -19.681 79.017 1.00 50.28 378 PRO A CA 1
ATOM 3020 C C . PRO A 1 378 ? -42.524 -20.079 78.383 1.00 50.28 378 PRO A C 1
ATOM 3022 O O . PRO A 1 378 ? -42.824 -21.236 78.104 1.00 50.28 378 PRO A O 1
ATOM 3025 N N . SER A 1 379 ? -43.331 -19.052 78.131 1.00 53.81 379 SER A N 1
ATOM 3026 C CA . SER A 1 379 ? -44.593 -19.049 77.392 1.00 53.81 379 SER A CA 1
ATOM 3027 C C . SER A 1 379 ? -44.529 -19.817 76.064 1.00 53.81 379 SER A C 1
ATOM 3029 O O . SER A 1 379 ? -43.981 -19.323 75.074 1.00 53.81 379 SER A O 1
ATOM 3031 N N . PHE A 1 380 ? -45.158 -20.990 76.024 1.00 43.31 380 PHE A N 1
ATOM 3032 C CA . PHE A 1 380 ? -45.532 -21.648 74.779 1.00 43.31 380 PHE A CA 1
ATOM 3033 C C . PHE A 1 380 ? -46.831 -21.006 74.281 1.00 43.31 380 PHE A C 1
ATOM 3035 O O . PHE A 1 380 ? -47.921 -21.284 74.777 1.00 43.31 380 PHE A O 1
ATOM 3042 N N . ILE A 1 381 ? -46.693 -20.065 73.350 1.00 49.69 381 ILE A N 1
ATOM 3043 C CA . ILE A 1 381 ? -47.813 -19.517 72.586 1.00 49.69 381 ILE A CA 1
ATOM 3044 C C . ILE A 1 381 ? -48.273 -20.635 71.649 1.00 49.69 381 ILE A C 1
ATOM 3046 O O . ILE A 1 381 ? -47.610 -20.927 70.653 1.00 49.69 381 ILE A O 1
ATOM 3050 N N . ASP A 1 382 ? -49.389 -21.267 71.998 1.00 46.28 382 ASP A N 1
ATOM 3051 C CA . ASP A 1 382 ? -50.107 -22.217 71.153 1.00 46.28 382 ASP A CA 1
ATOM 3052 C C . ASP A 1 382 ? -50.660 -21.461 69.931 1.00 46.28 382 ASP A C 1
ATOM 3054 O O . ASP A 1 382 ? -51.750 -20.892 69.951 1.00 46.28 382 ASP A O 1
ATOM 3058 N N . ARG A 1 383 ? -49.855 -21.375 68.863 1.00 50.75 383 ARG A N 1
ATOM 3059 C CA . ARG A 1 383 ? -50.310 -20.964 67.529 1.00 50.75 383 ARG A CA 1
ATOM 3060 C C . ARG A 1 383 ? -51.033 -22.141 66.882 1.00 50.75 383 ARG A C 1
ATOM 3062 O O . ARG A 1 383 ? -50.515 -22.763 65.955 1.00 50.75 383 ARG A O 1
ATOM 3069 N N . ARG A 1 384 ? -52.246 -22.422 67.349 1.00 51.97 384 ARG A N 1
ATOM 3070 C CA . ARG A 1 384 ? -53.231 -23.095 66.502 1.00 51.97 384 ARG A CA 1
ATOM 3071 C C . ARG A 1 384 ? -53.656 -22.112 65.407 1.00 51.97 384 ARG A C 1
ATOM 3073 O O . ARG A 1 384 ? -53.975 -20.968 65.728 1.00 51.97 384 ARG A O 1
ATOM 3080 N N . PRO A 1 385 ? -53.647 -22.503 64.126 1.00 53.16 385 PRO A N 1
ATOM 3081 C CA . PRO A 1 385 ? -54.379 -21.768 63.111 1.00 53.16 385 PRO A CA 1
ATOM 3082 C C . PRO A 1 385 ? -55.871 -21.949 63.412 1.00 53.16 385 PRO A C 1
ATOM 3084 O O . PRO A 1 385 ? -56.374 -23.070 63.355 1.00 53.16 385 PRO A O 1
ATOM 3087 N N . ASP A 1 386 ? -56.563 -20.865 63.763 1.00 48.19 386 ASP A N 1
ATOM 3088 C CA . ASP A 1 386 ? -58.025 -20.815 63.729 1.00 48.19 386 ASP A CA 1
ATOM 3089 C C . ASP A 1 386 ? -58.466 -21.119 62.293 1.00 48.19 386 ASP A C 1
ATOM 3091 O O . ASP A 1 386 ? -58.288 -20.298 61.392 1.00 48.19 386 ASP A O 1
ATOM 3095 N N . ALA A 1 387 ? -59.004 -22.317 62.075 1.00 53.16 387 ALA A N 1
ATOM 3096 C CA . ALA A 1 387 ? -59.507 -22.772 60.782 1.00 53.16 387 ALA A CA 1
ATOM 3097 C C . ALA A 1 387 ? -60.893 -22.195 60.427 1.00 53.16 387 ALA A C 1
ATOM 3099 O O . ALA A 1 387 ? -61.451 -22.574 59.407 1.00 53.16 387 ALA A O 1
ATOM 3100 N N . ASP A 1 388 ? -61.412 -21.245 61.212 1.00 56.75 388 ASP A N 1
ATOM 3101 C CA . ASP A 1 388 ? -62.722 -20.619 61.005 1.00 56.75 388 ASP A CA 1
ATOM 3102 C C . ASP A 1 388 ? -62.604 -19.088 60.913 1.00 56.75 388 ASP A C 1
ATOM 3104 O O . ASP A 1 388 ? -63.109 -18.341 61.755 1.00 56.75 388 ASP A O 1
ATOM 3108 N N . LYS A 1 389 ? -61.928 -18.592 59.867 1.00 51.88 389 LYS A N 1
ATOM 3109 C CA . LYS A 1 389 ? -62.078 -17.197 59.425 1.00 51.88 389 LYS A CA 1
ATOM 3110 C C . LYS A 1 389 ? -62.514 -17.147 57.965 1.00 51.88 389 LYS A C 1
ATOM 3112 O O . LYS A 1 389 ? -61.826 -17.630 57.074 1.00 51.88 389 LYS A O 1
ATOM 3117 N N . ASN A 1 390 ? -63.701 -16.574 57.798 1.00 50.44 390 ASN A N 1
ATOM 3118 C CA . ASN A 1 390 ? -64.500 -16.440 56.587 1.00 50.44 390 ASN A CA 1
ATOM 3119 C C . ASN A 1 390 ? -63.721 -15.918 55.367 1.00 50.44 390 ASN A C 1
ATOM 3121 O O . ASN A 1 390 ? -62.936 -14.979 55.473 1.00 50.44 390 ASN A O 1
ATOM 3125 N N . GLU A 1 391 ? -64.047 -16.458 54.189 1.00 52.00 391 GLU A N 1
ATOM 3126 C CA . GLU A 1 391 ? -63.531 -16.054 52.868 1.00 52.00 391 GLU A CA 1
ATOM 3127 C C . GLU A 1 391 ? -63.909 -14.614 52.434 1.00 52.00 391 GLU A C 1
ATOM 3129 O O . GLU A 1 391 ? -63.487 -14.163 51.369 1.00 52.00 391 GLU A O 1
ATOM 3134 N N . ASP A 1 392 ? -64.641 -13.846 53.247 1.00 57.59 392 ASP A N 1
ATOM 3135 C CA . ASP A 1 392 ? -65.207 -12.545 52.849 1.00 57.59 392 ASP A CA 1
ATOM 3136 C C . ASP A 1 392 ? -64.317 -11.306 53.105 1.00 57.59 392 ASP A C 1
ATOM 3138 O O . ASP A 1 392 ? -64.703 -10.195 52.739 1.00 57.59 392 ASP A O 1
ATOM 3142 N N . GLU A 1 393 ? -63.103 -11.446 53.653 1.00 55.34 393 GLU A N 1
ATOM 3143 C CA . GLU A 1 393 ? -62.180 -10.304 53.864 1.00 55.34 393 GLU A CA 1
ATOM 3144 C C . GLU A 1 393 ? -61.041 -10.177 52.829 1.00 55.34 393 GLU A C 1
ATOM 3146 O O . GLU A 1 393 ? -60.274 -9.221 52.878 1.00 55.34 393 GLU A O 1
ATOM 3151 N N . VAL A 1 394 ? -60.943 -11.063 51.827 1.00 55.94 394 VAL A N 1
ATOM 3152 C CA . VAL A 1 394 ? -59.846 -11.039 50.820 1.00 55.94 394 VAL A CA 1
ATOM 3153 C C . VAL A 1 394 ? -60.217 -10.267 49.533 1.00 55.94 394 VAL A C 1
ATOM 3155 O O . VAL A 1 394 ? -59.515 -10.325 48.525 1.00 55.94 394 VAL A O 1
ATOM 3158 N N . ARG A 1 395 ? -61.315 -9.497 49.525 1.00 52.53 395 ARG A N 1
ATOM 3159 C CA . ARG A 1 395 ? -61.736 -8.689 48.355 1.00 52.53 395 ARG A CA 1
ATOM 3160 C C . ARG A 1 395 ? -62.092 -7.231 48.666 1.00 52.53 395 ARG A C 1
ATOM 3162 O O . ARG A 1 395 ? -63.027 -6.690 48.071 1.00 52.53 395 ARG A O 1
ATOM 3169 N N . ARG A 1 396 ? -61.338 -6.568 49.543 1.00 43.34 396 ARG A N 1
ATOM 3170 C CA . ARG A 1 396 ? -61.337 -5.098 49.620 1.00 43.34 396 ARG A CA 1
ATOM 3171 C C . ARG A 1 396 ? -59.938 -4.524 49.652 1.00 43.34 396 ARG A C 1
ATOM 3173 O O . ARG A 1 396 ? -59.089 -5.111 50.352 1.00 43.34 396 ARG A O 1
#

Radius of gyration: 53.95 Å; chains: 1; bounding box: 119×73×171 Å

Foldseek 3Di:
DPPPPPQWAALVNVLVVVCVVVVPQDPVNSVVSQVLVCVLPPVNPNIHHPVSVCVSVVDDDDDPDDDDDDDDDDDDDDDDDDDDDDDDDDDDDDDDPPVVVVVVVVVVVVLVVVVVVLVVVVVVLVVVVVVLVVVVVVLVVLVVVLVVLVVVLVVLVVVLVVVVVVLVVVLPDDDPVVSVVVNVVVVVVVVVVVVVVVVVNVVSVVVSVVSVVSSVVSVVVVVVSVVVVVVSVVVVVVSVVVVVVVVVVVVVVVVVVVVVVVVVVVVVVVVVCVVPPPVVVVVVVVVVVVVVVVVVVVVVVVVVVVVVVVVVVVVVVVVVVPQDPVNVVVVVVVVVVVVVVVVVVVVVVVVVVVVVVVVVVPPDPPPDDDDDDDDDDDDDPPPDPPPDDDPPPPPD